Protein AF-A0A7S1BI30-F1 (afdb_monomer)

Structure (mmCIF, N/CA/C/O backbone):
data_AF-A0A7S1BI30-F1
#
_entry.id   AF-A0A7S1BI30-F1
#
loop_
_atom_site.group_PDB
_atom_site.id
_atom_site.type_symbol
_atom_site.label_atom_id
_atom_site.label_alt_id
_atom_site.label_comp_id
_atom_site.label_asym_id
_atom_site.label_entity_id
_atom_site.label_seq_id
_atom_site.pdbx_PDB_ins_code
_atom_site.Cartn_x
_atom_site.Cartn_y
_atom_site.Cartn_z
_atom_site.occupancy
_atom_site.B_iso_or_equiv
_atom_site.auth_seq_id
_atom_site.auth_comp_id
_atom_site.auth_asym_id
_atom_site.auth_atom_id
_atom_site.pdbx_PDB_model_num
ATOM 1 N N . GLY A 1 1 ? -2.878 17.590 3.237 1.00 53.00 1 GLY A N 1
ATOM 2 C CA . GLY A 1 1 ? -2.751 16.689 4.403 1.00 53.00 1 GLY A CA 1
ATOM 3 C C . GLY A 1 1 ? -1.917 17.223 5.565 1.00 53.00 1 GLY A C 1
ATOM 4 O O . GLY A 1 1 ? -2.429 17.296 6.677 1.00 53.00 1 GLY A O 1
ATOM 5 N N . ARG A 1 2 ? -0.636 17.582 5.340 1.00 56.81 2 ARG A N 1
ATOM 6 C CA . ARG A 1 2 ? 0.401 17.749 6.394 1.00 56.81 2 ARG A CA 1
ATOM 7 C C . ARG A 1 2 ? 0.077 18.639 7.603 1.00 56.81 2 ARG A C 1
ATOM 9 O O . ARG A 1 2 ? 0.675 18.422 8.642 1.00 56.81 2 ARG A O 1
ATOM 16 N N . LYS A 1 3 ? -0.803 19.638 7.487 1.00 61.56 3 LYS A N 1
ATOM 17 C CA . LYS A 1 3 ? -1.195 20.503 8.622 1.00 61.56 3 LYS A CA 1
ATOM 18 C C . LYS A 1 3 ? -2.465 20.037 9.328 1.00 61.56 3 LYS A C 1
ATOM 20 O O . LYS A 1 3 ? -2.592 20.213 10.531 1.00 61.56 3 LYS A O 1
ATOM 25 N N . VAL A 1 4 ? -3.386 19.439 8.578 1.00 62.56 4 VAL A N 1
ATOM 26 C CA . VAL A 1 4 ? -4.699 19.033 9.091 1.00 62.56 4 VAL A CA 1
ATOM 27 C C . VAL A 1 4 ? -4.591 17.755 9.910 1.00 62.56 4 VAL A C 1
ATOM 29 O O . VAL A 1 4 ? -5.232 17.654 10.946 1.00 62.56 4 VAL A O 1
ATOM 32 N N . LEU A 1 5 ? -3.760 16.800 9.475 1.00 64.69 5 LEU A N 1
ATOM 33 C CA . LEU A 1 5 ? -3.579 15.554 10.215 1.00 64.69 5 LEU A CA 1
ATOM 34 C C . LEU A 1 5 ? -2.980 15.822 11.611 1.00 64.69 5 LEU A C 1
ATOM 36 O O . LEU A 1 5 ? -3.623 15.428 12.568 1.00 64.69 5 LEU A O 1
ATOM 40 N N . PRO A 1 6 ? -1.875 16.577 11.784 1.00 64.00 6 PRO A N 1
ATOM 41 C CA . PRO A 1 6 ? -1.406 16.959 13.118 1.00 64.00 6 PRO A CA 1
ATOM 42 C C . PRO A 1 6 ? -2.433 17.747 13.933 1.00 64.00 6 PRO A C 1
ATOM 44 O O . PRO A 1 6 ? -2.617 17.437 15.096 1.00 64.00 6 PRO A O 1
ATOM 47 N N . ALA A 1 7 ? -3.167 18.695 13.337 1.00 64.00 7 ALA A N 1
ATOM 48 C CA . ALA A 1 7 ? -4.223 19.420 14.053 1.00 64.00 7 ALA A CA 1
ATOM 49 C C . ALA A 1 7 ? -5.324 18.483 14.582 1.00 64.00 7 ALA A C 1
ATOM 51 O O . ALA A 1 7 ? -5.761 18.617 15.722 1.00 64.00 7 ALA A O 1
ATOM 52 N N . LEU A 1 8 ? -5.727 17.486 13.785 1.00 63.09 8 LEU A N 1
ATOM 53 C CA . LEU A 1 8 ? -6.675 16.455 14.206 1.00 63.09 8 LEU A CA 1
ATOM 54 C C . LEU A 1 8 ? -6.135 15.580 15.342 1.00 63.09 8 LEU A C 1
ATOM 56 O O . LEU A 1 8 ? -6.929 14.975 16.048 1.00 63.09 8 LEU A O 1
ATOM 60 N N . LEU A 1 9 ? -4.817 15.491 15.499 1.00 62.09 9 LEU A N 1
ATOM 61 C CA . LEU A 1 9 ? -4.158 14.644 16.490 1.00 62.09 9 LEU A CA 1
ATOM 62 C C . LEU A 1 9 ? -3.760 15.410 17.762 1.00 62.09 9 LEU A C 1
ATOM 64 O O . LEU A 1 9 ? -3.760 14.823 18.840 1.00 62.09 9 LEU A O 1
ATOM 68 N N . ASP A 1 10 ? -3.449 16.703 17.637 1.00 61.75 10 ASP A N 1
ATOM 69 C CA . ASP A 1 10 ? -2.955 17.573 18.711 1.00 61.75 10 ASP A CA 1
ATOM 70 C C . ASP A 1 10 ? -4.106 18.236 19.500 1.00 61.75 10 ASP A C 1
ATOM 72 O O . ASP A 1 10 ? -3.939 18.586 20.666 1.00 61.75 10 ASP A O 1
ATOM 76 N N . GLU A 1 11 ? -5.286 18.431 18.894 1.00 56.75 11 GLU A N 1
ATOM 77 C CA . GLU A 1 11 ? -6.403 19.140 19.546 1.00 56.75 11 GLU A CA 1
ATOM 78 C C . GLU A 1 11 ? -7.461 18.218 20.172 1.00 56.75 11 GLU A C 1
ATOM 80 O O . GLU A 1 11 ? -8.336 18.688 20.914 1.00 56.75 11 GLU A O 1
ATOM 85 N N . THR A 1 12 ? -7.415 16.918 19.875 1.00 57.06 12 THR A N 1
ATOM 86 C CA . THR A 1 12 ? -8.465 15.957 20.242 1.00 57.06 12 THR A CA 1
ATOM 87 C C . THR A 1 12 ? -8.429 15.521 21.699 1.00 57.06 12 THR A C 1
ATOM 89 O O . THR A 1 12 ? -9.494 15.437 22.302 1.00 57.06 12 THR A O 1
ATOM 92 N N . VAL A 1 13 ? -7.252 15.303 22.287 1.00 57.47 13 VAL A N 1
ATOM 93 C CA . VAL A 1 13 ? -7.101 14.933 23.704 1.00 57.47 13 VAL A CA 1
ATOM 94 C C . VAL A 1 13 ? -6.220 15.984 24.377 1.00 57.47 13 VAL A C 1
ATOM 96 O O . VAL A 1 13 ? -5.195 16.385 23.837 1.00 57.47 13 VAL A O 1
ATOM 99 N N . GLU A 1 14 ? -6.648 16.519 25.522 1.00 56.78 14 GLU A N 1
ATOM 100 C CA . GLU A 1 14 ? -5.912 17.597 26.188 1.00 56.78 14 GLU A CA 1
ATOM 101 C C . GLU A 1 14 ? -4.604 17.062 26.785 1.00 56.78 14 GLU A C 1
ATOM 103 O O . GLU A 1 14 ? -4.624 16.282 27.730 1.00 56.78 14 GLU A O 1
ATOM 108 N N . GLY A 1 15 ? -3.467 17.501 26.238 1.00 55.84 15 GLY A N 1
ATOM 109 C CA . GLY A 1 15 ? -2.137 17.134 26.733 1.00 55.84 15 GLY A CA 1
ATOM 110 C C . GLY A 1 15 ? -1.543 15.857 26.134 1.00 55.84 15 GLY A C 1
ATOM 111 O O . GLY A 1 15 ? -0.389 15.561 26.434 1.00 55.84 15 GLY A O 1
ATOM 112 N N . GLU A 1 16 ? -2.270 15.157 25.259 1.00 60.88 16 GLU A N 1
ATOM 113 C CA . GLU A 1 16 ? -1.793 13.933 24.610 1.00 60.88 16 GLU A CA 1
ATOM 114 C C . GLU A 1 16 ? -1.933 14.002 23.092 1.00 60.88 16 GLU A C 1
ATOM 116 O O . GLU A 1 16 ? -2.962 14.412 22.553 1.00 60.88 16 GLU A O 1
ATOM 121 N N . ARG A 1 17 ? -0.869 13.587 22.402 1.00 61.25 17 ARG A N 1
ATOM 122 C CA . ARG A 1 17 ? -0.814 13.549 20.945 1.00 61.25 17 ARG A CA 1
ATOM 123 C C . ARG A 1 17 ? -1.323 12.203 20.457 1.00 61.25 17 ARG A C 1
ATOM 125 O O . ARG A 1 17 ? -0.816 11.162 20.864 1.00 61.25 17 ARG A O 1
ATOM 132 N N . LEU A 1 18 ? -2.309 12.214 19.564 1.00 65.94 18 LEU A N 1
ATOM 133 C CA . LEU A 1 18 ? -2.721 10.979 18.909 1.00 65.94 18 LEU A CA 1
ATOM 134 C C . LEU A 1 18 ? -1.672 10.537 17.874 1.00 65.94 18 LEU A C 1
ATOM 136 O O . LEU A 1 18 ? -1.116 11.378 17.164 1.00 65.94 18 LEU A O 1
ATOM 140 N N . PRO A 1 19 ? -1.429 9.226 17.726 1.00 64.81 19 PRO A N 1
ATOM 141 C CA . PRO A 1 19 ? -0.465 8.714 16.767 1.00 64.81 19 PRO A CA 1
ATOM 142 C C . PRO A 1 19 ? -0.883 9.040 15.317 1.00 64.81 19 PRO A C 1
ATOM 144 O O . PRO A 1 19 ? -2.076 9.203 15.026 1.00 64.81 19 PRO A O 1
ATOM 147 N N . PRO A 1 20 ? 0.068 9.071 14.365 1.00 59.00 20 PRO A N 1
ATOM 148 C CA . PRO A 1 20 ? 1.457 8.658 14.524 1.00 59.00 20 PRO A CA 1
ATOM 149 C C . PRO A 1 20 ? 2.294 9.770 15.142 1.00 59.00 20 PRO A C 1
ATOM 151 O O . PRO A 1 20 ? 2.261 10.919 14.688 1.00 59.00 20 PRO A O 1
ATOM 154 N N . ASP A 1 21 ? 3.107 9.399 16.123 1.00 58.66 21 ASP A N 1
ATOM 155 C CA . ASP A 1 21 ? 4.162 10.280 16.586 1.00 58.66 21 ASP A CA 1
ATOM 156 C C . ASP A 1 21 ? 5.164 10.519 15.455 1.00 58.66 21 ASP A C 1
ATOM 158 O O . ASP A 1 21 ? 5.362 9.691 14.556 1.00 58.66 21 ASP A O 1
ATOM 162 N N . ALA A 1 22 ? 5.777 11.701 15.479 1.00 62.34 22 ALA A N 1
ATOM 163 C CA . ALA A 1 22 ? 6.879 12.025 14.585 1.00 62.34 22 ALA A CA 1
ATOM 164 C C . ALA A 1 22 ? 6.508 11.907 13.083 1.00 62.34 22 ALA A C 1
ATOM 166 O O . ALA A 1 22 ? 7.235 11.337 12.275 1.00 62.34 22 ALA A O 1
ATOM 167 N N . ALA A 1 23 ? 5.350 12.463 12.690 1.00 59.03 23 ALA A N 1
ATOM 168 C CA . ALA A 1 23 ? 4.819 12.404 11.319 1.00 59.03 23 ALA A CA 1
ATOM 169 C C . ALA A 1 23 ? 5.830 12.771 10.205 1.00 59.03 23 ALA A C 1
ATOM 171 O O . ALA A 1 23 ? 5.690 12.308 9.074 1.00 59.03 23 ALA A O 1
ATOM 172 N N . PHE A 1 24 ? 6.837 13.595 10.521 1.00 63.00 24 PHE A N 1
ATOM 173 C CA . PHE A 1 24 ? 7.858 14.074 9.584 1.00 63.00 24 PHE A CA 1
ATOM 174 C C . PHE A 1 24 ? 9.301 13.938 10.096 1.00 63.00 24 PHE A C 1
ATOM 176 O O . PHE A 1 24 ? 10.206 14.444 9.428 1.00 63.00 24 PHE A O 1
ATOM 183 N N . SER A 1 25 ? 9.542 13.253 11.224 1.00 68.06 25 SER A N 1
ATOM 184 C CA . SER A 1 25 ? 10.897 13.155 11.799 1.00 68.06 25 SER A CA 1
ATOM 185 C C . SER A 1 25 ? 11.882 12.485 10.852 1.00 68.06 25 SER A C 1
ATOM 187 O O . SER A 1 25 ? 13.018 12.922 10.769 1.00 68.06 25 SER A O 1
ATOM 189 N N . TRP A 1 26 ? 11.435 11.525 10.038 1.00 73.06 26 TRP A N 1
ATOM 190 C CA . TRP A 1 26 ? 12.300 10.870 9.055 1.00 73.06 26 TRP A CA 1
ATOM 191 C C . TRP A 1 26 ? 13.001 11.838 8.104 1.00 73.06 26 TRP A C 1
ATOM 193 O O . TRP A 1 26 ? 14.124 11.599 7.674 1.00 73.06 26 TRP A O 1
ATOM 203 N N . ILE A 1 27 ? 12.328 12.930 7.736 1.00 76.81 27 ILE A N 1
ATOM 204 C CA . ILE A 1 27 ? 12.929 13.940 6.870 1.00 76.81 27 ILE A CA 1
ATOM 205 C C . ILE A 1 27 ? 13.641 14.994 7.705 1.00 76.81 27 ILE A C 1
ATOM 207 O O . ILE A 1 27 ? 14.781 15.332 7.410 1.00 76.81 27 ILE A O 1
ATOM 211 N N . GLU A 1 28 ? 12.971 15.538 8.716 1.00 77.50 28 GLU A N 1
ATOM 212 C CA . GLU A 1 28 ? 13.465 16.705 9.451 1.00 77.50 28 GLU A CA 1
ATOM 213 C C . GLU A 1 28 ? 14.615 16.362 10.406 1.00 77.50 28 GLU A C 1
ATOM 215 O O . GLU A 1 28 ? 15.586 17.113 10.477 1.00 77.50 28 GLU A O 1
ATOM 220 N N . GLU A 1 29 ? 14.525 15.223 11.088 1.00 76.69 29 GLU A N 1
ATOM 221 C CA . GLU A 1 29 ? 15.486 14.752 12.087 1.00 76.69 29 GLU A CA 1
ATOM 222 C C . GLU A 1 29 ? 16.434 13.713 11.470 1.00 76.69 29 GLU A C 1
ATOM 224 O O . GLU A 1 29 ? 17.641 13.934 11.431 1.00 76.69 29 GLU A O 1
ATOM 229 N N . ASP A 1 30 ? 15.921 12.632 10.879 1.00 78.94 30 ASP A N 1
ATOM 230 C CA . ASP A 1 30 ? 16.795 11.534 10.450 1.00 78.94 30 ASP A CA 1
ATOM 231 C C . ASP A 1 30 ? 17.573 11.880 9.170 1.00 78.94 30 ASP A C 1
ATOM 233 O O . ASP A 1 30 ? 18.801 11.798 9.132 1.00 78.94 30 ASP A O 1
ATOM 237 N N . TRP A 1 31 ? 16.886 12.294 8.100 1.00 83.50 31 TRP A N 1
ATOM 238 C CA . TRP A 1 31 ? 17.538 12.605 6.825 1.00 83.50 31 TRP A CA 1
ATOM 239 C C . TRP A 1 31 ? 18.350 13.897 6.902 1.00 83.50 31 TRP A C 1
ATOM 241 O O . TRP A 1 31 ? 19.543 13.887 6.617 1.00 83.50 31 TRP A O 1
ATOM 251 N N . LEU A 1 32 ? 17.719 15.018 7.256 1.00 80.44 32 LEU A N 1
ATOM 252 C CA . LEU A 1 32 ? 18.361 16.330 7.168 1.00 80.44 32 LEU A CA 1
ATOM 253 C C . LEU A 1 32 ? 19.363 16.591 8.293 1.00 80.44 32 LEU A C 1
ATOM 255 O O . LEU A 1 32 ? 20.379 17.242 8.043 1.00 80.44 32 LEU A O 1
ATOM 259 N N . GLN A 1 33 ? 19.087 16.123 9.512 1.00 79.19 33 GLN A N 1
ATOM 260 C CA . GLN A 1 33 ? 19.937 16.397 10.667 1.00 79.19 33 GLN A CA 1
ATOM 261 C C . GLN A 1 33 ? 20.926 15.254 10.932 1.00 79.19 33 GLN A C 1
ATOM 263 O O . GLN A 1 33 ? 22.127 15.517 10.958 1.00 79.19 33 GLN A O 1
ATOM 268 N N . ASP A 1 34 ? 20.468 14.014 11.092 1.00 81.38 34 ASP A N 1
ATOM 269 C CA . ASP A 1 34 ? 21.339 12.909 11.513 1.00 81.38 34 ASP A CA 1
ATOM 270 C C . ASP A 1 34 ? 22.179 12.342 10.359 1.00 81.38 34 ASP A C 1
ATOM 272 O O . ASP A 1 34 ? 23.360 12.035 10.536 1.00 81.38 34 ASP A O 1
ATOM 276 N N . CYS A 1 35 ? 21.601 12.240 9.159 1.00 80.94 35 CYS A N 1
ATOM 277 C CA . CYS A 1 35 ? 22.297 11.759 7.962 1.00 80.94 35 CYS A CA 1
ATOM 278 C C . CYS A 1 35 ? 23.003 12.873 7.171 1.00 80.94 35 CYS A C 1
ATOM 280 O O . CYS A 1 35 ? 23.657 12.569 6.171 1.00 80.94 35 CYS A O 1
ATOM 282 N N . GLU A 1 36 ? 22.856 14.142 7.576 1.00 85.69 36 GLU A N 1
ATOM 283 C CA . GLU A 1 36 ? 23.318 15.324 6.824 1.00 85.69 36 GLU A CA 1
ATOM 284 C C . 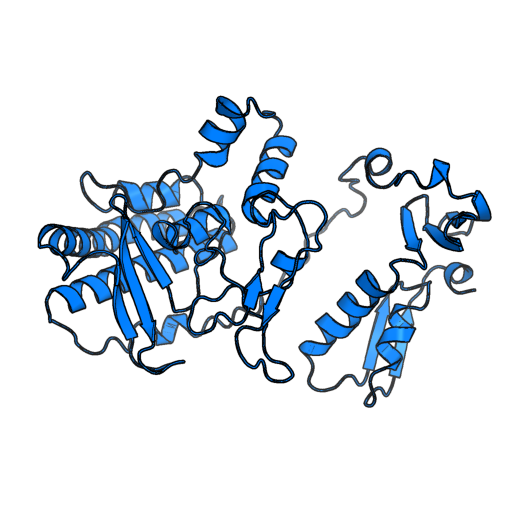GLU A 1 36 ? 22.889 15.288 5.339 1.00 85.69 36 GLU A C 1
ATOM 286 O O . GLU A 1 36 ? 23.641 15.631 4.420 1.00 85.69 36 GLU A O 1
ATOM 291 N N . GLY A 1 37 ? 21.666 14.815 5.101 1.00 84.31 37 GLY A N 1
ATOM 292 C CA . GLY A 1 37 ? 21.095 14.565 3.790 1.00 84.31 37 GLY A CA 1
ATOM 293 C C . GLY A 1 37 ? 20.863 15.827 2.960 1.00 84.31 37 GLY A C 1
ATOM 294 O O . GLY A 1 37 ? 20.773 16.953 3.456 1.00 84.31 37 GLY A O 1
ATOM 295 N N . GLY A 1 38 ? 20.746 15.636 1.646 1.00 82.81 38 GLY A N 1
ATOM 296 C CA . GLY A 1 38 ? 20.506 16.725 0.705 1.00 82.81 38 GLY A CA 1
ATOM 297 C C . GLY A 1 38 ? 19.180 17.448 0.962 1.00 82.81 38 GLY A C 1
ATOM 298 O O . GLY A 1 38 ? 18.140 16.823 1.179 1.00 82.81 38 GLY A O 1
ATOM 299 N N . THR A 1 39 ? 19.217 18.782 0.906 1.00 86.56 39 THR A N 1
ATOM 300 C CA . THR A 1 39 ? 18.039 19.658 1.062 1.00 86.56 39 THR A CA 1
ATOM 301 C C . THR A 1 39 ? 17.299 19.908 -0.253 1.00 86.56 39 THR A C 1
ATOM 303 O O . THR A 1 39 ? 16.277 20.599 -0.261 1.00 86.56 39 THR A O 1
ATOM 306 N N . ASP A 1 40 ? 17.799 19.372 -1.373 1.00 89.69 40 ASP A N 1
ATOM 307 C CA . ASP A 1 40 ? 17.106 19.478 -2.652 1.00 89.69 40 ASP A CA 1
ATOM 308 C C . ASP A 1 40 ? 15.768 18.715 -2.583 1.00 89.69 40 ASP A C 1
ATOM 310 O O . ASP A 1 40 ? 15.708 17.616 -2.014 1.00 89.69 40 ASP A O 1
ATOM 314 N N . PRO A 1 41 ? 14.672 19.254 -3.150 1.00 83.69 41 PRO A N 1
ATOM 315 C CA . PRO A 1 41 ? 13.393 18.553 -3.176 1.00 83.69 41 PRO A CA 1
ATOM 316 C C . PRO A 1 41 ? 13.473 17.149 -3.788 1.00 83.69 41 PRO A C 1
ATOM 318 O O . PRO A 1 41 ? 12.734 16.264 -3.359 1.00 83.69 41 PRO A O 1
ATOM 321 N N . LEU A 1 42 ? 14.362 16.928 -4.763 1.00 84.62 42 LEU A N 1
ATOM 322 C CA . LEU A 1 42 ? 14.591 15.613 -5.355 1.00 84.62 42 LEU A CA 1
ATOM 323 C C . LEU A 1 42 ? 15.249 14.651 -4.363 1.00 84.62 42 LEU A C 1
ATOM 325 O O . LEU A 1 42 ? 14.833 13.498 -4.291 1.00 84.62 42 LEU A O 1
ATOM 329 N N . ASP A 1 43 ? 16.222 15.120 -3.583 1.00 81.25 43 ASP A N 1
ATOM 330 C CA . ASP A 1 43 ? 16.915 14.315 -2.570 1.00 81.25 43 ASP A CA 1
ATOM 331 C C . ASP A 1 43 ? 15.950 13.906 -1.453 1.00 81.25 43 ASP A C 1
ATOM 333 O O . ASP A 1 43 ? 15.882 12.742 -1.065 1.00 81.25 43 ASP A O 1
ATOM 337 N N . THR A 1 44 ? 15.121 14.851 -1.003 1.00 81.94 44 THR A N 1
ATOM 338 C CA . THR A 1 44 ? 14.083 14.598 0.007 1.00 81.94 44 THR A CA 1
ATOM 339 C C . THR A 1 44 ? 13.030 13.617 -0.518 1.00 81.94 44 THR A C 1
ATOM 341 O O . THR A 1 44 ? 12.588 12.717 0.200 1.00 81.94 44 THR A O 1
ATOM 344 N N . PHE A 1 45 ? 12.630 13.758 -1.785 1.00 83.56 45 PHE A N 1
ATOM 345 C CA . PHE A 1 45 ? 11.706 12.832 -2.437 1.00 83.56 45 PHE A CA 1
ATOM 346 C C . PHE A 1 45 ? 12.310 11.430 -2.581 1.00 83.56 45 PHE A C 1
ATOM 348 O O . PHE A 1 45 ? 11.640 10.448 -2.272 1.00 83.56 45 PHE A O 1
ATOM 355 N N . ALA A 1 46 ? 13.576 11.323 -2.988 1.00 83.31 46 ALA A N 1
ATOM 356 C CA . ALA A 1 46 ? 14.283 10.051 -3.088 1.00 83.31 46 ALA A CA 1
ATOM 357 C C . ALA A 1 46 ? 14.418 9.363 -1.720 1.00 83.31 46 ALA A C 1
ATOM 359 O O . ALA A 1 46 ? 14.113 8.177 -1.614 1.00 83.31 46 ALA A O 1
ATOM 360 N N . ALA A 1 47 ? 14.786 10.101 -0.668 1.00 83.44 47 ALA A N 1
ATOM 361 C CA . ALA A 1 47 ? 14.826 9.581 0.700 1.00 83.44 47 ALA A CA 1
ATOM 362 C C . ALA A 1 47 ? 13.446 9.074 1.152 1.00 83.44 47 ALA A C 1
ATOM 364 O O . ALA A 1 47 ? 13.327 7.972 1.687 1.00 83.44 47 ALA A O 1
ATOM 365 N N . THR A 1 48 ? 12.384 9.827 0.842 1.00 80.62 48 THR A N 1
ATOM 366 C CA . THR A 1 48 ? 11.004 9.405 1.125 1.00 80.62 48 THR A CA 1
ATOM 367 C C . THR A 1 48 ? 10.658 8.114 0.379 1.00 80.62 48 THR A C 1
ATOM 369 O O . THR A 1 48 ? 10.108 7.199 0.978 1.00 80.62 48 THR A O 1
ATOM 372 N N . LEU A 1 49 ? 11.023 7.981 -0.900 1.00 81.12 49 LEU A N 1
ATOM 373 C CA . LEU A 1 49 ? 10.784 6.747 -1.657 1.00 81.12 49 LEU A CA 1
ATOM 374 C C . LEU A 1 49 ? 11.488 5.537 -1.041 1.00 81.12 49 LEU A C 1
ATOM 376 O O . LEU A 1 49 ? 10.903 4.458 -1.022 1.00 81.12 49 LEU A O 1
ATOM 380 N N . VAL A 1 50 ? 12.706 5.703 -0.519 1.00 79.88 50 VAL A N 1
ATOM 381 C CA . VAL A 1 50 ? 13.412 4.625 0.186 1.00 79.88 50 VAL A CA 1
ATOM 382 C C . VAL A 1 50 ? 12.626 4.208 1.427 1.00 79.88 50 VAL A C 1
ATOM 384 O O . VAL A 1 50 ? 12.287 3.039 1.542 1.00 79.88 50 VAL A O 1
ATOM 387 N N . ILE A 1 51 ? 12.217 5.146 2.283 1.00 77.44 51 ILE A N 1
ATOM 388 C CA . ILE A 1 51 ? 11.413 4.841 3.484 1.00 77.44 51 ILE A CA 1
ATOM 389 C C . ILE A 1 51 ? 10.109 4.104 3.127 1.00 77.44 51 ILE A C 1
ATOM 391 O O . ILE A 1 51 ? 9.676 3.195 3.834 1.00 77.44 51 ILE A O 1
ATOM 395 N N . GLN A 1 52 ? 9.483 4.490 2.014 1.00 78.81 52 GLN A N 1
ATOM 396 C CA . GLN A 1 52 ? 8.183 3.973 1.587 1.00 78.81 52 GLN A CA 1
ATOM 397 C C . GLN A 1 52 ? 8.236 2.642 0.842 1.00 78.81 52 GLN A C 1
ATOM 399 O O . GLN A 1 52 ? 7.244 1.916 0.827 1.00 78.81 52 GLN A O 1
ATOM 404 N N . ARG A 1 53 ? 9.328 2.361 0.130 1.00 79.50 53 ARG A N 1
ATOM 405 C CA . ARG A 1 53 ? 9.382 1.271 -0.859 1.00 79.50 53 ARG A CA 1
ATOM 406 C C . ARG A 1 53 ? 10.539 0.315 -0.652 1.00 79.50 53 ARG A C 1
ATOM 408 O O . ARG A 1 53 ? 10.501 -0.786 -1.196 1.00 79.50 53 ARG A O 1
ATOM 415 N N . ALA A 1 54 ? 11.553 0.696 0.117 1.00 76.62 54 ALA A N 1
ATOM 416 C CA . ALA A 1 54 ? 12.596 -0.241 0.475 1.00 76.62 54 ALA A CA 1
ATOM 417 C C . ALA A 1 54 ? 12.044 -1.303 1.429 1.00 76.62 54 ALA A C 1
ATOM 419 O O . ALA A 1 54 ? 11.229 -1.040 2.319 1.00 76.62 54 ALA A O 1
ATOM 420 N N . TRP A 1 55 ? 12.510 -2.526 1.218 1.00 74.00 55 TRP A N 1
ATOM 421 C CA . TRP A 1 55 ? 12.406 -3.577 2.204 1.00 74.00 55 TRP A CA 1
ATOM 422 C C . TRP A 1 55 ? 13.542 -3.368 3.202 1.00 74.00 55 TRP A C 1
ATOM 424 O O . TRP A 1 55 ? 14.667 -3.808 2.972 1.00 74.00 55 TRP A O 1
ATOM 434 N N . ASP A 1 56 ? 13.227 -2.628 4.262 1.00 69.44 56 ASP A N 1
ATOM 435 C CA . ASP A 1 56 ? 14.186 -2.061 5.211 1.00 69.44 56 ASP A CA 1
ATOM 436 C C . ASP A 1 56 ? 15.221 -1.151 4.516 1.00 69.44 56 ASP A C 1
ATOM 438 O O . ASP A 1 56 ? 14.895 -0.009 4.196 1.00 69.44 56 ASP A O 1
ATOM 442 N N . ASP A 1 57 ? 16.417 -1.644 4.186 1.00 68.06 57 ASP A N 1
ATOM 443 C CA . ASP A 1 57 ? 17.478 -0.891 3.497 1.00 68.06 57 ASP A CA 1
ATOM 444 C C . ASP A 1 57 ? 17.643 -1.252 2.005 1.00 68.06 57 ASP A C 1
ATOM 446 O O . ASP A 1 57 ? 18.439 -0.631 1.292 1.00 68.06 57 ASP A O 1
ATOM 450 N N . LEU A 1 58 ? 16.875 -2.224 1.492 1.00 73.06 58 LEU A N 1
ATOM 451 C CA . LEU A 1 58 ? 16.981 -2.707 0.112 1.00 73.06 58 LEU A CA 1
ATOM 452 C C . LEU A 1 58 ? 15.777 -2.314 -0.746 1.00 73.06 58 LEU A C 1
ATOM 454 O O . LEU A 1 58 ? 14.664 -2.809 -0.572 1.00 73.06 58 LEU A O 1
ATOM 458 N N . LEU A 1 59 ? 16.011 -1.496 -1.775 1.00 75.19 59 LEU A N 1
ATOM 459 C CA . LEU A 1 59 ? 14.992 -1.178 -2.776 1.00 75.19 59 LEU A CA 1
ATOM 460 C C . LEU A 1 59 ? 14.882 -2.304 -3.813 1.00 75.19 59 LEU A C 1
ATOM 462 O O . LEU A 1 59 ? 15.569 -2.302 -4.837 1.00 75.19 59 LEU A O 1
ATOM 466 N N . ILE A 1 60 ? 14.015 -3.279 -3.540 1.00 75.44 60 ILE A N 1
ATOM 467 C CA . ILE A 1 60 ? 13.751 -4.415 -4.427 1.00 75.44 60 ILE A CA 1
ATOM 468 C C . ILE A 1 60 ? 12.258 -4.523 -4.765 1.00 75.44 60 ILE A C 1
ATOM 470 O O . ILE A 1 60 ? 11.412 -4.360 -3.888 1.00 75.44 60 ILE A O 1
ATOM 474 N N . PRO A 1 61 ? 11.902 -4.886 -6.011 1.00 70.56 61 PRO A N 1
ATOM 475 C CA . PRO A 1 61 ? 10.506 -4.906 -6.446 1.00 70.56 61 PRO A CA 1
ATOM 476 C C . PRO A 1 61 ? 9.688 -6.022 -5.790 1.00 70.56 61 PRO A C 1
ATOM 478 O O . PRO A 1 61 ? 8.467 -5.990 -5.851 1.00 70.56 61 PRO A O 1
ATOM 481 N N . VAL A 1 62 ? 10.332 -7.012 -5.157 1.00 73.75 62 VAL A N 1
ATOM 482 C CA . VAL A 1 62 ? 9.645 -8.155 -4.531 1.00 73.75 62 VAL A CA 1
ATOM 483 C C . VAL A 1 62 ? 8.650 -7.688 -3.470 1.00 73.75 62 VAL A C 1
ATOM 485 O O . VAL A 1 62 ? 7.561 -8.249 -3.382 1.00 73.75 62 VAL A O 1
ATOM 488 N N . TYR A 1 63 ? 8.990 -6.648 -2.704 1.00 74.69 63 TYR A N 1
ATOM 489 C CA . TYR A 1 63 ? 8.100 -6.107 -1.678 1.00 74.69 63 TYR A CA 1
ATOM 490 C C . TYR A 1 63 ? 6.845 -5.471 -2.280 1.00 74.69 63 TYR A C 1
ATOM 492 O O . TYR A 1 63 ? 5.738 -5.699 -1.801 1.00 74.69 63 TYR A O 1
ATOM 500 N N . ASP A 1 64 ? 7.015 -4.757 -3.394 1.00 77.00 64 ASP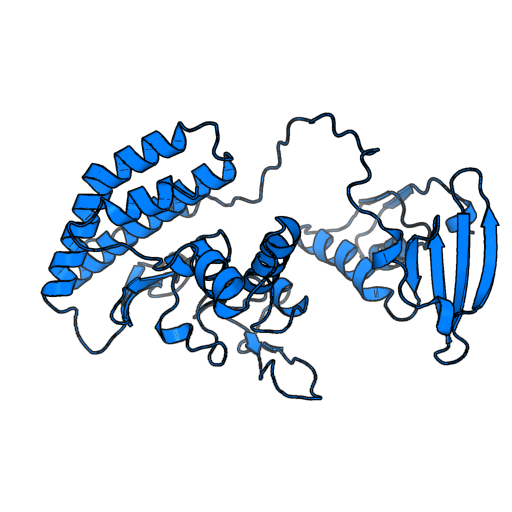 A N 1
ATOM 501 C CA . ASP A 1 64 ? 5.934 -4.105 -4.136 1.00 77.00 64 ASP A CA 1
ATOM 502 C C . ASP A 1 64 ? 5.065 -5.087 -4.945 1.00 77.00 64 ASP A C 1
ATOM 504 O O . ASP A 1 64 ? 3.997 -4.718 -5.432 1.00 77.00 64 ASP A O 1
ATOM 508 N N . MET A 1 65 ? 5.494 -6.343 -5.109 1.00 84.06 65 MET A N 1
ATOM 509 C CA . MET A 1 65 ? 4.726 -7.380 -5.814 1.00 84.06 65 MET A CA 1
ATOM 510 C C . MET A 1 65 ? 3.628 -8.020 -4.952 1.00 84.06 65 MET A C 1
ATOM 512 O O . MET A 1 65 ? 2.850 -8.825 -5.469 1.00 84.06 65 MET A O 1
ATOM 516 N N . MET A 1 66 ? 3.570 -7.704 -3.657 1.00 87.88 66 MET A N 1
ATOM 517 C CA . MET A 1 66 ? 2.644 -8.301 -2.698 1.00 87.88 66 MET A CA 1
ATOM 518 C C . MET A 1 66 ? 1.760 -7.226 -2.074 1.00 87.88 66 MET A C 1
ATOM 520 O O . MET A 1 66 ? 2.211 -6.126 -1.768 1.00 87.88 66 MET A O 1
ATOM 524 N N . SER A 1 67 ? 0.494 -7.558 -1.850 1.00 89.56 67 SER A N 1
ATOM 525 C CA . SER A 1 67 ? -0.443 -6.652 -1.192 1.00 89.56 67 SER A CA 1
ATOM 526 C C . SER A 1 67 ? -0.234 -6.668 0.322 1.00 89.56 67 SER A C 1
ATOM 528 O O . SER A 1 67 ? 0.110 -7.695 0.901 1.00 89.56 67 SER A O 1
ATOM 530 N N . HIS A 1 68 ? -0.488 -5.552 0.998 1.00 89.75 68 HIS A N 1
ATOM 531 C CA . HIS A 1 68 ? -0.453 -5.517 2.457 1.00 89.75 68 HIS A CA 1
ATOM 532 C C . HIS A 1 68 ? -1.700 -6.168 3.067 1.00 89.75 68 HIS A C 1
ATOM 534 O O . HIS A 1 68 ? -2.824 -5.770 2.745 1.00 89.75 68 HIS A O 1
ATOM 540 N N . ARG A 1 69 ? -1.515 -7.116 3.993 1.00 91.19 69 ARG A N 1
ATOM 541 C CA . ARG A 1 69 ? -2.567 -7.587 4.899 1.00 91.19 69 ARG A CA 1
ATOM 542 C C . ARG A 1 69 ? -2.003 -8.287 6.135 1.00 91.19 69 ARG A C 1
ATOM 544 O O . ARG A 1 69 ? -1.194 -9.206 6.027 1.00 91.19 69 ARG A O 1
ATOM 551 N N . ASN A 1 70 ? -2.496 -7.895 7.305 1.00 90.44 70 ASN A N 1
ATOM 552 C CA . ASN A 1 70 ? -2.078 -8.469 8.582 1.00 90.44 70 ASN A CA 1
ATOM 553 C C . ASN A 1 70 ? -2.593 -9.899 8.808 1.00 90.44 70 ASN A C 1
ATOM 555 O O . ASN A 1 70 ? -3.544 -10.335 8.142 1.00 90.44 70 ASN A O 1
ATOM 559 N N . PRO A 1 71 ? -1.972 -10.657 9.737 1.00 88.31 71 PRO A N 1
ATOM 560 C CA . PRO A 1 71 ? -2.521 -11.917 10.224 1.00 88.31 71 PRO A CA 1
ATOM 561 C C . PRO A 1 71 ? -4.005 -11.774 10.596 1.00 88.31 71 PRO A C 1
ATOM 563 O O . PRO A 1 71 ? -4.393 -10.719 11.081 1.00 88.31 71 PRO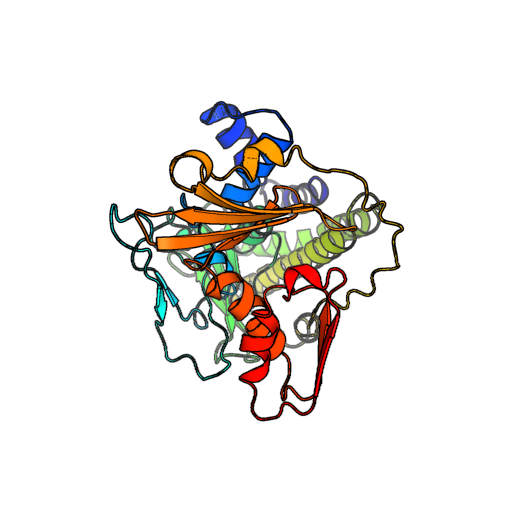 A O 1
ATOM 566 N N . PRO A 1 72 ? -4.846 -12.797 10.358 1.00 88.94 72 PRO A N 1
ATOM 567 C CA . PRO A 1 72 ? -4.494 -14.136 9.873 1.00 88.94 72 PRO A CA 1
ATOM 568 C C . PRO A 1 72 ? -4.340 -14.243 8.342 1.00 88.94 72 PRO A C 1
ATOM 570 O O . PRO A 1 72 ? -4.089 -15.330 7.822 1.00 88.94 72 PRO A O 1
ATOM 573 N N . TYR A 1 73 ? -4.499 -13.147 7.595 1.00 90.19 73 TYR A N 1
ATOM 574 C CA . TYR A 1 73 ? -4.452 -13.174 6.128 1.00 90.19 73 TYR A CA 1
ATOM 575 C C . TYR A 1 73 ? -3.032 -13.187 5.558 1.00 90.19 73 TYR A C 1
ATOM 577 O O . TYR A 1 73 ? -2.840 -13.690 4.447 1.00 90.19 73 TYR A O 1
ATOM 585 N N . LEU A 1 74 ? -2.059 -12.665 6.315 1.00 90.81 74 LEU A N 1
ATOM 586 C CA . LEU A 1 74 ? -0.634 -12.710 5.989 1.00 90.81 74 LEU A CA 1
ATOM 587 C C . LEU A 1 74 ? -0.239 -14.126 5.551 1.00 90.81 74 LEU A C 1
ATOM 589 O O . LEU A 1 74 ? -0.364 -15.081 6.318 1.00 90.81 74 LEU A O 1
ATOM 593 N N . ASN A 1 75 ? 0.207 -14.267 4.302 1.00 93.50 75 ASN A N 1
ATOM 594 C CA . ASN A 1 75 ? 0.471 -15.575 3.701 1.00 93.50 75 ASN A CA 1
ATOM 595 C C . ASN A 1 75 ? 1.899 -15.741 3.181 1.00 93.50 75 ASN A C 1
ATOM 597 O O . ASN A 1 75 ? 2.215 -16.791 2.618 1.00 93.50 75 ASN A O 1
ATOM 601 N N . THR A 1 76 ? 2.763 -14.759 3.434 1.00 91.44 76 THR A N 1
ATOM 602 C CA . THR A 1 76 ? 4.195 -14.828 3.161 1.00 91.44 76 THR A CA 1
ATOM 603 C C . THR A 1 76 ? 5.030 -14.591 4.409 1.00 91.44 76 THR A C 1
ATOM 605 O O . THR A 1 76 ? 4.608 -13.906 5.337 1.00 91.44 76 THR A O 1
ATOM 608 N N . LYS A 1 77 ? 6.244 -15.138 4.404 1.00 87.94 77 LYS A N 1
ATOM 609 C CA . LYS A 1 77 ? 7.321 -14.815 5.339 1.00 87.94 77 LYS A CA 1
ATOM 610 C C . LYS A 1 77 ? 8.605 -14.677 4.537 1.00 87.94 77 LYS A C 1
ATOM 612 O O . LYS A 1 77 ? 8.920 -15.551 3.726 1.00 87.94 77 LYS A O 1
ATOM 617 N N . ASP A 1 78 ? 9.324 -13.586 4.730 1.00 82.88 78 ASP A N 1
ATOM 618 C CA . ASP A 1 78 ? 10.690 -13.475 4.245 1.00 82.88 78 ASP A CA 1
ATOM 619 C C . ASP A 1 78 ? 11.647 -14.235 5.177 1.00 82.88 78 ASP A C 1
ATOM 621 O O . ASP A 1 78 ? 11.350 -14.512 6.341 1.00 82.88 78 ASP A O 1
ATOM 625 N N . LEU A 1 79 ? 12.774 -14.675 4.623 1.00 80.75 79 LEU A N 1
ATOM 626 C CA . LEU A 1 79 ? 13.788 -15.442 5.348 1.00 80.75 79 LEU A CA 1
ATOM 627 C C . LEU A 1 79 ? 15.050 -14.609 5.616 1.00 80.75 79 LEU A C 1
ATOM 629 O O . LEU A 1 79 ? 16.144 -15.175 5.702 1.00 80.75 79 LEU A O 1
ATOM 633 N N . GLY A 1 80 ? 14.887 -13.290 5.743 1.00 70.69 80 GLY A N 1
ATOM 634 C CA . GLY A 1 80 ? 15.957 -12.327 5.967 1.00 70.69 80 GLY A CA 1
ATOM 635 C C . GLY A 1 80 ? 16.388 -11.624 4.684 1.00 70.69 80 GLY A C 1
ATOM 636 O O . GLY A 1 80 ? 16.909 -12.245 3.751 1.00 70.69 80 GLY A O 1
ATOM 637 N N . VAL A 1 81 ? 16.213 -10.305 4.673 1.00 72.94 81 VAL A N 1
ATOM 638 C CA . VAL A 1 81 ? 16.639 -9.426 3.574 1.00 72.94 81 VAL A CA 1
ATOM 639 C C . VAL A 1 81 ? 18.097 -8.970 3.704 1.00 72.94 81 VAL A C 1
ATOM 641 O O . VAL A 1 81 ? 18.739 -8.685 2.698 1.00 72.94 81 VAL A O 1
ATOM 644 N N . HIS A 1 82 ? 18.678 -9.046 4.906 1.00 74.19 82 HIS A N 1
ATOM 645 C CA . HIS A 1 82 ? 20.051 -8.596 5.196 1.00 74.19 82 HIS A CA 1
ATOM 646 C C . HIS A 1 82 ? 21.114 -9.701 5.150 1.00 74.19 82 HIS A C 1
ATOM 648 O O . HIS A 1 82 ? 22.231 -9.525 5.645 1.00 74.19 82 HIS A O 1
ATOM 654 N N . ILE A 1 83 ? 20.796 -10.883 4.610 1.00 75.19 83 ILE A N 1
ATOM 655 C CA . ILE A 1 83 ? 21.781 -11.966 4.564 1.00 75.19 83 ILE A CA 1
ATOM 656 C C . ILE A 1 83 ? 22.726 -11.747 3.383 1.00 75.19 83 ILE A C 1
ATOM 658 O O . ILE A 1 83 ? 22.403 -12.050 2.234 1.00 75.19 83 ILE A O 1
ATOM 662 N N . GLU A 1 84 ? 23.927 -11.266 3.696 1.00 76.69 84 GLU A N 1
ATOM 663 C CA . GLU A 1 84 ? 24.971 -10.986 2.715 1.00 76.69 84 GLU A CA 1
ATOM 664 C C . GLU A 1 84 ? 25.225 -12.188 1.784 1.00 76.69 84 GLU A C 1
ATOM 666 O O . GLU A 1 84 ? 25.342 -13.339 2.221 1.00 76.69 84 GLU A O 1
ATOM 671 N N . ASN A 1 85 ? 25.332 -11.915 0.480 1.00 77.81 85 ASN A N 1
ATOM 672 C CA . ASN A 1 85 ? 25.573 -12.907 -0.575 1.00 77.81 85 ASN A CA 1
ATOM 673 C C . ASN A 1 85 ? 24.514 -14.022 -0.684 1.00 77.81 85 ASN A C 1
ATOM 675 O O . ASN A 1 85 ? 24.795 -15.084 -1.251 1.00 77.81 85 ASN A O 1
ATOM 679 N N . LYS A 1 86 ? 23.293 -13.807 -0.178 1.00 80.38 86 LYS A N 1
ATOM 680 C CA . LYS A 1 86 ? 22.154 -14.703 -0.409 1.00 80.38 86 LYS A CA 1
ATOM 681 C C . LYS A 1 86 ? 21.028 -13.994 -1.160 1.00 80.38 86 LYS A C 1
ATOM 683 O O . LYS A 1 86 ? 20.859 -12.789 -1.015 1.00 80.38 86 LYS A O 1
ATOM 688 N N . PRO A 1 87 ? 20.254 -14.730 -1.977 1.00 81.38 87 PRO A N 1
ATOM 689 C CA . PRO A 1 87 ? 19.064 -14.167 -2.591 1.00 81.38 87 PRO A CA 1
ATOM 690 C C . PRO A 1 87 ? 18.020 -13.849 -1.518 1.00 81.38 87 PRO A C 1
ATOM 692 O O . PRO A 1 87 ? 17.783 -14.664 -0.619 1.00 81.38 87 PRO A O 1
ATOM 695 N N . VAL A 1 88 ? 17.343 -12.711 -1.670 1.00 80.31 88 VAL A N 1
ATOM 696 C CA . VAL A 1 88 ? 16.130 -12.427 -0.900 1.00 80.31 88 VAL A CA 1
ATOM 697 C C . VAL A 1 88 ? 15.101 -13.501 -1.224 1.00 80.31 88 VAL A C 1
ATOM 699 O O . VAL A 1 88 ? 14.761 -13.733 -2.385 1.00 80.31 88 VAL A O 1
ATOM 702 N N . THR A 1 89 ? 14.656 -14.202 -0.187 1.00 85.12 89 THR A N 1
ATOM 703 C CA . THR A 1 89 ? 13.766 -15.353 -0.317 1.00 85.12 89 THR A CA 1
ATOM 704 C C . THR A 1 89 ? 12.490 -15.083 0.456 1.00 85.12 89 THR A C 1
ATOM 706 O O . THR A 1 89 ? 12.529 -14.884 1.668 1.00 85.12 89 THR A O 1
ATOM 709 N N . VAL A 1 90 ? 11.362 -15.134 -0.249 1.00 86.62 90 VAL A N 1
ATOM 710 C CA . VAL A 1 90 ? 10.021 -15.046 0.329 1.00 86.62 90 VAL A CA 1
ATOM 711 C C . VAL A 1 90 ? 9.336 -16.388 0.131 1.00 86.62 90 VAL A C 1
ATOM 713 O O . VAL A 1 90 ? 9.321 -16.932 -0.976 1.00 86.62 90 VAL A O 1
ATOM 716 N N . VAL A 1 91 ? 8.792 -16.946 1.208 1.00 90.81 91 VAL A N 1
ATOM 717 C CA . VAL A 1 91 ? 8.093 -18.232 1.193 1.00 90.81 91 VAL A CA 1
ATOM 718 C C . VAL A 1 91 ? 6.639 -18.057 1.594 1.00 90.81 91 VAL A C 1
ATOM 720 O O . VAL A 1 91 ? 6.312 -17.234 2.447 1.00 90.81 91 VAL A O 1
ATOM 723 N N . ALA A 1 92 ? 5.757 -18.861 1.004 1.00 93.25 92 ALA A N 1
ATOM 724 C CA . ALA A 1 92 ? 4.372 -18.925 1.446 1.00 93.25 92 ALA A CA 1
ATOM 725 C C . ALA A 1 92 ? 4.290 -19.615 2.820 1.00 93.25 92 ALA A C 1
ATOM 727 O O . ALA A 1 92 ? 4.820 -20.714 2.997 1.00 93.25 92 ALA A O 1
ATOM 728 N N . THR A 1 93 ? 3.614 -18.992 3.784 1.00 92.19 93 THR A N 1
ATOM 729 C CA . THR A 1 93 ? 3.389 -19.542 5.137 1.00 92.19 93 THR A CA 1
ATOM 730 C C . THR A 1 93 ? 2.145 -20.418 5.211 1.00 92.19 93 THR A C 1
ATOM 732 O O . THR A 1 93 ? 2.016 -21.255 6.103 1.00 92.19 93 THR A O 1
ATOM 735 N N . GLN A 1 94 ? 1.241 -20.260 4.247 1.00 91.81 94 GLN A N 1
ATOM 736 C CA . GLN A 1 94 ? 0.013 -21.029 4.123 1.00 91.81 94 GLN A CA 1
ATOM 737 C C . GLN A 1 94 ? -0.306 -21.331 2.659 1.00 91.81 94 GLN A C 1
ATOM 739 O O . GLN A 1 94 ? 0.307 -20.797 1.736 1.00 91.81 94 GLN A O 1
ATOM 744 N N . ARG A 1 95 ? -1.263 -22.235 2.426 1.00 92.88 95 ARG A N 1
ATOM 745 C CA . ARG A 1 95 ? -1.709 -22.570 1.070 1.00 92.88 95 ARG A CA 1
ATOM 746 C C . ARG A 1 95 ? -2.402 -21.356 0.444 1.00 92.88 95 ARG A C 1
ATOM 748 O O . ARG A 1 95 ? -3.447 -20.940 0.930 1.00 92.88 95 ARG A O 1
ATOM 755 N N . ILE A 1 96 ? -1.874 -20.882 -0.682 1.00 90.88 96 ILE A N 1
ATOM 756 C CA . ILE A 1 96 ? -2.503 -19.851 -1.515 1.00 90.88 96 ILE A CA 1
ATOM 757 C C . ILE A 1 96 ? -3.215 -20.565 -2.678 1.00 90.88 96 ILE A C 1
ATOM 759 O O . ILE A 1 96 ? -2.563 -21.320 -3.408 1.00 90.88 96 ILE A O 1
ATOM 763 N N . PRO A 1 97 ? -4.547 -20.440 -2.823 1.00 85.06 97 PRO A N 1
ATOM 764 C CA . PRO A 1 97 ? -5.265 -21.037 -3.945 1.00 85.06 97 PRO A CA 1
ATOM 765 C C . PRO A 1 97 ? -4.872 -20.368 -5.268 1.00 85.06 97 PRO A C 1
ATOM 767 O O . PRO A 1 97 ? -4.369 -19.248 -5.289 1.00 85.06 97 PRO A O 1
ATOM 770 N N . GLU A 1 98 ? -5.123 -21.046 -6.387 1.00 84.44 98 GLU A N 1
ATOM 771 C CA . GLU A 1 98 ? -4.960 -20.446 -7.714 1.00 84.44 98 GLU A CA 1
ATOM 772 C C . GLU A 1 98 ? -5.814 -19.172 -7.834 1.00 84.44 98 GLU A C 1
ATOM 774 O O . GLU A 1 98 ? -6.980 -19.164 -7.439 1.00 84.44 98 GLU A O 1
ATOM 779 N N . GLY A 1 99 ? -5.213 -18.086 -8.330 1.00 85.94 99 GLY A N 1
ATOM 780 C CA . GLY A 1 99 ? -5.841 -16.760 -8.375 1.00 85.94 99 GLY A CA 1
ATOM 781 C C . GLY A 1 99 ? -5.923 -16.038 -7.023 1.00 85.94 99 GLY A C 1
ATOM 782 O O . GLY A 1 99 ? -6.451 -14.932 -6.968 1.00 85.94 99 GLY A O 1
ATOM 783 N N . GLY A 1 100 ? -5.414 -16.637 -5.942 1.00 82.50 100 GLY A N 1
ATOM 784 C CA . GLY A 1 100 ? -5.334 -16.005 -4.629 1.00 82.50 100 GLY A CA 1
ATOM 785 C C . GLY A 1 100 ? -4.300 -14.879 -4.580 1.00 82.50 100 GLY A C 1
ATOM 786 O O . GLY A 1 100 ? -3.251 -14.951 -5.219 1.00 82.50 100 GLY A O 1
ATOM 787 N N . GLU A 1 101 ? -4.600 -13.848 -3.795 1.00 88.88 101 GLU A N 1
ATOM 788 C CA . GLU A 1 101 ? -3.705 -12.712 -3.573 1.00 88.88 101 GLU A CA 1
ATOM 789 C C . GLU A 1 101 ? -2.537 -13.113 -2.654 1.00 88.88 101 GLU A C 1
ATOM 791 O O . GLU A 1 101 ? -2.706 -13.873 -1.692 1.00 88.88 101 GLU A O 1
ATOM 796 N N . ILE A 1 102 ? -1.345 -12.596 -2.948 1.00 91.44 102 ILE A N 1
ATOM 797 C CA . ILE A 1 102 ? -0.156 -12.766 -2.111 1.00 91.44 102 ILE A CA 1
ATOM 798 C C . ILE A 1 102 ? -0.098 -11.581 -1.151 1.00 91.44 102 ILE A C 1
ATOM 800 O O . ILE A 1 102 ? -0.102 -10.429 -1.589 1.00 91.44 102 ILE A O 1
ATOM 804 N N . TYR A 1 103 ? -0.063 -11.875 0.145 1.00 91.31 103 TYR A N 1
ATOM 805 C CA . TYR A 1 103 ? -0.103 -10.887 1.209 1.00 91.31 103 TYR A CA 1
ATOM 806 C C . TYR A 1 103 ? 1.191 -10.878 2.010 1.00 91.31 103 TYR A C 1
ATOM 808 O O . TYR A 1 103 ? 1.548 -11.903 2.591 1.00 91.31 103 TYR A O 1
ATOM 816 N N . THR A 1 104 ? 1.799 -9.696 2.099 1.00 89.56 104 THR A N 1
ATOM 817 C CA . THR A 1 104 ? 2.855 -9.330 3.052 1.00 89.56 104 THR A CA 1
ATOM 818 C C . THR A 1 104 ? 2.296 -8.364 4.105 1.00 89.56 104 THR A C 1
ATOM 820 O O . THR A 1 104 ? 1.148 -7.937 4.004 1.00 89.56 104 THR A O 1
ATOM 823 N N . SER A 1 105 ? 3.070 -7.993 5.122 1.00 88.81 105 SER A N 1
ATOM 824 C CA . SER A 1 105 ? 2.677 -6.970 6.096 1.00 88.81 105 SER A CA 1
ATOM 825 C C . SER A 1 105 ? 3.824 -5.991 6.346 1.00 88.81 105 SER A C 1
ATOM 827 O O . SER A 1 105 ? 4.969 -6.395 6.518 1.00 88.81 105 SER A O 1
ATOM 829 N N . TYR A 1 106 ? 3.490 -4.697 6.385 1.00 86.56 106 TYR A N 1
ATOM 830 C CA . TYR A 1 106 ? 4.446 -3.600 6.586 1.00 86.56 106 TYR A CA 1
ATOM 831 C C . TYR A 1 106 ? 4.782 -3.382 8.070 1.00 86.56 106 TYR A C 1
ATOM 833 O O . TYR A 1 106 ? 5.771 -2.722 8.390 1.00 86.56 106 TYR A O 1
ATOM 841 N N . ASN A 1 107 ? 3.952 -3.910 8.973 1.00 85.94 107 ASN A N 1
ATOM 842 C CA . ASN A 1 107 ? 4.029 -3.700 10.418 1.00 85.94 107 ASN A CA 1
ATOM 843 C C . ASN A 1 107 ? 4.118 -4.995 11.231 1.00 85.94 107 ASN A C 1
ATOM 845 O O . ASN A 1 107 ? 4.180 -4.920 12.447 1.00 85.94 107 ASN A O 1
ATOM 849 N N . MET A 1 108 ? 4.157 -6.170 10.597 1.00 84.75 108 MET A N 1
ATOM 850 C CA . MET A 1 108 ? 4.334 -7.464 11.280 1.00 84.75 108 MET A CA 1
ATOM 851 C C . MET A 1 108 ? 5.679 -8.125 10.961 1.00 84.75 108 MET A C 1
ATOM 853 O O . MET A 1 108 ? 5.826 -9.339 11.091 1.00 84.75 108 MET A O 1
ATOM 857 N N . CYS A 1 109 ? 6.653 -7.344 10.503 1.00 75.69 109 CYS A N 1
ATOM 858 C CA . CYS A 1 109 ? 7.963 -7.858 10.136 1.00 75.69 109 CYS A CA 1
ATOM 859 C C . CYS A 1 109 ? 8.879 -7.938 11.371 1.00 75.69 109 CYS A C 1
ATOM 861 O O . CYS A 1 109 ? 8.988 -6.979 12.129 1.00 75.69 109 CYS A O 1
ATOM 863 N N . GLU A 1 110 ? 9.490 -9.110 11.581 1.00 70.44 110 GLU A N 1
ATOM 864 C CA . GLU A 1 110 ? 10.235 -9.473 12.798 1.00 70.44 110 GLU A CA 1
ATOM 865 C C . GLU A 1 110 ? 11.647 -8.854 12.849 1.00 70.44 110 GLU A C 1
ATOM 867 O O . GLU A 1 110 ? 12.193 -8.662 13.936 1.00 70.44 110 GLU A O 1
ATOM 872 N N . ASP A 1 111 ? 12.247 -8.555 11.694 1.00 68.88 111 ASP A N 1
ATOM 873 C CA . ASP A 1 111 ? 13.644 -8.127 11.550 1.00 68.88 111 ASP A CA 1
ATOM 874 C C . ASP A 1 111 ? 13.830 -6.651 11.148 1.00 68.88 111 ASP A C 1
ATOM 876 O O . ASP A 1 111 ? 14.954 -6.165 11.167 1.00 68.88 111 ASP A O 1
ATOM 880 N N . CYS A 1 112 ? 12.753 -5.897 10.917 1.00 69.38 112 CYS A N 1
ATOM 881 C CA . CYS A 1 112 ? 12.788 -4.480 10.520 1.00 69.38 112 CYS A CA 1
ATOM 882 C C . CYS A 1 112 ? 12.554 -3.515 11.695 1.00 69.38 112 CYS A C 1
ATOM 884 O O . CYS A 1 112 ? 11.632 -2.697 11.687 1.00 69.38 112 CYS A O 1
ATOM 886 N N . GLY A 1 113 ? 13.368 -3.612 12.748 1.00 66.38 113 GLY A N 1
ATOM 887 C CA . GLY A 1 113 ? 13.342 -2.619 13.833 1.00 66.38 113 GLY A CA 1
ATOM 888 C C . GLY A 1 113 ? 12.120 -2.704 14.756 1.00 66.38 113 GLY A C 1
ATOM 889 O O . GLY A 1 113 ? 11.661 -1.684 15.261 1.00 66.38 113 GLY A O 1
ATOM 890 N N . LYS A 1 114 ? 11.615 -3.920 15.002 1.00 67.62 114 LYS A N 1
ATOM 891 C CA . LYS A 1 114 ? 10.516 -4.213 15.942 1.00 67.62 114 LYS A CA 1
ATOM 892 C C . LYS A 1 114 ? 9.160 -3.594 15.585 1.00 67.62 114 LYS A C 1
ATOM 894 O O . LYS A 1 114 ? 8.342 -3.347 16.470 1.00 67.62 114 LYS A O 1
ATOM 899 N N . ARG A 1 115 ? 8.873 -3.398 14.296 1.00 78.44 115 ARG A N 1
ATOM 900 C CA . ARG A 1 115 ? 7.581 -2.843 13.853 1.00 78.44 115 ARG A CA 1
ATOM 901 C C . ARG A 1 115 ? 6.376 -3.649 14.349 1.00 78.44 115 ARG A C 1
ATOM 903 O O . ARG A 1 115 ? 5.338 -3.069 14.646 1.00 78.44 115 ARG A O 1
ATOM 910 N N . GLN A 1 116 ? 6.535 -4.955 14.556 1.00 76.50 116 GLN A N 1
ATOM 911 C CA . GLN A 1 116 ? 5.522 -5.810 15.179 1.00 76.50 116 GLN A CA 1
ATOM 912 C C . GLN A 1 116 ? 5.172 -5.442 16.632 1.00 76.50 116 GLN A C 1
ATOM 914 O O . GLN A 1 116 ? 4.231 -6.009 17.185 1.00 76.50 116 GLN A O 1
ATOM 919 N N . GLU A 1 117 ? 5.914 -4.548 17.282 1.00 74.88 117 GLU A N 1
ATOM 920 C CA . GLU A 1 117 ? 5.667 -4.094 18.656 1.00 74.88 117 GLU A CA 1
ATOM 921 C C . GLU A 1 117 ? 5.105 -2.668 18.685 1.00 74.88 117 GLU A C 1
ATOM 923 O O . GLU A 1 117 ? 4.132 -2.439 19.395 1.00 74.88 117 GLU A O 1
ATOM 928 N N . ASN A 1 118 ? 5.648 -1.752 17.876 1.00 76.19 118 ASN A N 1
ATOM 929 C CA . ASN A 1 118 ? 5.391 -0.309 17.985 1.00 76.19 118 ASN A CA 1
ATOM 930 C C . ASN A 1 118 ? 4.788 0.347 16.725 1.00 76.19 118 ASN A C 1
ATOM 932 O O . ASN A 1 118 ? 4.539 1.551 16.703 1.00 76.19 118 ASN A O 1
ATOM 936 N N . TYR A 1 119 ? 4.511 -0.425 15.669 1.00 83.19 119 TYR A N 1
ATOM 937 C CA . TYR A 1 119 ? 4.024 0.093 14.394 1.00 83.19 119 TYR A CA 1
ATOM 938 C C . TYR A 1 119 ? 2.568 -0.318 14.119 1.00 83.19 119 TYR A C 1
ATOM 940 O O . TYR A 1 119 ? 2.186 -1.486 14.181 1.00 83.19 119 TYR A O 1
ATOM 948 N N . GLY A 1 120 ? 1.729 0.654 13.762 1.00 87.88 120 GLY A N 1
ATOM 949 C CA . GLY A 1 120 ? 0.283 0.464 13.588 1.00 87.88 120 GLY A CA 1
ATOM 950 C C . GLY A 1 120 ? -0.297 1.293 12.447 1.00 87.88 120 GLY A C 1
ATOM 951 O O . GLY A 1 120 ? 0.432 1.994 11.750 1.00 87.88 120 GLY A O 1
ATOM 952 N N . THR A 1 121 ? -1.619 1.271 12.296 1.00 89.81 121 THR A N 1
ATOM 953 C CA . THR A 1 121 ? -2.382 2.015 11.284 1.00 89.81 121 THR A CA 1
ATOM 954 C C . THR A 1 121 ? -1.979 3.490 11.160 1.00 89.81 121 THR A C 1
ATOM 956 O O . THR A 1 121 ? -1.844 3.958 10.029 1.00 89.81 121 THR A O 1
ATOM 959 N N . PRO A 1 122 ? -1.726 4.235 12.254 1.00 84.62 122 PRO A N 1
ATOM 960 C CA . PRO A 1 122 ? -1.242 5.608 12.146 1.00 84.62 122 PRO A CA 1
ATOM 961 C C . PRO A 1 122 ? 0.094 5.724 11.399 1.00 84.62 122 PRO A C 1
ATOM 963 O O . PRO A 1 122 ? 0.260 6.568 10.520 1.00 84.62 122 PRO A O 1
ATOM 966 N N . HIS A 1 123 ? 1.035 4.833 11.709 1.00 83.12 123 HIS A N 1
ATOM 967 C CA . HIS A 1 123 ? 2.347 4.773 11.073 1.00 83.12 123 HIS A CA 1
ATOM 968 C C . HIS A 1 123 ? 2.236 4.317 9.612 1.00 83.12 123 HIS A C 1
ATOM 970 O O . HIS A 1 123 ? 2.894 4.879 8.740 1.00 83.12 123 HIS A O 1
ATOM 976 N N . ILE A 1 124 ? 1.328 3.374 9.325 1.00 87.19 124 ILE A N 1
ATOM 977 C CA . ILE A 1 124 ? 1.035 2.933 7.956 1.00 87.19 124 ILE A CA 1
ATOM 978 C C . ILE A 1 124 ? 0.513 4.092 7.104 1.00 87.19 124 ILE A C 1
ATOM 980 O O . ILE A 1 124 ? 0.954 4.267 5.970 1.00 87.19 124 ILE A O 1
ATOM 984 N N . LEU A 1 125 ? -0.376 4.924 7.654 1.00 85.62 125 LEU A N 1
ATOM 985 C CA . LEU A 1 125 ? -0.850 6.114 6.956 1.00 85.62 125 LEU A CA 1
ATOM 986 C C . LEU A 1 125 ? 0.277 7.122 6.720 1.00 85.62 125 LEU A C 1
ATOM 988 O O . LEU A 1 125 ? 0.378 7.653 5.616 1.00 85.62 125 LEU A O 1
ATOM 992 N N . ARG A 1 126 ? 1.103 7.391 7.740 1.00 81.31 126 ARG A N 1
ATOM 993 C CA . ARG A 1 126 ? 2.232 8.330 7.650 1.00 81.31 126 ARG A CA 1
ATOM 994 C C . ARG A 1 126 ? 3.196 7.939 6.541 1.00 81.31 126 ARG A C 1
ATOM 996 O O . ARG A 1 126 ? 3.520 8.773 5.699 1.00 81.31 126 ARG A O 1
ATOM 1003 N N . ASP A 1 127 ? 3.633 6.685 6.560 1.00 79.94 127 ASP A N 1
ATOM 1004 C CA . ASP A 1 127 ? 4.722 6.241 5.703 1.00 79.94 127 ASP A CA 1
ATOM 1005 C C . ASP A 1 127 ? 4.167 5.797 4.348 1.00 79.94 127 ASP A C 1
ATOM 1007 O O . ASP A 1 127 ? 4.615 6.288 3.322 1.00 79.94 127 ASP A O 1
ATOM 1011 N N . TYR A 1 128 ? 3.114 4.980 4.297 1.00 82.81 128 TYR A N 1
ATOM 1012 C CA . TYR A 1 128 ? 2.634 4.373 3.048 1.00 82.81 128 TYR A CA 1
ATOM 1013 C C . TYR A 1 128 ? 1.401 5.050 2.433 1.00 82.81 128 TYR A C 1
ATOM 1015 O O . TYR A 1 128 ? 1.019 4.721 1.308 1.00 82.81 128 TYR A O 1
ATOM 1023 N N . GLY A 1 129 ? 0.769 5.998 3.130 1.00 83.44 129 GLY A N 1
ATOM 1024 C CA . GLY A 1 129 ? -0.331 6.798 2.582 1.00 83.44 129 GLY A CA 1
ATOM 1025 C C . GLY A 1 129 ? -1.673 6.071 2.473 1.00 83.44 129 GLY A C 1
ATOM 1026 O O . GLY A 1 129 ? -2.559 6.544 1.761 1.00 83.44 129 GLY A O 1
ATOM 1027 N N . PHE A 1 130 ? -1.851 4.942 3.165 1.00 87.25 130 PHE A N 1
ATOM 1028 C CA . PHE A 1 130 ? -3.117 4.209 3.196 1.00 87.25 130 PHE A CA 1
ATOM 1029 C C . PHE A 1 130 ? -3.508 3.797 4.620 1.00 87.25 130 PHE A C 1
ATOM 1031 O O . PHE A 1 130 ? -2.726 3.901 5.557 1.00 87.25 130 PHE A O 1
ATOM 1038 N N . VAL A 1 131 ? -4.742 3.331 4.790 1.00 88.69 131 VAL A N 1
ATOM 1039 C CA . VAL A 1 131 ? -5.243 2.786 6.057 1.00 88.69 131 VAL A CA 1
ATOM 1040 C C . VAL A 1 131 ? -5.561 1.319 5.831 1.00 88.69 131 VAL A C 1
ATOM 1042 O O . VAL A 1 131 ? -6.227 0.964 4.859 1.00 88.69 131 VAL A O 1
ATOM 1045 N N . GLU A 1 132 ? -5.065 0.466 6.719 1.00 90.12 132 GLU A N 1
ATOM 1046 C CA . GLU A 1 132 ? -5.097 -0.987 6.556 1.00 90.12 132 GLU A CA 1
ATOM 1047 C C . GLU A 1 132 ? -6.532 -1.528 6.435 1.00 90.12 132 GLU A C 1
ATOM 1049 O O . GLU A 1 132 ? -7.496 -0.921 6.901 1.00 90.12 132 GLU A O 1
ATOM 1054 N N . GLN A 1 133 ? -6.706 -2.702 5.833 1.00 88.94 133 GLN A N 1
ATOM 1055 C CA . GLN A 1 133 ? -7.943 -3.471 6.014 1.00 88.94 133 GLN A CA 1
ATOM 1056 C C . GLN A 1 133 ? -7.960 -4.083 7.423 1.00 88.94 133 GLN A C 1
ATOM 1058 O O . GLN A 1 133 ? -6.933 -4.119 8.089 1.00 88.94 133 GLN A O 1
ATOM 1063 N N . ILE A 1 134 ? -9.108 -4.577 7.892 1.00 88.69 134 ILE A N 1
ATOM 1064 C CA . ILE A 1 134 ? -9.138 -5.375 9.127 1.00 88.69 134 ILE A CA 1
ATOM 1065 C C . ILE A 1 134 ? -8.348 -6.683 8.878 1.00 88.69 134 ILE A C 1
ATOM 1067 O O . ILE A 1 134 ? -8.601 -7.338 7.857 1.00 88.69 134 ILE A O 1
ATOM 1071 N N . PRO A 1 135 ? -7.409 -7.079 9.765 1.00 91.44 135 PRO A N 1
ATOM 1072 C CA . PRO A 1 135 ? -7.136 -6.496 11.088 1.00 91.44 135 PRO A CA 1
ATOM 1073 C C . PRO A 1 135 ? -6.268 -5.232 11.110 1.00 91.44 135 PRO A C 1
ATOM 1075 O O . PRO A 1 135 ? -5.268 -5.130 10.398 1.00 91.44 135 PRO A O 1
ATOM 1078 N N . ARG A 1 136 ? -6.658 -4.285 11.974 1.00 90.94 136 ARG A N 1
ATOM 1079 C CA . ARG A 1 136 ? -6.014 -2.972 12.162 1.00 90.94 136 ARG A CA 1
ATOM 1080 C C . ARG A 1 136 ? -5.458 -2.833 13.554 1.00 90.94 136 ARG A C 1
ATOM 1082 O O . ARG A 1 136 ? -6.147 -3.182 14.508 1.00 90.94 136 ARG A O 1
ATOM 1089 N N . ARG A 1 137 ? -4.295 -2.204 13.671 1.00 88.94 137 ARG A N 1
ATOM 1090 C CA . ARG A 1 137 ? -3.614 -2.025 14.947 1.00 88.94 137 ARG A CA 1
ATOM 1091 C C . ARG A 1 137 ? -3.432 -0.557 15.290 1.00 88.94 137 ARG A C 1
ATOM 1093 O O . ARG A 1 137 ? -2.883 0.200 14.496 1.00 88.94 137 ARG A O 1
ATOM 1100 N N . PHE A 1 138 ? -3.829 -0.171 16.490 1.00 88.94 138 PHE A N 1
ATOM 1101 C CA . PHE A 1 138 ? -3.621 1.164 17.036 1.00 88.94 138 PHE A CA 1
ATOM 1102 C C . PHE A 1 138 ? -2.649 1.040 18.203 1.00 88.94 138 PHE A C 1
ATOM 1104 O O . PHE A 1 138 ? -2.931 0.317 19.155 1.00 88.94 138 PHE A O 1
ATOM 1111 N N . ILE A 1 139 ? -1.489 1.684 18.083 1.00 82.31 139 ILE A N 1
ATOM 1112 C CA . ILE A 1 139 ? -0.415 1.655 19.082 1.00 82.31 139 ILE A CA 1
ATOM 1113 C C . ILE A 1 139 ? -0.104 3.091 19.475 1.00 82.31 139 ILE A C 1
ATOM 1115 O O . ILE A 1 139 ? -0.051 3.964 18.603 1.00 82.31 139 ILE A O 1
ATOM 1119 N N . PHE A 1 140 ? 0.069 3.306 20.773 1.00 77.38 140 PHE A N 1
ATOM 1120 C CA . PHE A 1 140 ? 0.314 4.597 21.404 1.00 77.38 140 PHE A CA 1
ATOM 1121 C C . PHE A 1 140 ? 1.715 4.624 22.041 1.00 77.38 140 PHE A C 1
ATOM 1123 O O . PHE A 1 140 ? 2.398 3.601 22.074 1.00 77.38 140 PHE A O 1
ATOM 1130 N N . ALA A 1 141 ? 2.148 5.792 22.523 1.00 64.75 141 ALA A N 1
ATOM 1131 C CA . ALA A 1 141 ? 3.539 6.080 22.897 1.00 64.75 141 ALA A CA 1
ATOM 1132 C C . ALA A 1 141 ? 4.182 5.117 23.925 1.00 64.75 141 ALA A C 1
ATOM 1134 O O . ALA A 1 141 ? 5.401 4.969 23.920 1.00 64.75 141 ALA A O 1
ATOM 1135 N N . ASP A 1 142 ? 3.388 4.431 24.756 1.00 66.94 142 ASP A N 1
ATOM 1136 C CA . ASP A 1 142 ? 3.870 3.492 25.785 1.00 66.94 142 ASP A CA 1
ATOM 1137 C C . ASP A 1 142 ? 3.865 2.014 25.334 1.00 66.94 142 ASP A C 1
ATOM 1139 O O . ASP A 1 142 ? 3.748 1.110 26.162 1.00 66.94 142 ASP A O 1
ATOM 1143 N N . ASP A 1 143 ? 3.905 1.748 24.022 1.00 66.12 143 ASP A N 1
ATOM 1144 C CA . ASP A 1 143 ? 3.760 0.407 23.415 1.00 66.12 143 ASP A CA 1
ATOM 1145 C C . ASP A 1 143 ? 2.456 -0.322 23.814 1.00 66.12 143 ASP A C 1
ATOM 1147 O O . ASP A 1 143 ? 2.276 -1.524 23.592 1.00 66.12 143 ASP A O 1
ATOM 1151 N N . THR A 1 144 ? 1.505 0.422 24.381 1.00 75.94 144 THR A N 1
ATOM 1152 C CA . THR A 1 144 ? 0.150 -0.032 24.670 1.00 75.94 144 THR A CA 1
ATOM 1153 C C . THR A 1 144 ? -0.747 0.248 23.475 1.00 75.94 144 THR A C 1
ATOM 1155 O O . THR A 1 144 ? -0.541 1.184 22.696 1.00 75.94 144 THR A O 1
ATOM 1158 N N . GLY A 1 145 ? -1.763 -0.585 23.295 1.00 86.31 145 GLY A N 1
ATOM 1159 C CA . GLY A 1 145 ? -2.653 -0.420 22.163 1.00 86.31 145 GLY A CA 1
ATOM 1160 C C . GLY A 1 145 ? -3.712 -1.492 22.069 1.00 86.31 145 GLY A C 1
ATOM 1161 O O . GLY A 1 145 ? -3.921 -2.293 22.980 1.00 86.31 145 GLY A O 1
ATOM 1162 N N . PHE A 1 146 ? -4.372 -1.520 20.924 1.00 89.19 146 PHE A N 1
ATOM 1163 C CA . PHE A 1 146 ? -5.351 -2.543 20.612 1.00 89.19 146 PHE A CA 1
ATOM 1164 C C . PHE A 1 146 ? -5.378 -2.840 19.114 1.00 89.19 146 PHE A C 1
ATOM 1166 O O . PHE A 1 146 ? -5.103 -1.988 18.266 1.00 89.19 146 PHE A O 1
ATOM 1173 N N . GLU A 1 147 ? -5.712 -4.077 18.783 1.00 90.62 147 GLU A N 1
ATOM 1174 C CA . GLU A 1 147 ? -6.012 -4.513 17.432 1.00 90.62 147 GLU A CA 1
ATOM 1175 C C . GLU A 1 147 ? -7.510 -4.772 17.308 1.00 90.62 147 GLU A C 1
ATOM 1177 O O . GLU A 1 1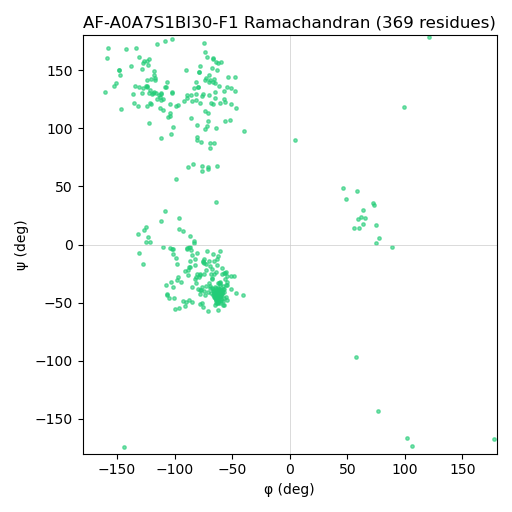47 ? -8.130 -5.395 18.167 1.00 90.62 147 GLU A O 1
ATOM 1182 N N . ILE A 1 148 ? -8.091 -4.300 16.213 1.00 92.06 148 ILE A N 1
ATOM 1183 C CA . ILE A 1 148 ? -9.442 -4.657 15.808 1.00 92.06 148 ILE A CA 1
ATOM 1184 C C . ILE A 1 148 ? -9.325 -5.776 14.790 1.00 92.06 148 ILE A C 1
ATOM 1186 O O . ILE A 1 148 ? -8.750 -5.577 13.715 1.00 92.06 148 ILE A O 1
ATOM 1190 N N . ALA A 1 149 ? -9.915 -6.920 15.106 1.00 90.12 149 ALA A N 1
ATOM 1191 C CA . ALA A 1 149 ? -9.889 -8.104 14.264 1.00 90.12 149 ALA A CA 1
ATOM 1192 C C . ALA A 1 149 ? -11.289 -8.690 14.085 1.00 90.12 149 ALA A C 1
ATOM 1194 O O . ALA A 1 149 ? -12.209 -8.429 14.857 1.00 90.12 149 ALA A O 1
ATOM 1195 N N . GLU A 1 150 ? -11.446 -9.507 13.053 1.00 88.25 150 GLU A N 1
ATOM 1196 C CA . GLU A 1 150 ? -12.634 -10.329 12.849 1.00 88.25 150 GLU A CA 1
ATOM 1197 C C . GLU A 1 150 ? -12.542 -11.595 13.705 1.00 88.25 150 GLU A C 1
ATOM 1199 O O . GLU A 1 150 ? -11.538 -12.304 13.642 1.00 88.25 150 GLU A O 1
ATOM 1204 N N . ARG A 1 151 ? -13.589 -11.906 14.477 1.00 84.12 151 ARG A N 1
ATOM 1205 C CA . ARG A 1 151 ? -13.610 -13.060 15.391 1.00 84.12 151 ARG A CA 1
ATOM 1206 C C . ARG A 1 151 ? -13.416 -14.394 14.676 1.00 84.12 151 ARG A C 1
ATOM 1208 O O . ARG A 1 151 ? -12.614 -15.213 15.109 1.00 84.12 151 ARG A O 1
ATOM 1215 N N . ASP A 1 152 ? -14.170 -14.598 13.600 1.00 82.56 152 ASP A N 1
ATOM 1216 C CA . ASP A 1 152 ? -14.290 -15.875 12.886 1.00 82.56 152 ASP A CA 1
ATOM 1217 C C . ASP A 1 152 ? -13.947 -15.738 11.385 1.00 82.56 152 ASP A C 1
ATOM 1219 O O . ASP A 1 152 ? -14.261 -16.619 10.582 1.00 82.56 152 ASP A O 1
ATOM 1223 N N . GLY A 1 153 ? -13.306 -14.632 10.989 1.00 76.75 153 GLY A N 1
ATOM 1224 C CA . GLY A 1 153 ? -12.918 -14.334 9.604 1.00 76.75 153 GLY A CA 1
ATOM 1225 C C . GLY A 1 153 ? -13.826 -13.326 8.878 1.00 76.75 153 GLY A C 1
ATOM 1226 O O . GLY A 1 153 ? -14.630 -12.649 9.525 1.00 76.75 153 GLY A O 1
ATOM 1227 N N . PRO A 1 154 ? -13.707 -13.212 7.539 1.00 75.38 154 PRO A N 1
ATOM 1228 C CA . PRO A 1 154 ? -14.302 -12.125 6.763 1.00 75.38 154 PRO A CA 1
ATOM 1229 C C . PRO A 1 154 ? -15.795 -11.895 7.043 1.00 75.38 154 PRO A C 1
ATOM 1231 O O . PRO A 1 154 ? -16.616 -12.788 6.831 1.00 75.38 154 PRO A O 1
ATOM 1234 N N . GLY A 1 155 ? -16.160 -10.689 7.480 1.00 75.31 155 GLY A N 1
ATOM 1235 C CA . GLY A 1 155 ? -17.543 -10.279 7.751 1.00 75.31 155 GLY A CA 1
ATOM 1236 C C . GLY A 1 155 ? -18.139 -10.796 9.066 1.00 75.31 155 GLY A C 1
ATOM 1237 O O . GLY A 1 155 ? -19.331 -10.585 9.309 1.00 75.31 155 GLY A O 1
ATOM 1238 N N . SER A 1 156 ? -17.347 -11.470 9.905 1.00 81.50 156 SER A N 1
ATOM 1239 C CA . SER A 1 156 ? -17.751 -11.851 11.264 1.00 81.50 156 SER A CA 1
ATOM 1240 C C . SER A 1 156 ? -17.751 -10.654 12.222 1.00 81.50 156 SER A C 1
ATOM 1242 O O . SER A 1 156 ? -17.363 -9.539 11.867 1.00 81.50 156 SER A O 1
ATOM 1244 N N . ASP A 1 157 ? -18.230 -10.875 13.447 1.00 82.38 157 ASP A N 1
ATOM 1245 C CA . ASP A 1 157 ? -18.253 -9.825 14.460 1.00 82.38 157 ASP A CA 1
ATOM 1246 C C . ASP A 1 157 ? -16.825 -9.419 14.845 1.00 82.38 157 ASP A C 1
ATOM 1248 O O . ASP A 1 157 ? -15.923 -10.257 14.931 1.00 82.38 157 ASP A O 1
ATOM 1252 N N . LEU A 1 158 ? -16.623 -8.125 15.084 1.00 88.00 158 LEU A N 1
ATOM 1253 C CA . LEU A 1 158 ? -15.315 -7.612 15.464 1.00 88.00 158 LEU A CA 1
ATOM 1254 C C . LEU A 1 158 ? -15.014 -7.875 16.938 1.00 88.00 158 LEU A C 1
ATOM 1256 O O . LEU A 1 158 ? -15.907 -7.886 17.790 1.00 88.00 158 LEU A O 1
ATOM 1260 N N . ILE A 1 159 ? -13.734 -8.063 17.221 1.00 87.00 159 ILE A N 1
ATOM 1261 C CA . ILE A 1 159 ? -13.172 -8.183 18.561 1.00 87.00 159 ILE A CA 1
ATOM 1262 C C . ILE A 1 159 ? -12.024 -7.197 18.729 1.00 87.00 159 ILE A C 1
ATOM 1264 O O . ILE A 1 159 ? -11.402 -6.776 17.751 1.00 87.00 159 ILE A O 1
ATOM 1268 N N . VAL A 1 160 ? -11.767 -6.846 19.984 1.00 90.06 160 VAL A N 1
ATOM 1269 C CA . VAL A 1 160 ? -10.629 -6.032 20.391 1.00 90.06 160 VAL A CA 1
ATOM 1270 C C . VAL A 1 160 ? -9.607 -6.967 21.028 1.00 90.06 160 VAL A C 1
ATOM 1272 O O . VAL A 1 160 ? -9.911 -7.663 21.994 1.00 90.06 160 VAL A O 1
ATOM 1275 N N . ASN A 1 161 ? -8.404 -6.998 20.468 1.00 88.12 161 ASN A N 1
ATOM 1276 C CA . ASN A 1 161 ? -7.257 -7.696 21.032 1.00 88.12 161 ASN A CA 1
ATOM 1277 C C . ASN A 1 161 ? -6.332 -6.648 21.654 1.00 88.12 161 ASN A C 1
ATOM 1279 O O . ASN A 1 161 ? -5.728 -5.853 20.936 1.00 88.12 161 ASN A O 1
ATOM 1283 N N . TRP A 1 162 ? -6.226 -6.622 22.980 1.00 86.75 162 TRP A N 1
ATOM 1284 C CA . TRP A 1 162 ? -5.349 -5.683 23.680 1.00 86.75 162 TRP A CA 1
ATOM 1285 C C . TRP A 1 162 ? -3.873 -6.028 23.465 1.00 86.75 162 TRP A C 1
ATOM 1287 O O . TRP A 1 162 ? -3.486 -7.198 23.450 1.00 86.75 162 TRP A O 1
ATOM 1297 N N . ILE A 1 163 ? -3.057 -4.993 23.282 1.00 82.88 163 ILE A N 1
ATOM 1298 C CA . ILE A 1 163 ? -1.607 -5.077 23.101 1.00 82.88 163 ILE A CA 1
ATOM 1299 C C . ILE A 1 163 ? -0.944 -4.499 24.346 1.00 82.88 163 ILE A C 1
ATOM 1301 O O . ILE A 1 163 ? -1.226 -3.364 24.730 1.00 82.88 163 ILE A O 1
ATOM 1305 N N . GLY A 1 164 ? -0.067 -5.297 24.953 1.00 75.00 164 GLY A N 1
ATOM 1306 C CA . GLY A 1 164 ? 0.541 -5.028 26.255 1.00 75.00 164 GLY A CA 1
ATOM 1307 C C . GLY A 1 164 ? 0.236 -6.145 27.259 1.00 75.00 164 GLY A C 1
ATOM 1308 O O . GLY A 1 164 ? -0.436 -7.127 26.935 1.00 75.00 164 GLY A O 1
ATOM 1309 N N . GLU A 1 165 ? 0.757 -6.028 28.481 1.00 60.00 165 GLU A N 1
ATOM 1310 C CA . GLU A 1 165 ? 0.485 -6.995 29.549 1.00 60.00 165 GLU A CA 1
ATOM 1311 C C . GLU A 1 165 ? -0.812 -6.644 30.303 1.00 60.00 165 GLU A C 1
ATOM 1313 O O . GLU A 1 165 ? -0.831 -5.713 31.101 1.00 60.00 165 GLU A O 1
ATOM 1318 N N . GLY A 1 166 ? -1.874 -7.439 30.120 1.00 59.94 166 GLY A N 1
ATOM 1319 C CA . GLY A 1 166 ? -3.074 -7.416 30.975 1.00 59.94 166 GLY A CA 1
ATOM 1320 C C . GLY A 1 166 ? -4.332 -6.783 30.364 1.00 59.94 166 GLY A C 1
ATOM 1321 O O . GLY A 1 166 ? -4.389 -6.486 29.175 1.00 59.94 166 GLY A O 1
ATOM 1322 N N . GLU A 1 167 ? -5.374 -6.651 31.193 1.00 61.69 167 GLU A N 1
ATOM 1323 C CA . GLU A 1 167 ? -6.575 -5.856 30.882 1.00 61.69 167 GLU A CA 1
ATOM 1324 C C . GLU A 1 167 ? -6.213 -4.360 30.825 1.00 61.69 167 GLU A C 1
ATOM 1326 O O . GLU A 1 167 ? -5.269 -3.949 31.508 1.00 61.69 167 GLU A O 1
ATOM 1331 N N . PRO A 1 168 ? -6.935 -3.532 30.043 1.00 73.88 168 PRO A N 1
ATOM 1332 C CA . PRO A 1 168 ? -6.649 -2.103 29.966 1.00 73.88 168 PRO A CA 1
ATOM 1333 C C . PRO A 1 168 ? -6.728 -1.463 31.358 1.00 73.88 168 PRO A C 1
ATOM 1335 O O . PRO A 1 168 ? -7.735 -1.585 32.054 1.00 73.88 168 PRO A O 1
ATOM 1338 N N . HIS A 1 169 ? -5.656 -0.779 31.762 1.00 79.81 169 HIS A N 1
ATOM 1339 C CA . HIS A 1 169 ? -5.635 0.022 32.986 1.00 79.81 169 HIS A CA 1
ATOM 1340 C C . HIS A 1 169 ? -6.655 1.170 32.912 1.00 79.81 169 HIS A C 1
ATOM 1342 O O . HIS A 1 169 ? -6.985 1.628 31.818 1.00 79.81 169 HIS A O 1
ATOM 1348 N N . ASP A 1 170 ? -7.112 1.670 34.067 1.00 81.44 170 ASP A N 1
ATOM 1349 C CA . ASP A 1 170 ? -8.082 2.777 34.152 1.00 81.44 170 ASP A CA 1
ATOM 1350 C C . ASP A 1 170 ? -7.648 3.996 33.310 1.00 81.44 170 ASP A C 1
ATOM 1352 O O . ASP A 1 170 ? -8.464 4.569 32.592 1.00 81.44 170 ASP A O 1
ATOM 1356 N N . ASP A 1 171 ? -6.347 4.307 33.292 1.00 81.12 171 ASP A N 1
ATOM 1357 C CA . ASP A 1 171 ? -5.772 5.399 32.492 1.00 81.12 171 ASP A CA 1
ATOM 1358 C C . ASP A 1 171 ? -6.017 5.217 30.979 1.00 81.12 171 ASP A C 1
ATOM 1360 O O . ASP A 1 171 ? -6.349 6.171 30.279 1.00 81.12 171 ASP A O 1
ATOM 1364 N N . MET A 1 172 ? -5.930 3.983 30.465 1.00 81.88 172 MET A N 1
ATOM 1365 C CA . MET A 1 172 ? -6.231 3.673 29.059 1.00 81.88 172 MET A CA 1
ATOM 1366 C C . MET A 1 172 ? -7.730 3.824 28.770 1.00 81.88 172 MET A C 1
ATOM 1368 O O . MET A 1 172 ? -8.118 4.265 27.689 1.00 81.88 172 MET A O 1
ATOM 1372 N N . VAL A 1 173 ? -8.596 3.477 29.724 1.00 84.44 173 VAL A N 1
ATOM 1373 C CA . VAL A 1 173 ? -10.049 3.649 29.572 1.00 84.44 173 VAL A CA 1
ATOM 1374 C C . VAL A 1 173 ? -10.415 5.130 29.496 1.00 84.44 173 VAL A C 1
ATOM 1376 O O . VAL A 1 173 ? -11.188 5.521 28.616 1.00 84.44 173 VAL A O 1
ATOM 1379 N N . ASP A 1 174 ? -9.833 5.948 30.372 1.00 83.88 174 ASP A N 1
ATOM 1380 C CA . ASP A 1 174 ? -10.017 7.400 30.383 1.00 83.88 174 ASP A CA 1
ATOM 1381 C C . ASP A 1 174 ? -9.451 8.046 29.111 1.00 83.88 174 ASP A C 1
ATOM 1383 O O . ASP A 1 174 ? -10.120 8.882 28.493 1.00 83.88 174 ASP A O 1
ATOM 1387 N N . PHE A 1 175 ? -8.278 7.597 28.656 1.00 84.38 175 PHE A N 1
ATOM 1388 C CA . PHE A 1 175 ? -7.694 8.016 27.385 1.00 84.38 175 PHE A CA 1
ATOM 1389 C C . PHE A 1 175 ? -8.630 7.724 26.208 1.00 84.38 175 PHE A C 1
ATOM 1391 O O . PHE A 1 175 ? -8.979 8.630 25.450 1.00 84.38 175 PHE A O 1
ATOM 1398 N N . LEU A 1 176 ? -9.116 6.485 26.076 1.00 85.31 176 LEU A N 1
ATOM 1399 C CA . LEU A 1 176 ? -10.025 6.092 24.995 1.00 85.31 176 LEU A CA 1
ATOM 1400 C C . LEU A 1 176 ? -11.350 6.858 25.041 1.00 85.31 176 LEU A C 1
ATOM 1402 O O . LEU A 1 176 ? -11.887 7.225 23.993 1.00 85.31 176 LEU A O 1
ATOM 1406 N N . HIS A 1 177 ? -11.872 7.134 26.236 1.00 84.75 177 HIS A N 1
ATOM 1407 C CA . HIS A 1 177 ? -13.040 7.992 26.399 1.00 84.75 177 HIS A CA 1
ATOM 1408 C C . HIS A 1 177 ? -12.769 9.403 25.859 1.00 84.75 177 HIS A C 1
ATOM 1410 O O . HIS A 1 177 ? -13.525 9.898 25.017 1.00 84.75 177 HIS A O 1
ATOM 1416 N N . GLY A 1 178 ? -11.653 10.011 26.272 1.00 83.38 178 GLY A N 1
ATOM 1417 C CA . GLY A 1 178 ? -11.204 11.315 25.790 1.00 83.38 178 GLY A CA 1
ATOM 1418 C C . GLY A 1 178 ? -10.992 11.344 24.275 1.00 83.38 178 GLY A C 1
ATOM 1419 O O . GLY A 1 178 ? -11.430 12.284 23.613 1.00 83.38 178 GLY A O 1
ATOM 1420 N N . MET A 1 179 ? -10.413 10.287 23.695 1.00 84.62 179 MET A N 1
ATOM 1421 C CA . MET A 1 179 ? -10.275 10.133 22.244 1.00 84.62 179 MET A CA 1
ATOM 1422 C C . MET A 1 179 ? -11.628 10.164 21.538 1.00 84.62 179 MET A C 1
ATOM 1424 O O . MET A 1 179 ? -11.795 10.878 20.548 1.00 84.62 179 MET A O 1
ATOM 1428 N N . VAL A 1 180 ? -12.603 9.390 22.025 1.00 84.94 180 VAL A N 1
ATOM 1429 C CA . VAL A 1 180 ? -13.939 9.318 21.423 1.00 84.94 180 VAL A CA 1
ATOM 1430 C C . VAL A 1 180 ? -14.628 10.680 21.490 1.00 84.94 180 VAL A C 1
ATOM 1432 O O . VAL A 1 180 ? -15.116 11.160 20.463 1.00 84.94 180 VAL A O 1
ATOM 1435 N N . GLU A 1 181 ? -14.636 11.330 22.656 1.00 82.69 181 GLU A N 1
ATOM 1436 C CA . GLU A 1 181 ? -15.236 12.659 22.825 1.00 82.69 181 GLU A CA 1
ATOM 1437 C C . GLU A 1 181 ? -14.529 13.721 21.970 1.00 82.69 181 GLU A C 1
ATOM 1439 O O . GLU A 1 181 ? -15.179 14.527 21.294 1.00 82.69 181 GLU A O 1
ATOM 1444 N N . GLY A 1 182 ? -13.197 13.699 21.946 1.00 80.62 182 GLY A N 1
ATOM 1445 C CA . GLY A 1 182 ? -12.352 14.606 21.178 1.00 80.62 182 GLY A CA 1
ATOM 1446 C C . GLY A 1 182 ? -12.573 14.497 19.675 1.00 80.62 182 GLY A C 1
ATOM 1447 O O . GLY A 1 182 ? -12.821 15.499 18.997 1.00 80.62 182 GLY A O 1
ATOM 1448 N N . LEU A 1 183 ? -12.554 13.274 19.143 1.00 82.44 183 LEU A N 1
ATOM 1449 C CA . LEU A 1 183 ? -12.801 13.009 17.726 1.00 82.44 183 LEU A CA 1
ATOM 1450 C C . LEU A 1 183 ? -14.229 13.398 17.322 1.00 82.44 183 LEU A C 1
ATOM 1452 O O . LEU A 1 183 ? -14.429 13.933 16.229 1.00 82.44 183 LEU A O 1
ATOM 1456 N N . GLN A 1 184 ? -15.224 13.178 18.187 1.00 82.94 184 GLN A N 1
ATOM 1457 C CA . GLN A 1 184 ? -16.618 13.543 17.911 1.00 82.94 184 GLN A CA 1
ATOM 1458 C C . GLN A 1 184 ? -16.877 15.051 17.964 1.00 82.94 184 GLN A C 1
ATOM 1460 O O . GLN A 1 184 ? -17.700 15.549 17.192 1.00 82.94 184 GLN A O 1
ATOM 1465 N N . SER A 1 185 ? -16.209 15.768 18.868 1.00 79.12 185 SER A N 1
ATOM 1466 C CA . SER A 1 185 ? -16.445 17.195 19.102 1.00 79.12 185 SER A CA 1
ATOM 1467 C C . SER A 1 185 ? -15.556 18.100 18.247 1.00 79.12 185 SER A C 1
ATOM 1469 O O . SER A 1 185 ? -16.071 18.970 17.546 1.00 79.12 185 SER A O 1
ATOM 1471 N N . LYS A 1 186 ? -14.235 17.894 18.282 1.00 73.25 186 LYS A N 1
ATOM 1472 C CA . LYS A 1 186 ? -13.231 18.743 17.621 1.00 73.25 186 LYS A CA 1
ATOM 1473 C C . LYS A 1 186 ? -12.738 18.139 16.314 1.00 73.25 186 LYS A C 1
ATOM 1475 O O . LYS A 1 186 ? -12.724 18.825 15.294 1.00 73.25 186 LYS A O 1
ATOM 1480 N N . GLY A 1 187 ? -12.415 16.842 16.319 1.00 72.88 187 GLY A N 1
ATOM 1481 C CA . GLY A 1 187 ? -11.881 16.146 15.142 1.00 72.88 187 GLY A CA 1
ATOM 1482 C C . GLY A 1 187 ? -12.816 16.228 13.934 1.00 72.88 187 GLY A C 1
ATOM 1483 O O . GLY A 1 187 ? -12.362 16.414 12.810 1.00 72.88 187 GLY A O 1
ATOM 1484 N N . LYS A 1 188 ? -14.133 16.193 14.167 1.00 75.56 188 LYS A N 1
ATOM 1485 C CA . LYS A 1 188 ? -15.137 16.377 13.114 1.00 75.56 188 LYS A CA 1
ATOM 1486 C C . LYS A 1 188 ? -15.016 17.736 12.413 1.00 75.56 188 LYS A C 1
ATOM 1488 O O . LYS A 1 188 ? -15.030 17.781 11.188 1.00 75.56 188 LYS A O 1
ATOM 1493 N N . THR A 1 189 ? -14.886 18.820 13.172 1.00 77.44 189 THR A N 1
ATOM 1494 C CA . THR A 1 189 ? -14.751 20.177 12.621 1.00 77.44 189 THR A CA 1
ATOM 1495 C C . THR A 1 189 ? -13.455 20.309 11.828 1.00 77.44 189 THR A C 1
ATOM 1497 O O . THR A 1 189 ? -13.479 20.771 10.693 1.00 77.44 189 THR A O 1
ATOM 1500 N N . ILE A 1 190 ? -12.342 19.810 12.374 1.00 73.75 190 ILE A N 1
ATOM 1501 C CA . ILE A 1 190 ? -11.034 19.812 11.700 1.00 73.75 190 ILE A CA 1
ATOM 1502 C C . ILE A 1 190 ? -11.099 19.026 10.382 1.00 73.75 190 ILE A C 1
ATOM 1504 O O . ILE A 1 190 ? -10.562 19.464 9.363 1.00 73.75 190 ILE A O 1
ATOM 1508 N N . MET A 1 191 ? -11.803 17.889 10.370 1.00 77.81 191 MET A N 1
ATOM 1509 C CA . MET A 1 191 ? -12.050 17.131 9.144 1.00 77.81 191 MET A CA 1
ATOM 1510 C C . MET A 1 191 ? -12.898 17.902 8.139 1.00 77.81 191 MET A C 1
ATOM 1512 O O . MET A 1 191 ? -12.577 17.890 6.955 1.00 77.81 191 MET A O 1
ATOM 1516 N N . GLU A 1 192 ? -13.973 18.559 8.577 1.00 79.88 192 GLU A N 1
ATOM 1517 C CA . GLU A 1 192 ? -14.829 19.367 7.703 1.00 79.88 192 GLU A CA 1
ATOM 1518 C C . GLU A 1 192 ? -14.052 20.536 7.078 1.00 79.88 192 GLU A C 1
ATOM 1520 O O . GLU A 1 192 ? -14.159 20.761 5.872 1.00 79.88 192 GLU A O 1
ATOM 1525 N N . GLU A 1 193 ? -13.219 21.225 7.859 1.00 79.44 193 GLU A N 1
ATOM 1526 C CA . GLU A 1 193 ? -12.338 22.296 7.382 1.00 79.44 193 GLU A CA 1
ATOM 1527 C C . GLU A 1 193 ? -11.297 21.771 6.386 1.00 79.44 193 GLU A C 1
ATOM 1529 O O . GLU A 1 193 ? -11.157 22.308 5.286 1.00 79.44 193 GLU A O 1
ATOM 1534 N N . GLY A 1 194 ? -10.620 20.665 6.711 1.00 77.50 194 GLY A N 1
ATOM 1535 C CA . GLY A 1 194 ? -9.672 20.018 5.804 1.00 77.50 194 GLY A CA 1
ATOM 1536 C C . GLY A 1 194 ? -10.318 19.501 4.517 1.00 77.50 194 GLY A C 1
ATOM 1537 O O . GLY A 1 194 ? -9.701 19.541 3.453 1.00 77.50 194 GLY A O 1
ATOM 1538 N N . HIS A 1 195 ? -11.574 19.051 4.580 1.00 77.56 195 HIS A N 1
ATOM 1539 C CA . HIS A 1 195 ? -12.332 18.635 3.402 1.00 77.56 195 HIS A CA 1
ATOM 1540 C C . HIS A 1 195 ? -12.667 19.804 2.464 1.00 77.56 195 HIS A C 1
ATOM 1542 O O . HIS A 1 195 ? -12.803 19.595 1.258 1.00 77.56 195 HIS A O 1
ATOM 1548 N N . GLN A 1 196 ? -12.801 21.016 3.004 1.00 81.25 196 GLN A N 1
ATOM 1549 C CA . GLN A 1 196 ? -13.086 22.233 2.241 1.00 81.25 196 GLN A CA 1
ATOM 1550 C C . GLN A 1 196 ? -11.822 22.913 1.699 1.00 81.25 196 GLN A C 1
ATOM 1552 O O . GLN A 1 196 ? -11.923 23.764 0.816 1.00 81.25 196 GLN A O 1
ATOM 1557 N N . ASP A 1 197 ? -10.637 22.542 2.188 1.00 80.69 197 ASP A N 1
ATOM 1558 C CA . ASP A 1 197 ? -9.374 23.092 1.707 1.00 80.69 197 ASP A CA 1
ATOM 1559 C C . ASP A 1 197 ? -9.042 22.561 0.302 1.00 80.69 197 ASP A C 1
ATOM 1561 O O . ASP A 1 197 ? -8.567 21.434 0.116 1.00 80.69 197 ASP A O 1
ATOM 1565 N N . GLU A 1 198 ? -9.285 23.397 -0.710 1.00 83.88 198 GLU A N 1
ATOM 1566 C CA . GLU A 1 198 ? -9.010 23.103 -2.119 1.00 83.88 198 GLU A CA 1
ATOM 1567 C C . GLU A 1 198 ? -7.520 22.888 -2.425 1.00 83.88 198 GLU A C 1
ATOM 1569 O O . GLU A 1 198 ? -7.199 22.272 -3.443 1.00 83.88 198 GLU A O 1
ATOM 1574 N N . SER A 1 199 ? -6.608 23.327 -1.547 1.00 83.75 199 SER A N 1
ATOM 1575 C CA . SER A 1 199 ? -5.167 23.094 -1.707 1.00 83.75 199 SER A CA 1
ATOM 1576 C C . SER A 1 199 ? -4.756 21.643 -1.441 1.00 83.75 199 SER A C 1
ATOM 1578 O O . SER A 1 199 ? -3.675 21.223 -1.859 1.00 83.75 199 SER A O 1
ATOM 1580 N N . ILE A 1 200 ? -5.615 20.860 -0.781 1.00 78.75 200 ILE A N 1
ATOM 1581 C CA . ILE A 1 200 ? -5.393 19.439 -0.523 1.00 78.75 200 ILE A CA 1
ATOM 1582 C C . ILE A 1 200 ? -5.966 18.623 -1.695 1.00 78.75 200 ILE A C 1
ATOM 1584 O O . ILE A 1 200 ? -7.133 18.801 -2.044 1.00 78.75 200 ILE A O 1
ATOM 1588 N N . PRO A 1 201 ? -5.203 17.703 -2.313 1.00 83.50 201 PRO A N 1
ATOM 1589 C CA . PRO A 1 201 ? -5.735 16.803 -3.336 1.00 83.50 201 PRO A CA 1
ATOM 1590 C C . PRO A 1 201 ? -6.978 16.041 -2.852 1.00 83.50 201 PRO A C 1
ATOM 1592 O O . PRO A 1 201 ? -7.057 15.643 -1.691 1.00 83.50 201 PRO A O 1
ATOM 1595 N N . SER A 1 202 ? -7.948 15.794 -3.739 1.00 80.88 202 SER A N 1
ATOM 1596 C CA . SER A 1 202 ? -9.195 15.100 -3.373 1.00 80.88 202 SER A CA 1
ATOM 1597 C C . SER A 1 202 ? -8.945 13.724 -2.757 1.00 80.88 202 SER A C 1
ATOM 1599 O O . SER A 1 202 ? -9.553 13.397 -1.743 1.00 80.88 202 SER A O 1
ATOM 1601 N N . THR A 1 203 ? -7.994 12.973 -3.310 1.00 81.56 203 THR A N 1
ATOM 1602 C CA . THR A 1 203 ? -7.579 11.659 -2.805 1.00 81.56 203 THR A CA 1
ATOM 1603 C C . THR A 1 203 ? -7.005 11.734 -1.389 1.00 81.56 203 THR A C 1
ATOM 1605 O O . THR A 1 203 ? -7.328 10.897 -0.552 1.00 81.56 203 THR A O 1
ATOM 1608 N N . GLU A 1 204 ? -6.209 12.761 -1.074 1.00 80.88 204 GLU A N 1
ATOM 1609 C CA . GLU A 1 204 ? -5.716 12.985 0.290 1.00 80.88 204 GLU A CA 1
ATOM 1610 C C . GLU A 1 204 ? -6.858 13.319 1.252 1.00 80.88 204 GLU A C 1
ATOM 1612 O O . GLU A 1 204 ? -6.882 12.806 2.369 1.00 80.88 204 GLU A O 1
ATOM 1617 N N . ARG A 1 205 ? -7.819 14.151 0.829 1.00 81.38 205 ARG A N 1
ATOM 1618 C CA . ARG A 1 205 ? -8.984 14.490 1.661 1.00 81.38 205 ARG A CA 1
ATOM 1619 C C . ARG A 1 205 ? -9.821 13.251 1.977 1.00 81.38 205 ARG A C 1
ATOM 1621 O O . ARG A 1 205 ? -10.232 13.068 3.118 1.00 81.38 205 ARG A O 1
ATOM 1628 N N . GLU A 1 206 ? -10.048 12.387 0.991 1.00 83.75 206 GLU A N 1
ATOM 1629 C CA . GLU A 1 206 ? -10.744 11.110 1.187 1.00 83.75 206 GLU A CA 1
ATOM 1630 C C . GLU A 1 206 ? -9.994 10.191 2.155 1.00 83.75 206 GLU A C 1
ATOM 1632 O O . GLU A 1 206 ? -10.594 9.686 3.105 1.00 83.75 206 GLU A O 1
ATOM 1637 N N . MET A 1 207 ? -8.678 10.036 1.977 1.00 84.81 207 MET A N 1
ATOM 1638 C CA . MET A 1 207 ? -7.847 9.224 2.869 1.00 84.81 207 MET A CA 1
ATOM 1639 C C . MET A 1 207 ? -7.844 9.741 4.309 1.00 84.81 207 MET A C 1
ATOM 1641 O O . MET A 1 207 ? -7.930 8.947 5.246 1.00 84.81 207 MET A O 1
ATOM 1645 N N . MET A 1 208 ? -7.808 11.061 4.501 1.00 81.81 208 MET A N 1
ATOM 1646 C CA . MET A 1 208 ? -7.942 11.673 5.824 1.00 81.81 208 MET A CA 1
ATOM 1647 C C . MET A 1 208 ? -9.295 11.336 6.463 1.00 81.81 208 MET A C 1
ATOM 1649 O O . MET A 1 208 ? -9.342 10.954 7.631 1.00 81.81 208 MET A O 1
ATOM 1653 N N . GLY A 1 209 ? -10.391 11.416 5.700 1.00 82.69 209 GLY A N 1
ATOM 1654 C CA . GLY A 1 209 ? -11.720 11.032 6.179 1.00 82.69 209 GLY A CA 1
ATOM 1655 C C . GLY A 1 209 ? -11.807 9.550 6.539 1.00 82.69 209 GLY A C 1
ATOM 1656 O O . GLY A 1 209 ? -12.400 9.184 7.556 1.00 82.69 209 GLY A O 1
ATOM 1657 N N . TYR A 1 210 ? -11.172 8.688 5.747 1.00 85.44 210 TYR A N 1
ATOM 1658 C CA . TYR A 1 210 ? -11.106 7.260 6.030 1.00 85.44 210 TYR A CA 1
ATOM 1659 C C . TYR A 1 210 ? -10.336 6.966 7.322 1.00 85.44 210 TYR A C 1
ATOM 1661 O O . TYR A 1 210 ? -10.813 6.203 8.163 1.00 85.44 210 TYR A O 1
ATOM 1669 N N . TYR A 1 211 ? -9.186 7.615 7.515 1.00 86.69 211 TYR A N 1
ATOM 1670 C CA . TYR A 1 211 ? -8.399 7.489 8.737 1.00 86.69 211 TYR A CA 1
ATOM 1671 C C . TYR A 1 211 ? -9.143 7.998 9.970 1.00 86.69 211 TYR A C 1
ATOM 1673 O O . TYR A 1 211 ? -9.192 7.299 10.979 1.00 86.69 211 TYR A O 1
ATOM 1681 N N . TYR A 1 212 ? -9.782 9.166 9.878 1.00 86.00 212 TYR A N 1
ATOM 1682 C CA . TYR A 1 212 ? -10.603 9.712 10.958 1.00 86.00 212 TYR A CA 1
ATOM 1683 C C . TYR A 1 212 ? -11.681 8.719 11.408 1.00 86.00 212 TYR A C 1
ATOM 1685 O O . TYR A 1 212 ? -11.820 8.446 12.601 1.00 86.00 212 TYR A O 1
ATOM 1693 N N . ASN A 1 213 ? -12.410 8.129 10.455 1.00 86.88 213 ASN A N 1
ATOM 1694 C CA . ASN A 1 213 ? -13.430 7.131 10.766 1.00 86.88 213 ASN A CA 1
ATOM 1695 C C . ASN A 1 213 ? -12.816 5.866 11.381 1.00 86.88 213 ASN A C 1
ATOM 1697 O O . ASN A 1 213 ? -13.351 5.350 12.358 1.00 86.88 213 ASN A O 1
ATOM 1701 N N . ALA A 1 214 ? -11.680 5.394 10.857 1.00 89.75 214 ALA A N 1
ATOM 1702 C CA . ALA A 1 214 ? -10.973 4.239 11.404 1.00 89.75 214 ALA A CA 1
ATOM 1703 C C . ALA A 1 214 ? -10.529 4.461 12.861 1.00 89.75 214 ALA A C 1
ATOM 1705 O O . ALA A 1 214 ? -10.734 3.578 13.691 1.00 89.75 214 ALA A O 1
ATOM 1706 N N . MET A 1 215 ? -9.981 5.640 13.174 1.00 86.81 215 MET A N 1
ATOM 1707 C CA . MET A 1 215 ? -9.587 6.034 14.530 1.00 86.81 215 MET A CA 1
ATOM 1708 C C . MET A 1 215 ? -10.793 6.118 15.468 1.00 86.81 215 MET A C 1
ATOM 1710 O O . MET A 1 215 ? -10.760 5.562 16.563 1.00 86.81 215 MET A O 1
ATOM 1714 N N . LEU A 1 216 ? -11.875 6.776 15.040 1.00 87.00 216 LEU A N 1
ATOM 1715 C CA . LEU A 1 216 ? -13.077 6.940 15.858 1.00 87.00 216 LEU A CA 1
ATOM 1716 C C . LEU A 1 216 ? -13.762 5.601 16.151 1.00 87.00 216 LEU A C 1
ATOM 1718 O O . LEU A 1 216 ? -14.157 5.344 17.289 1.00 87.00 216 LEU A O 1
ATOM 1722 N N . ASP A 1 217 ? -13.926 4.759 15.133 1.00 88.75 217 ASP A N 1
ATOM 1723 C CA . ASP A 1 217 ? -14.552 3.450 15.303 1.00 88.75 217 ASP A CA 1
ATOM 1724 C C . ASP A 1 217 ? -13.670 2.529 16.148 1.00 88.75 217 ASP A C 1
ATOM 1726 O O . ASP A 1 217 ? -14.191 1.815 17.005 1.00 88.75 217 ASP A O 1
ATOM 1730 N N . GLY A 1 218 ? -12.347 2.600 15.978 1.00 90.94 218 GLY A N 1
ATOM 1731 C CA . GLY A 1 218 ? -11.411 1.845 16.797 1.00 90.94 218 GLY A CA 1
ATOM 1732 C C . GLY A 1 218 ? -11.410 2.241 18.260 1.00 90.94 218 GLY A C 1
ATOM 1733 O O . GLY A 1 218 ? -11.628 1.383 19.112 1.00 90.94 218 GLY A O 1
ATOM 1734 N N . ALA A 1 219 ? -11.266 3.534 18.552 1.00 88.88 219 ALA A N 1
ATOM 1735 C CA . ALA A 1 219 ? -11.322 4.038 19.920 1.00 88.88 219 ALA A CA 1
ATOM 1736 C C . ALA A 1 219 ? -12.664 3.703 20.590 1.00 88.88 219 ALA A C 1
ATOM 1738 O O . ALA A 1 219 ? -12.699 3.287 21.746 1.00 88.88 219 ALA A O 1
ATOM 1739 N N . ARG A 1 220 ? -13.779 3.802 19.850 1.00 89.25 220 ARG A N 1
ATOM 1740 C CA . ARG A 1 220 ? -15.106 3.444 20.366 1.00 89.25 220 ARG A CA 1
ATOM 1741 C C . ARG A 1 220 ? -15.213 1.957 20.702 1.00 89.25 220 ARG A C 1
ATOM 1743 O O . ARG A 1 220 ? -15.750 1.633 21.757 1.00 89.25 220 ARG A O 1
ATOM 1750 N N . LEU A 1 221 ? -14.754 1.071 19.817 1.00 89.50 221 LEU A N 1
ATOM 1751 C CA . LEU A 1 221 ? -14.787 -0.375 20.055 1.00 89.50 221 LEU A CA 1
ATOM 1752 C C . LEU A 1 221 ? -13.912 -0.754 21.253 1.00 89.50 221 LEU A C 1
ATOM 1754 O O . LEU A 1 221 ? -14.383 -1.470 22.132 1.00 89.50 221 LEU A O 1
ATOM 1758 N N . ALA A 1 222 ? -12.692 -0.219 21.326 1.00 89.62 222 ALA A N 1
ATOM 1759 C CA . ALA A 1 222 ? -11.782 -0.448 22.444 1.00 89.62 222 ALA A CA 1
ATOM 1760 C C . ALA A 1 222 ? -12.366 0.050 23.775 1.00 89.62 222 ALA A C 1
ATOM 1762 O O . ALA A 1 222 ? -12.381 -0.686 24.757 1.00 89.62 222 ALA A O 1
ATOM 1763 N N . TYR A 1 223 ? -12.946 1.254 23.803 1.00 88.25 223 TYR A N 1
ATOM 1764 C CA . TYR A 1 223 ? -13.609 1.786 24.996 1.00 88.25 223 TYR A CA 1
ATOM 1765 C C . TYR A 1 223 ? -14.802 0.924 25.445 1.00 88.25 223 TYR A C 1
ATOM 1767 O O . TYR A 1 223 ? -14.999 0.669 26.636 1.00 88.25 223 TYR A O 1
ATOM 1775 N N . GLN A 1 224 ? -15.618 0.452 24.498 1.00 86.19 224 GLN A N 1
ATOM 1776 C CA . GLN A 1 224 ? -16.767 -0.407 24.799 1.00 86.19 224 GLN A CA 1
ATOM 1777 C C . GLN A 1 224 ? -16.354 -1.778 25.333 1.00 86.19 224 GLN A C 1
ATOM 1779 O O . GLN A 1 224 ? -17.017 -2.305 26.229 1.00 86.19 224 GLN A O 1
ATOM 1784 N N . ASP A 1 225 ? -15.280 -2.342 24.781 1.00 87.06 225 ASP A N 1
ATOM 1785 C CA . ASP A 1 225 ? -14.693 -3.592 25.247 1.00 87.06 225 ASP A CA 1
ATOM 1786 C C . ASP A 1 225 ? -14.151 -3.435 26.676 1.00 87.06 225 ASP A C 1
ATOM 1788 O O . ASP A 1 225 ? -14.579 -4.166 27.569 1.00 87.06 225 ASP A O 1
ATOM 1792 N N . ALA A 1 226 ? -13.354 -2.390 26.928 1.00 85.81 226 ALA A N 1
ATOM 1793 C CA . ALA A 1 226 ? -12.772 -2.105 28.242 1.00 85.81 226 ALA A CA 1
ATOM 1794 C C . ALA A 1 226 ? -13.820 -1.860 29.343 1.00 85.81 226 ALA A C 1
ATOM 1796 O O . ALA A 1 226 ? -13.637 -2.246 30.493 1.00 85.81 226 ALA A O 1
ATOM 1797 N N . THR A 1 227 ? -14.947 -1.234 28.998 1.00 84.38 227 THR A N 1
ATOM 1798 C CA . THR A 1 227 ? -16.034 -0.932 29.950 1.00 84.38 227 THR A CA 1
ATOM 1799 C C . THR A 1 227 ? -17.079 -2.046 30.067 1.00 84.38 227 THR A C 1
ATOM 1801 O O . THR A 1 227 ? -18.029 -1.923 30.845 1.00 84.38 227 THR A O 1
ATOM 1804 N N . GLY A 1 228 ? -16.961 -3.123 29.281 1.00 74.00 228 GLY A N 1
ATOM 1805 C CA . GLY A 1 228 ? -17.938 -4.214 29.249 1.00 74.00 228 GLY A CA 1
ATOM 1806 C C . GLY A 1 228 ? -19.318 -3.807 28.710 1.00 74.00 228 GLY A C 1
ATOM 1807 O O . GLY A 1 228 ? -20.318 -4.464 29.002 1.00 74.00 228 GLY A O 1
ATOM 1808 N N . THR A 1 229 ? -19.405 -2.726 27.925 1.00 62.56 229 THR A N 1
ATOM 1809 C CA . THR A 1 229 ? -20.668 -2.182 27.380 1.00 62.56 229 THR A CA 1
ATOM 1810 C C . THR A 1 229 ? -21.028 -2.724 25.989 1.00 62.56 229 THR A C 1
ATOM 1812 O O . THR A 1 229 ? -21.959 -2.230 25.346 1.00 62.56 229 THR A O 1
ATOM 1815 N N . ASN A 1 230 ? -20.324 -3.767 25.540 1.00 53.56 230 ASN A N 1
ATOM 1816 C CA . ASN A 1 230 ? -20.355 -4.316 24.186 1.00 53.56 230 ASN A CA 1
ATOM 1817 C C . ASN A 1 230 ? -21.788 -4.632 23.686 1.00 53.56 230 ASN A C 1
ATOM 1819 O O . ASN A 1 230 ? -22.442 -5.583 24.124 1.00 53.56 230 ASN A O 1
ATOM 1823 N N . ARG A 1 231 ? -22.292 -3.807 22.756 1.00 47.44 231 ARG A N 1
ATOM 1824 C CA . ARG A 1 231 ? -23.485 -4.070 21.935 1.00 47.44 231 ARG A CA 1
ATOM 1825 C C . ARG A 1 231 ? -23.075 -3.998 20.468 1.00 47.44 231 ARG A C 1
ATOM 1827 O O . ARG A 1 231 ? -22.910 -2.901 19.945 1.00 47.44 231 ARG A O 1
ATOM 1834 N N . ASP A 1 232 ? -22.958 -5.169 19.844 1.00 49.75 232 ASP A N 1
ATOM 1835 C CA . ASP A 1 232 ? -22.911 -5.460 18.403 1.00 49.75 232 ASP A CA 1
ATOM 1836 C C . ASP A 1 232 ? -22.899 -4.228 17.473 1.00 49.75 232 ASP A C 1
ATOM 1838 O O . ASP A 1 232 ? -23.940 -3.748 17.005 1.00 49.75 232 ASP A O 1
ATOM 1842 N N . VAL A 1 233 ? -21.707 -3.721 17.147 1.00 47.56 233 VAL A N 1
ATOM 1843 C CA . VAL A 1 233 ? -21.537 -2.581 16.230 1.00 47.56 233 VAL A CA 1
ATOM 1844 C C . VAL A 1 233 ? -21.539 -3.070 14.775 1.00 47.56 233 VAL A C 1
ATOM 1846 O O . VAL A 1 233 ? -20.542 -3.018 14.065 1.00 47.56 233 VAL A O 1
ATOM 1849 N N . ARG A 1 234 ? -22.697 -3.537 14.291 1.00 42.41 234 ARG A N 1
ATOM 1850 C CA . ARG A 1 234 ? -22.892 -3.934 12.876 1.00 42.41 234 ARG A CA 1
ATOM 1851 C C . ARG A 1 234 ? -23.187 -2.768 11.922 1.00 42.41 234 ARG A C 1
ATOM 1853 O O . ARG A 1 234 ? -23.158 -2.941 10.708 1.00 42.41 234 ARG A O 1
ATOM 1860 N N . ASN A 1 235 ? -23.485 -1.574 12.440 1.00 40.66 235 ASN A N 1
ATOM 1861 C CA . ASN A 1 235 ? -24.068 -0.496 11.626 1.00 40.66 235 ASN A CA 1
ATOM 1862 C C . ASN A 1 235 ? -23.075 0.553 11.092 1.00 40.66 235 ASN A C 1
ATOM 1864 O O . ASN A 1 235 ? -23.429 1.260 10.151 1.00 40.66 235 ASN A O 1
ATOM 1868 N N . ALA A 1 236 ? -21.853 0.652 11.628 1.00 40.19 236 ALA A N 1
ATOM 1869 C CA . ALA A 1 236 ? -20.850 1.607 11.130 1.00 40.19 236 ALA A CA 1
ATOM 1870 C C . ALA A 1 236 ? -20.051 1.054 9.928 1.00 40.19 236 ALA A C 1
ATOM 1872 O O . ALA A 1 236 ? -19.812 1.769 8.956 1.00 40.19 236 ALA A O 1
ATOM 1873 N N . LEU A 1 237 ? -19.741 -0.249 9.928 1.00 39.81 237 LEU A N 1
ATOM 1874 C CA . LEU A 1 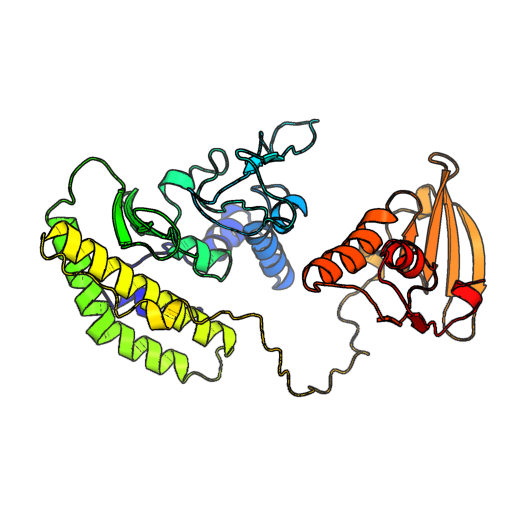237 ? -18.880 -0.886 8.919 1.00 39.81 237 LEU A CA 1
ATOM 1875 C C . LEU A 1 237 ? -19.544 -1.173 7.573 1.00 39.81 237 LEU A C 1
ATOM 1877 O O . LEU A 1 237 ? -18.857 -1.154 6.554 1.00 39.81 237 LEU A O 1
ATOM 1881 N N . ASN A 1 238 ? -20.869 -1.343 7.520 1.00 41.12 238 ASN A N 1
ATOM 1882 C CA . ASN A 1 238 ? -21.581 -1.516 6.244 1.00 41.12 238 ASN A CA 1
ATOM 1883 C C . ASN A 1 238 ? -21.483 -0.278 5.326 1.00 41.12 238 ASN A C 1
ATOM 1885 O O . ASN A 1 238 ? -21.809 -0.364 4.144 1.00 41.12 238 ASN A O 1
ATOM 1889 N N . LYS A 1 239 ? -21.013 0.870 5.837 1.00 39.28 239 LYS A N 1
ATOM 1890 C CA . LYS A 1 239 ? -20.624 2.025 5.012 1.00 39.28 239 LYS A CA 1
ATOM 1891 C C . LYS A 1 239 ? -19.159 2.002 4.553 1.00 39.28 239 LYS A C 1
ATOM 1893 O O . LYS A 1 239 ? -18.858 2.657 3.565 1.00 39.28 239 LYS A O 1
ATOM 1898 N N . LEU A 1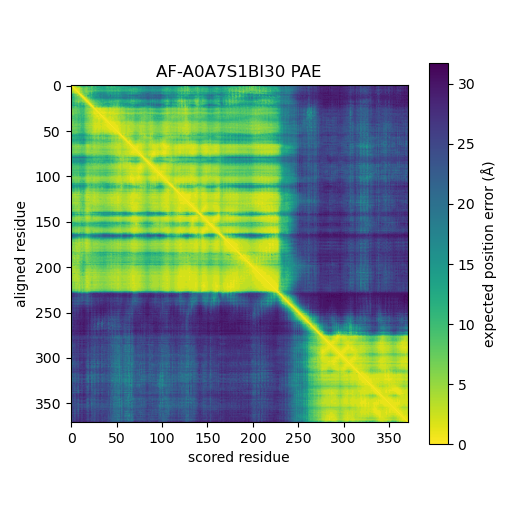 240 ? -18.279 1.266 5.236 1.00 36.94 240 LEU A N 1
ATOM 1899 C CA . LEU A 1 240 ? -16.827 1.228 5.003 1.00 36.94 240 LEU A CA 1
ATOM 1900 C C . LEU A 1 240 ? -16.376 0.046 4.131 1.00 36.94 240 LEU A C 1
ATOM 1902 O O . LEU A 1 240 ? -15.374 0.163 3.438 1.00 36.94 240 LEU A O 1
ATOM 1906 N N . GLN A 1 241 ? -17.102 -1.079 4.127 1.00 37.91 241 GLN A N 1
ATOM 1907 C CA . GLN A 1 241 ? -16.811 -2.207 3.224 1.00 37.91 241 GLN A CA 1
ATOM 1908 C C . GLN A 1 241 ? -17.242 -1.953 1.770 1.00 37.91 241 GLN A C 1
ATOM 1910 O O . GLN A 1 241 ? -16.801 -2.664 0.879 1.00 37.91 241 GLN A O 1
ATOM 1915 N N . ASN A 1 242 ? -18.068 -0.931 1.519 1.00 31.36 242 ASN A N 1
ATOM 1916 C CA . ASN A 1 242 ? -18.538 -0.581 0.174 1.00 31.36 242 ASN A CA 1
ATOM 1917 C C . ASN A 1 242 ? -17.593 0.350 -0.599 1.00 31.36 242 ASN A C 1
ATOM 1919 O O . ASN A 1 242 ? -17.939 0.802 -1.687 1.00 31.36 242 ASN A O 1
ATOM 1923 N N . THR A 1 243 ? -16.402 0.636 -0.077 1.00 34.91 243 THR A N 1
ATOM 1924 C CA . THR A 1 243 ? -15.310 1.155 -0.902 1.00 34.91 243 THR A CA 1
ATOM 1925 C C . THR A 1 243 ? -14.533 -0.018 -1.484 1.00 34.91 243 THR A C 1
ATOM 1927 O O . THR A 1 243 ? -13.355 -0.201 -1.191 1.00 34.91 243 THR A O 1
ATOM 1930 N N . ASP A 1 244 ? -15.188 -0.773 -2.369 1.00 33.28 244 ASP A N 1
ATOM 1931 C CA . ASP A 1 244 ? -14.514 -1.346 -3.534 1.00 33.28 244 ASP A CA 1
ATOM 1932 C C . ASP A 1 244 ? -14.037 -0.159 -4.392 1.00 33.28 244 ASP A C 1
ATOM 1934 O O . ASP A 1 244 ? -14.552 0.110 -5.473 1.00 33.28 244 ASP A O 1
ATOM 1938 N N . GLN A 1 245 ? -13.067 0.615 -3.893 1.00 35.28 245 GLN A N 1
ATOM 1939 C CA . GLN A 1 245 ? -12.322 1.572 -4.702 1.00 35.28 245 GLN A C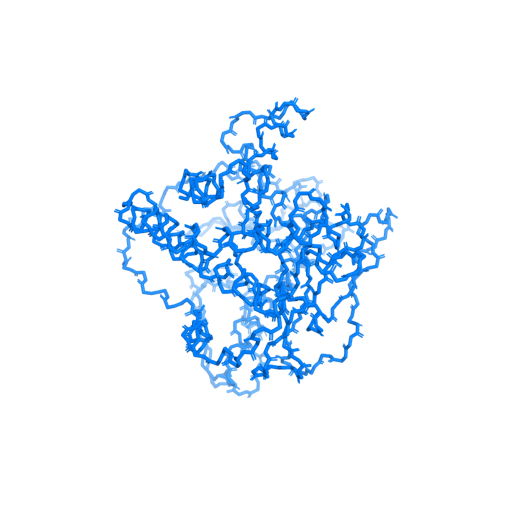A 1
ATOM 1940 C C . GLN A 1 245 ? -11.318 0.773 -5.543 1.00 35.28 245 GLN A C 1
ATOM 1942 O O . GLN A 1 245 ? -10.103 0.933 -5.457 1.00 35.28 245 GLN A O 1
ATOM 1947 N N . LEU A 1 246 ? -11.843 -0.085 -6.421 1.00 31.52 246 LEU A N 1
ATOM 1948 C CA . LEU A 1 246 ? -11.291 -0.114 -7.763 1.00 31.52 246 LEU A CA 1
ATOM 1949 C C . LEU A 1 246 ? -11.434 1.323 -8.251 1.00 31.52 246 LEU A C 1
ATOM 1951 O O . LEU A 1 246 ? -12.546 1.794 -8.455 1.00 31.52 246 LEU A O 1
ATOM 1955 N N . LEU A 1 247 ? -10.307 2.029 -8.300 1.00 33.34 247 LEU A N 1
ATOM 1956 C CA . LEU A 1 247 ? -10.167 3.363 -8.862 1.00 33.34 247 LEU A CA 1
ATOM 1957 C C . LEU A 1 247 ? -11.001 3.473 -10.150 1.00 33.34 247 LEU A C 1
ATOM 1959 O O . LEU A 1 247 ? -10.547 3.070 -11.222 1.00 33.34 247 LEU A O 1
ATOM 1963 N N . GLU A 1 248 ? -12.211 4.027 -10.060 1.00 32.22 248 GLU A N 1
ATOM 1964 C CA . GLU A 1 248 ? -12.889 4.602 -11.214 1.00 32.22 248 GLU A CA 1
ATOM 1965 C C . GLU A 1 248 ? -12.088 5.856 -11.567 1.00 32.22 248 GLU A C 1
ATOM 1967 O O . GLU A 1 248 ? -12.309 6.951 -11.054 1.00 32.22 248 GLU A O 1
ATOM 1972 N N . LEU A 1 249 ? -11.053 5.662 -12.387 1.00 33.75 249 LEU A N 1
ATOM 1973 C CA . LEU A 1 249 ? -10.288 6.733 -13.013 1.00 33.75 249 LEU A CA 1
ATOM 1974 C C . LEU A 1 249 ? -11.153 7.397 -14.090 1.00 33.75 249 LEU A C 1
ATOM 1976 O O . LEU A 1 249 ? -10.823 7.354 -15.272 1.00 33.75 249 LEU A O 1
ATOM 1980 N N . ASP A 1 250 ? -12.222 8.072 -13.680 1.00 37.12 250 ASP A N 1
ATOM 1981 C CA . ASP A 1 250 ? -12.828 9.129 -14.485 1.00 37.12 250 ASP A CA 1
ATOM 1982 C C . ASP A 1 250 ? -11.941 10.375 -14.356 1.00 37.12 250 ASP A C 1
ATOM 1984 O O . ASP A 1 250 ? -12.273 11.381 -13.729 1.00 37.12 250 ASP A O 1
ATOM 1988 N N . GLN A 1 251 ? -10.731 10.283 -14.914 1.00 39.97 251 GLN A N 1
ATOM 1989 C CA . GLN A 1 251 ? -9.900 11.459 -15.114 1.00 39.97 251 GLN A CA 1
ATOM 1990 C C . GLN A 1 251 ? -10.488 12.253 -16.275 1.00 39.97 251 GLN A C 1
ATOM 1992 O O . GLN A 1 251 ? -10.467 11.805 -17.423 1.00 39.97 251 GLN A O 1
ATOM 1997 N N . GLU A 1 252 ? -10.981 13.459 -15.990 1.00 40.81 252 GLU A N 1
ATOM 1998 C CA . GLU A 1 252 ? -11.206 14.433 -17.052 1.00 40.81 252 GLU A CA 1
ATOM 1999 C C . GLU A 1 252 ? -9.896 14.632 -17.834 1.00 40.81 252 GLU A C 1
ATOM 2001 O O . GLU A 1 252 ? -8.828 14.744 -17.216 1.00 40.81 252 GLU A O 1
ATOM 2006 N N . PRO A 1 253 ? -9.940 14.660 -19.178 1.00 38.31 253 PRO A N 1
ATOM 2007 C CA . PRO A 1 253 ? -8.745 14.772 -19.995 1.00 38.31 253 PRO A CA 1
ATOM 2008 C C . PRO A 1 253 ? -8.067 16.116 -19.722 1.00 38.31 253 PRO A C 1
ATOM 2010 O O . PRO A 1 253 ? -8.468 17.160 -20.232 1.00 38.31 253 PRO A O 1
ATOM 2013 N N . LYS A 1 254 ? -7.021 16.094 -18.895 1.00 42.09 254 LYS A N 1
ATOM 2014 C CA . LYS A 1 254 ? -6.092 17.211 -18.764 1.00 42.09 254 LYS A CA 1
ATOM 2015 C C . LYS A 1 254 ? -5.197 17.221 -19.997 1.00 42.09 254 LYS A C 1
ATOM 2017 O O . LYS A 1 254 ? -4.609 16.199 -20.344 1.00 42.09 254 LYS A O 1
ATOM 2022 N N . ASP A 1 255 ? -5.079 18.382 -20.634 1.00 40.19 255 ASP A N 1
ATOM 2023 C CA . ASP A 1 255 ? -4.131 18.618 -21.724 1.00 40.19 255 ASP A CA 1
ATOM 2024 C C . ASP A 1 255 ? -2.699 18.525 -21.173 1.00 40.19 255 ASP A C 1
ATOM 2026 O O . ASP A 1 255 ? -2.095 19.502 -20.722 1.00 40.19 255 ASP A O 1
ATOM 2030 N N . PHE A 1 256 ? -2.152 17.313 -21.151 1.00 44.00 256 PHE A N 1
ATOM 2031 C CA . PHE A 1 256 ? -0.754 17.091 -20.825 1.00 44.00 256 PHE A CA 1
ATOM 2032 C C . PHE A 1 256 ? 0.097 17.434 -22.044 1.00 44.00 256 PHE A C 1
ATOM 2034 O O . PHE A 1 256 ? -0.024 16.843 -23.117 1.00 44.00 256 PHE A O 1
ATOM 2041 N N . ASN A 1 257 ? 1.020 18.378 -21.877 1.00 43.09 257 ASN A N 1
ATOM 2042 C CA . ASN A 1 257 ? 2.064 18.603 -22.864 1.00 43.09 257 ASN A CA 1
ATOM 2043 C C . ASN A 1 257 ? 3.132 17.506 -22.723 1.00 43.09 257 ASN A C 1
ATOM 2045 O O . ASN A 1 257 ? 4.125 17.676 -22.016 1.00 43.09 257 ASN A O 1
ATOM 2049 N N . TYR A 1 258 ? 2.933 16.386 -23.421 1.00 43.66 258 TYR A N 1
ATOM 2050 C CA . TYR A 1 258 ? 3.848 15.235 -23.445 1.00 43.66 258 TYR A CA 1
ATOM 2051 C C . TYR A 1 258 ? 5.260 15.553 -23.975 1.00 43.66 258 TYR A C 1
ATOM 2053 O O . TYR A 1 258 ? 6.148 14.706 -23.915 1.00 43.66 258 TYR A O 1
ATOM 2061 N N . ASN A 1 259 ? 5.504 16.774 -24.468 1.00 48.03 259 ASN A N 1
ATOM 2062 C CA . ASN A 1 259 ? 6.834 17.221 -24.885 1.00 48.03 259 ASN A CA 1
ATOM 2063 C C . ASN A 1 259 ? 7.681 17.788 -23.735 1.00 48.03 259 ASN A C 1
ATOM 2065 O O . ASN A 1 259 ? 8.851 18.117 -23.952 1.00 48.03 259 ASN A O 1
ATOM 2069 N N . ILE A 1 260 ? 7.132 17.921 -22.522 1.00 45.03 260 ILE A N 1
ATOM 2070 C CA . ILE A 1 260 ? 7.909 18.345 -21.354 1.00 45.03 260 ILE A CA 1
ATOM 2071 C C . ILE A 1 260 ? 8.846 17.198 -20.958 1.00 45.03 260 ILE A C 1
ATOM 2073 O O . ILE A 1 260 ? 8.434 16.173 -20.420 1.00 45.03 260 ILE A O 1
ATOM 2077 N N . ARG A 1 261 ? 10.140 17.365 -21.248 1.00 42.00 261 ARG A N 1
ATOM 2078 C CA . ARG A 1 261 ? 11.194 16.438 -20.823 1.00 42.00 261 ARG A CA 1
ATOM 2079 C C . ARG A 1 261 ? 11.435 16.621 -19.323 1.00 42.00 261 ARG A C 1
ATOM 2081 O O . ARG A 1 261 ? 12.120 17.555 -18.929 1.00 42.00 261 ARG A O 1
ATOM 2088 N N . LEU A 1 262 ? 10.864 15.735 -18.508 1.00 38.97 262 LEU A N 1
ATOM 2089 C CA . LEU A 1 262 ? 10.899 15.834 -17.042 1.00 38.97 262 LEU A CA 1
ATOM 2090 C C . LEU A 1 262 ? 12.258 15.457 -16.408 1.00 38.97 262 LEU A C 1
ATOM 2092 O O . LEU A 1 262 ? 12.487 15.810 -15.257 1.00 38.97 262 LEU A O 1
ATOM 2096 N N . CYS A 1 263 ? 13.182 14.802 -17.130 1.00 44.56 263 CYS A N 1
ATOM 2097 C CA . CYS A 1 263 ? 14.512 14.429 -16.612 1.00 44.56 263 CYS A CA 1
ATOM 2098 C C . CYS A 1 263 ? 15.607 14.414 -17.704 1.00 44.56 263 CYS A C 1
ATOM 2100 O O . CYS A 1 263 ? 15.337 14.074 -18.863 1.00 44.56 263 CYS A O 1
ATOM 2102 N N . GLU A 1 264 ? 16.867 14.690 -17.331 1.00 44.72 264 GLU A N 1
ATOM 2103 C CA . GLU A 1 264 ? 18.060 14.418 -18.157 1.00 44.72 264 GLU A CA 1
ATOM 2104 C C . GLU A 1 264 ? 18.305 12.896 -18.270 1.00 44.72 264 GLU A C 1
ATOM 2106 O O . GLU A 1 264 ? 19.109 12.312 -17.545 1.00 44.72 264 GLU A O 1
ATOM 2111 N N . ARG A 1 265 ? 17.606 12.228 -19.199 1.00 44.16 265 ARG A N 1
ATOM 2112 C CA . ARG A 1 265 ? 17.658 10.760 -19.393 1.00 44.16 265 ARG A CA 1
ATOM 2113 C C . ARG A 1 265 ? 19.057 10.188 -19.665 1.00 44.16 265 ARG A C 1
ATOM 2115 O O . ARG A 1 265 ? 19.297 9.022 -19.364 1.00 44.16 265 ARG A O 1
ATOM 2122 N N . HIS A 1 266 ? 19.977 10.995 -20.191 1.00 50.22 266 HIS A N 1
ATOM 2123 C CA . HIS A 1 266 ? 21.291 10.528 -20.640 1.00 50.22 266 HIS A CA 1
ATOM 2124 C C . HIS A 1 266 ? 22.204 10.044 -19.500 1.00 50.22 266 HIS A C 1
ATOM 2126 O O . HIS A 1 266 ? 23.134 9.301 -19.772 1.00 50.22 266 HIS A O 1
ATOM 2132 N N . LYS A 1 267 ? 21.965 10.451 -18.244 1.00 45.75 267 LYS A N 1
ATOM 2133 C CA . LYS A 1 267 ? 22.782 10.020 -17.091 1.00 45.75 267 LYS A CA 1
ATOM 2134 C C . LYS A 1 267 ? 22.263 8.757 -16.397 1.00 45.75 267 LYS A C 1
ATOM 2136 O O . LYS A 1 267 ? 23.037 8.091 -15.725 1.00 45.75 267 LYS A O 1
ATOM 2141 N N . PHE A 1 268 ? 20.971 8.448 -16.537 1.00 41.28 268 PHE A N 1
ATOM 2142 C CA . PHE A 1 268 ? 20.312 7.354 -15.807 1.00 41.28 268 PHE A CA 1
ATOM 2143 C C . PHE A 1 268 ? 20.071 6.108 -16.667 1.00 41.28 268 PHE A C 1
ATOM 2145 O O . PHE A 1 268 ? 20.129 4.997 -16.153 1.00 41.28 268 PHE A O 1
ATOM 2152 N N . TYR A 1 269 ? 19.821 6.284 -17.970 1.00 42.38 269 TYR A N 1
ATOM 2153 C CA . TYR A 1 269 ? 19.561 5.177 -18.902 1.00 42.38 269 TYR A CA 1
ATOM 2154 C C . TYR A 1 269 ? 20.758 4.818 -19.777 1.00 42.38 269 TYR A C 1
ATOM 2156 O O . TYR A 1 269 ? 20.700 3.818 -20.491 1.00 42.38 269 TYR A O 1
ATOM 2164 N N . SER A 1 270 ? 21.866 5.563 -19.674 1.00 47.69 270 SER A N 1
ATOM 2165 C CA . SER A 1 270 ? 23.178 5.042 -20.049 1.00 47.69 270 SER A CA 1
ATOM 2166 C C . SER A 1 270 ? 23.583 3.998 -19.007 1.00 47.69 270 SER A C 1
ATOM 2168 O O . SER A 1 270 ? 24.522 4.177 -18.232 1.00 47.69 270 SER A O 1
ATOM 2170 N N . VAL A 1 271 ? 22.832 2.897 -18.943 1.00 48.16 271 VAL A N 1
ATOM 2171 C CA . VAL A 1 271 ? 23.389 1.645 -18.453 1.00 48.16 271 VAL A CA 1
ATOM 2172 C C . VAL A 1 271 ? 24.714 1.511 -19.193 1.00 48.16 271 VAL A C 1
ATOM 2174 O O . VAL A 1 271 ? 24.760 1.758 -20.397 1.00 48.16 271 VAL A O 1
ATOM 2177 N N . ASP A 1 272 ? 25.781 1.204 -18.461 1.00 51.91 272 ASP A N 1
ATOM 2178 C CA . ASP A 1 272 ? 27.184 1.101 -18.897 1.00 51.91 272 ASP A CA 1
ATOM 2179 C C . ASP A 1 272 ? 27.382 -0.053 -19.926 1.00 51.91 272 ASP A C 1
ATOM 2181 O O . ASP A 1 272 ? 28.375 -0.783 -19.908 1.00 51.91 272 ASP A O 1
ATOM 2185 N N . LEU A 1 273 ? 26.393 -0.272 -20.806 1.00 53.88 273 LEU A N 1
ATOM 2186 C CA . LEU A 1 273 ? 26.394 -1.161 -21.956 1.00 53.88 273 LEU A CA 1
ATOM 2187 C C . LEU A 1 273 ? 27.578 -0.820 -22.862 1.00 53.88 273 LEU A C 1
ATOM 2189 O O . LEU A 1 273 ? 28.223 -1.735 -23.356 1.00 53.88 273 LEU A O 1
ATOM 2193 N N . GLU A 1 274 ? 27.959 0.455 -22.976 1.00 54.75 274 GLU A N 1
ATOM 2194 C CA . GLU A 1 274 ? 29.105 0.897 -23.784 1.00 54.75 274 GLU A CA 1
ATOM 2195 C C . GLU A 1 274 ? 30.428 0.185 -23.439 1.00 54.75 274 GLU A C 1
ATOM 2197 O O . GLU A 1 274 ? 31.295 0.050 -24.300 1.00 54.75 274 GLU A O 1
ATOM 2202 N N . LYS A 1 275 ? 30.614 -0.308 -22.204 1.00 63.59 275 LYS A N 1
ATOM 2203 C CA . LYS A 1 275 ? 31.874 -0.971 -21.819 1.00 63.59 275 LYS A CA 1
ATOM 2204 C C . LYS A 1 275 ? 31.994 -2.410 -22.311 1.00 63.59 275 LYS A C 1
ATOM 2206 O O . LYS A 1 275 ? 33.114 -2.884 -22.486 1.00 63.59 275 LYS A O 1
ATOM 2211 N N . ASN A 1 276 ? 30.876 -3.114 -22.495 1.00 75.50 276 ASN A N 1
ATOM 2212 C CA . ASN A 1 276 ? 30.874 -4.559 -22.767 1.00 75.50 276 ASN A CA 1
ATOM 2213 C C . ASN A 1 276 ? 30.004 -4.978 -23.957 1.00 75.50 276 ASN A C 1
ATOM 2215 O O . ASN A 1 276 ? 30.031 -6.148 -24.339 1.00 75.50 276 ASN A O 1
ATOM 2219 N N . TYR A 1 277 ? 29.229 -4.058 -24.522 1.00 85.94 277 TYR A N 1
ATOM 2220 C CA . TYR A 1 277 ? 28.394 -4.291 -25.686 1.00 85.94 277 TYR A CA 1
ATOM 2221 C C . TYR A 1 277 ? 29.018 -3.618 -26.904 1.00 85.94 277 TYR A C 1
ATOM 2223 O O . TYR A 1 277 ? 29.562 -2.521 -26.827 1.00 85.94 277 TYR A O 1
ATOM 2231 N N . ILE A 1 278 ? 28.952 -4.314 -28.030 1.00 89.44 278 ILE A N 1
ATOM 2232 C CA . ILE A 1 278 ? 29.359 -3.817 -29.336 1.00 89.44 278 ILE A CA 1
ATOM 2233 C C . ILE A 1 278 ? 28.111 -3.557 -30.174 1.00 89.44 278 ILE A C 1
ATOM 2235 O O . ILE A 1 278 ? 27.212 -4.399 -30.213 1.00 89.44 278 ILE A O 1
ATOM 2239 N N . ASP A 1 279 ? 28.067 -2.417 -30.859 1.00 88.06 279 ASP A N 1
ATOM 2240 C CA . ASP A 1 279 ? 27.026 -2.146 -31.847 1.00 88.06 279 ASP A CA 1
ATOM 2241 C C . ASP A 1 279 ? 27.163 -3.142 -33.002 1.00 88.06 279 ASP A C 1
ATOM 2243 O O . ASP A 1 279 ? 28.232 -3.314 -33.595 1.00 88.06 279 ASP A O 1
ATOM 2247 N N . THR A 1 280 ? 26.070 -3.833 -33.296 1.00 89.88 280 THR A N 1
ATOM 2248 C CA . THR A 1 280 ? 25.986 -4.846 -34.354 1.00 89.88 280 THR A CA 1
ATOM 2249 C C . THR A 1 280 ? 25.187 -4.366 -35.549 1.00 89.88 280 THR A C 1
ATOM 2251 O O . THR A 1 280 ? 25.537 -4.708 -36.677 1.00 89.88 280 THR A O 1
ATOM 2254 N N . ASP A 1 281 ? 24.154 -3.560 -35.314 1.00 89.62 281 ASP A N 1
ATOM 2255 C CA . ASP A 1 281 ? 23.355 -2.948 -36.365 1.00 89.62 281 ASP A CA 1
ATOM 2256 C C . ASP A 1 281 ? 22.852 -1.577 -35.915 1.00 89.62 281 ASP A C 1
ATOM 2258 O O . ASP A 1 281 ? 22.569 -1.367 -34.737 1.00 89.62 281 ASP A O 1
ATOM 2262 N N . ASN A 1 282 ? 22.751 -0.644 -36.856 1.00 91.88 282 ASN A N 1
ATOM 2263 C CA . ASN A 1 282 ? 22.333 0.723 -36.596 1.00 91.88 282 ASN A CA 1
ATOM 2264 C C . ASN A 1 282 ? 21.547 1.267 -37.792 1.00 91.88 282 ASN A C 1
ATOM 2266 O O . ASN A 1 282 ? 22.076 1.415 -38.898 1.00 91.88 282 ASN A O 1
ATOM 2270 N N . VAL A 1 283 ? 20.272 1.578 -37.568 1.00 94.38 283 VAL A N 1
ATOM 2271 C CA . VAL A 1 283 ? 19.331 1.955 -38.623 1.00 94.38 283 VAL A CA 1
ATOM 2272 C C . VAL A 1 283 ? 18.584 3.222 -38.222 1.00 94.38 283 VAL A C 1
ATOM 2274 O O . VAL A 1 283 ? 17.837 3.238 -37.248 1.00 94.38 283 VAL A O 1
ATOM 2277 N N . LYS A 1 284 ? 18.722 4.296 -39.010 1.00 94.69 284 LYS A N 1
ATOM 2278 C CA . LYS A 1 284 ? 17.827 5.459 -38.906 1.00 94.69 284 LYS A CA 1
ATOM 2279 C C . LYS A 1 284 ? 16.565 5.219 -39.728 1.00 94.69 284 LYS A C 1
ATOM 2281 O O . LYS A 1 284 ? 16.641 5.033 -40.942 1.00 94.69 284 LYS A O 1
ATOM 2286 N N . THR A 1 285 ? 15.406 5.310 -39.088 1.00 92.44 285 THR A N 1
ATOM 2287 C CA . THR A 1 285 ? 14.093 5.295 -39.743 1.00 92.44 285 THR A CA 1
ATOM 2288 C C . THR A 1 285 ? 13.522 6.712 -39.833 1.00 92.44 285 THR A C 1
ATOM 2290 O O . THR A 1 285 ? 14.105 7.682 -39.338 1.00 92.44 285 THR A O 1
ATOM 2293 N N . SER A 1 286 ? 12.354 6.858 -40.463 1.00 92.50 286 SER A N 1
ATOM 2294 C CA . SER A 1 286 ? 11.616 8.128 -40.451 1.00 92.50 286 SER A CA 1
ATOM 2295 C C . SER A 1 286 ? 11.107 8.521 -39.059 1.00 92.50 286 SER A C 1
ATOM 2297 O O . SER A 1 286 ? 10.724 9.674 -38.878 1.00 92.50 286 SER A O 1
ATOM 2299 N N . TYR A 1 287 ? 11.106 7.591 -38.099 1.00 90.44 287 TYR A N 1
ATOM 2300 C CA . TYR A 1 287 ? 10.579 7.796 -36.753 1.00 90.44 287 TYR A CA 1
ATOM 2301 C C . TYR A 1 287 ? 11.696 7.964 -35.719 1.00 90.44 287 TYR A C 1
ATOM 2303 O O . TYR A 1 287 ? 11.647 8.907 -34.935 1.00 90.44 287 TYR A O 1
ATOM 2311 N N . GLN A 1 288 ? 12.720 7.105 -35.744 1.00 90.56 288 GLN A N 1
ATOM 2312 C CA . GLN A 1 288 ? 13.724 7.007 -34.675 1.00 90.56 288 GLN A CA 1
ATOM 2313 C C . GLN A 1 288 ? 15.040 6.378 -35.163 1.00 90.56 288 GLN A C 1
ATOM 2315 O O . GLN A 1 288 ? 15.156 5.929 -36.303 1.00 90.56 288 GLN A O 1
ATOM 2320 N N . MET A 1 289 ? 16.088 6.443 -34.343 1.00 92.06 289 MET A N 1
ATOM 2321 C CA . MET A 1 289 ? 17.258 5.566 -34.458 1.00 92.06 289 MET A CA 1
ATOM 2322 C C . MET A 1 289 ? 16.922 4.214 -33.838 1.00 92.06 289 MET A C 1
ATOM 2324 O O . MET A 1 289 ? 16.373 4.189 -32.744 1.00 92.06 289 MET A O 1
ATOM 2328 N N . ILE A 1 290 ? 17.292 3.125 -34.501 1.00 93.44 290 ILE A N 1
ATOM 2329 C CA . ILE A 1 290 ? 17.277 1.767 -33.960 1.00 93.44 290 ILE A CA 1
ATOM 2330 C C . ILE A 1 290 ? 18.731 1.321 -33.858 1.00 93.44 290 ILE A C 1
ATOM 2332 O O . ILE A 1 290 ? 19.458 1.397 -34.851 1.00 93.44 290 ILE A O 1
ATOM 2336 N N . ASN A 1 291 ? 19.153 0.858 -32.689 1.00 92.19 291 ASN A N 1
ATOM 2337 C CA . ASN A 1 291 ? 20.501 0.341 -32.483 1.00 92.19 291 ASN A CA 1
ATOM 2338 C C . ASN A 1 291 ? 20.434 -1.037 -31.828 1.00 92.19 291 ASN A C 1
ATOM 2340 O O . ASN A 1 291 ? 19.730 -1.213 -30.837 1.00 92.19 291 ASN A O 1
ATOM 2344 N N . VAL A 1 292 ? 21.153 -2.012 -32.378 1.00 92.38 292 VAL A N 1
ATOM 2345 C CA . VAL A 1 292 ? 21.236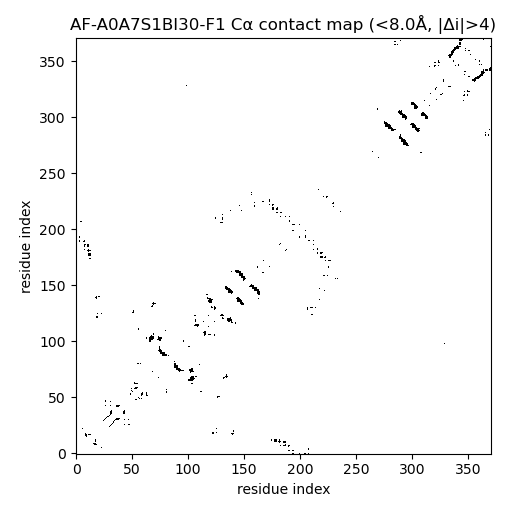 -3.377 -31.850 1.00 92.38 292 VAL A CA 1
ATOM 2346 C C . VAL A 1 292 ? 22.640 -3.609 -31.328 1.00 92.38 292 VAL A C 1
ATOM 2348 O O . VAL A 1 292 ? 23.623 -3.497 -32.058 1.00 92.38 292 VAL A O 1
ATOM 2351 N N . MET A 1 293 ? 22.725 -4.003 -30.069 1.00 92.12 293 MET A N 1
ATOM 2352 C CA . MET A 1 293 ? 23.955 -4.177 -29.316 1.00 92.12 293 MET A CA 1
ATOM 2353 C C . MET A 1 293 ? 24.124 -5.641 -28.910 1.00 92.12 293 MET A C 1
ATOM 2355 O O . MET A 1 293 ? 23.162 -6.310 -28.535 1.00 92.12 293 MET A O 1
ATOM 2359 N N . TYR A 1 294 ? 25.355 -6.142 -28.923 1.00 93.12 294 TYR A N 1
ATOM 2360 C CA . TYR A 1 294 ? 25.675 -7.508 -28.511 1.00 93.12 294 TYR A CA 1
ATOM 2361 C C . TYR A 1 294 ? 26.837 -7.531 -27.528 1.00 93.12 294 TYR A C 1
ATOM 2363 O O . TYR A 1 294 ? 27.858 -6.892 -27.757 1.00 93.12 294 TYR A O 1
ATOM 2371 N N . ASN A 1 295 ? 26.727 -8.316 -26.463 1.00 91.25 295 ASN A N 1
ATOM 2372 C CA . ASN A 1 295 ? 27.819 -8.534 -25.526 1.00 91.25 295 ASN A CA 1
ATOM 2373 C C . ASN A 1 295 ? 28.455 -9.915 -25.759 1.00 91.25 295 ASN A C 1
ATOM 2375 O O . ASN A 1 295 ? 27.831 -10.944 -25.490 1.00 91.25 295 ASN A O 1
ATOM 2379 N N . PRO A 1 296 ? 29.718 -9.987 -26.221 1.00 89.12 296 PRO A N 1
ATOM 2380 C CA . PRO A 1 296 ? 30.369 -11.258 -26.532 1.00 89.12 296 PRO A CA 1
ATOM 2381 C C . PRO A 1 296 ? 30.684 -12.114 -25.297 1.00 89.12 296 PRO A C 1
ATOM 2383 O O . PRO A 1 296 ? 30.901 -13.317 -25.442 1.00 89.12 296 PRO A O 1
ATOM 2386 N N . THR A 1 297 ? 30.708 -11.523 -24.099 1.00 88.62 297 THR A N 1
ATOM 2387 C CA . THR A 1 297 ? 31.045 -12.214 -22.846 1.00 88.62 297 THR A CA 1
ATOM 2388 C C . THR A 1 297 ? 29.875 -13.053 -22.345 1.00 88.62 297 THR A C 1
ATOM 2390 O O . THR A 1 297 ? 30.040 -14.239 -22.063 1.00 88.62 297 THR A O 1
ATOM 2393 N N . ASN A 1 298 ? 28.687 -12.453 -22.243 1.00 88.50 298 ASN A N 1
ATOM 2394 C CA . ASN A 1 298 ? 27.481 -13.123 -21.741 1.00 88.50 298 ASN A CA 1
ATOM 2395 C C . ASN A 1 298 ? 26.517 -13.563 -22.862 1.00 88.50 298 ASN A C 1
ATOM 2397 O O . ASN A 1 298 ? 25.540 -14.249 -22.573 1.00 88.50 298 ASN A O 1
ATOM 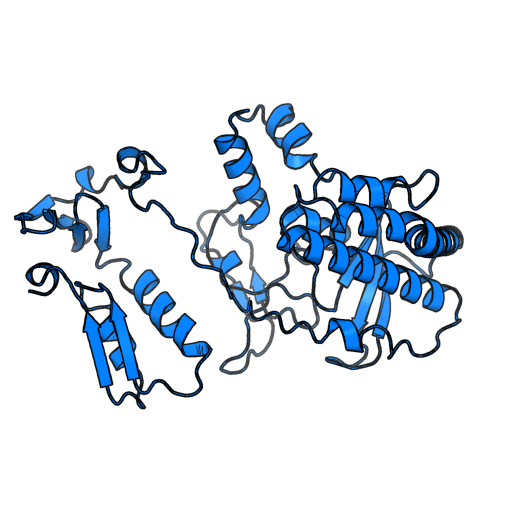2401 N N . LYS A 1 299 ? 26.822 -13.229 -24.125 1.00 91.88 299 LYS A N 1
ATOM 2402 C CA . LYS A 1 299 ? 26.001 -13.493 -25.319 1.00 91.88 299 LYS A CA 1
ATOM 2403 C C . LYS A 1 299 ? 24.629 -12.813 -25.292 1.00 91.88 299 LYS A C 1
ATOM 2405 O O . LYS A 1 299 ? 23.706 -13.295 -25.944 1.00 91.88 299 LYS A O 1
ATOM 2410 N N . ASP A 1 300 ? 24.496 -11.731 -24.533 1.00 91.75 300 ASP A N 1
ATOM 2411 C CA . ASP A 1 300 ? 23.259 -10.963 -24.447 1.00 91.75 300 ASP A CA 1
ATOM 2412 C C . ASP A 1 300 ? 23.131 -10.029 -25.655 1.00 91.75 300 ASP A C 1
ATOM 2414 O O . ASP A 1 300 ? 24.096 -9.367 -26.048 1.00 91.75 300 ASP A O 1
ATOM 2418 N N . THR A 1 301 ? 21.938 -9.977 -26.240 1.00 92.25 301 THR A N 1
ATOM 2419 C CA . THR A 1 301 ? 21.588 -9.031 -27.302 1.00 92.25 301 THR A CA 1
ATOM 2420 C C . THR A 1 301 ? 20.575 -8.039 -26.762 1.00 92.25 301 THR A C 1
ATOM 2422 O O . THR A 1 301 ? 19.551 -8.436 -26.210 1.00 92.25 301 THR A O 1
ATOM 2425 N N . CYS A 1 302 ? 20.844 -6.757 -26.961 1.00 91.00 302 CYS A N 1
ATOM 2426 C CA . CYS A 1 302 ? 19.977 -5.652 -26.585 1.00 91.00 302 CYS A CA 1
ATOM 2427 C C . CYS A 1 302 ? 19.630 -4.817 -27.810 1.00 91.00 302 CYS A C 1
ATOM 2429 O O . CYS A 1 302 ? 20.372 -4.819 -28.790 1.00 91.00 302 CYS A O 1
ATOM 2431 N N . PHE A 1 303 ? 18.550 -4.049 -27.734 1.00 91.06 303 PHE A N 1
ATOM 2432 C CA . PHE A 1 303 ? 18.355 -2.947 -28.666 1.00 91.06 303 PHE A CA 1
ATOM 2433 C C . PHE A 1 303 ? 17.818 -1.705 -27.965 1.00 91.06 303 PHE A C 1
ATOM 2435 O O . PHE A 1 303 ? 17.151 -1.784 -26.927 1.00 91.06 303 PHE A O 1
ATOM 2442 N N . ASP A 1 304 ? 18.119 -0.556 -28.551 1.00 90.00 304 ASP A N 1
ATOM 2443 C CA . ASP A 1 304 ? 17.610 0.737 -28.133 1.00 90.00 304 ASP A CA 1
ATOM 2444 C C . ASP A 1 304 ? 16.897 1.460 -29.280 1.00 90.00 304 ASP A C 1
ATOM 2446 O O . ASP A 1 304 ? 17.101 1.166 -30.463 1.00 90.00 304 ASP A O 1
ATOM 2450 N N . LEU A 1 305 ? 16.024 2.388 -28.887 1.00 90.25 305 LEU A N 1
ATOM 2451 C CA . LEU A 1 305 ? 15.382 3.349 -29.771 1.00 90.25 305 LEU A CA 1
ATOM 2452 C C . LEU A 1 305 ? 15.739 4.757 -29.292 1.00 90.25 305 LEU A C 1
ATOM 2454 O O . LEU A 1 305 ? 15.474 5.100 -28.137 1.00 90.25 305 LEU A O 1
ATOM 2458 N N . ASP A 1 306 ? 16.367 5.560 -30.153 1.00 87.62 306 ASP A N 1
ATOM 2459 C CA . ASP A 1 306 ? 16.913 6.885 -29.815 1.00 87.62 306 ASP A CA 1
ATOM 2460 C C . ASP A 1 306 ? 17.717 6.883 -28.488 1.00 87.62 306 ASP A C 1
ATOM 2462 O O . ASP A 1 306 ? 17.516 7.734 -27.613 1.00 87.62 306 ASP A O 1
ATOM 2466 N N . ASN A 1 307 ? 18.634 5.915 -28.332 1.00 79.00 307 ASN A N 1
ATOM 2467 C CA . ASN A 1 307 ? 19.483 5.712 -27.148 1.00 79.00 307 ASN A CA 1
ATOM 2468 C C . ASN A 1 307 ? 18.711 5.361 -25.861 1.00 79.00 307 ASN A C 1
ATOM 2470 O O . ASN A 1 307 ? 19.229 5.513 -24.754 1.00 79.00 307 ASN A O 1
ATOM 2474 N N . THR A 1 308 ? 17.455 4.924 -25.976 1.00 81.00 308 THR A N 1
ATOM 2475 C CA . THR A 1 308 ? 16.680 4.377 -24.856 1.00 81.00 308 THR A CA 1
ATOM 2476 C C . THR A 1 308 ? 16.583 2.870 -25.020 1.00 81.00 308 THR A C 1
ATOM 2478 O O . THR A 1 308 ? 15.892 2.399 -25.926 1.00 81.00 308 THR A O 1
ATOM 2481 N N . VAL A 1 309 ? 17.272 2.118 -24.159 1.00 86.06 309 VAL A N 1
ATOM 2482 C CA . VAL A 1 309 ? 17.238 0.648 -24.164 1.00 86.06 309 VAL A CA 1
ATOM 2483 C C . VAL A 1 309 ? 15.793 0.184 -24.017 1.00 86.06 309 VAL A C 1
ATOM 2485 O O . VAL A 1 309 ? 15.118 0.562 -23.062 1.00 86.06 309 VAL A O 1
ATOM 2488 N N . GLN A 1 310 ? 15.320 -0.609 -24.974 1.00 88.69 310 GLN A N 1
ATOM 2489 C CA . GLN A 1 310 ? 13.957 -1.139 -24.957 1.00 88.69 310 GLN A CA 1
ATOM 2490 C C . GLN A 1 310 ? 13.920 -2.514 -24.294 1.00 88.69 310 GLN A C 1
ATOM 2492 O O . GLN A 1 310 ? 13.117 -2.753 -23.397 1.00 88.69 310 GLN A O 1
ATOM 2497 N N . GLN A 1 311 ? 14.820 -3.412 -24.701 1.00 88.19 311 GLN A N 1
ATOM 2498 C CA . GLN A 1 311 ? 14.962 -4.735 -24.095 1.00 88.19 311 GLN A CA 1
ATOM 2499 C C . GLN A 1 311 ? 16.343 -5.345 -24.353 1.00 88.19 311 GLN A C 1
ATOM 2501 O O . GLN A 1 311 ? 17.025 -5.000 -25.321 1.00 88.19 311 GLN A O 1
ATOM 2506 N N . CYS A 1 312 ? 16.693 -6.326 -23.519 1.00 88.94 312 CYS A N 1
ATOM 2507 C CA . CYS A 1 312 ? 17.757 -7.294 -23.765 1.00 88.94 312 CYS A CA 1
ATOM 2508 C C . CYS A 1 312 ? 17.237 -8.724 -23.616 1.00 88.94 312 CYS A C 1
ATOM 2510 O O . CYS A 1 312 ? 16.261 -8.980 -22.903 1.00 88.94 312 CYS A O 1
ATOM 2512 N N . THR A 1 313 ? 17.923 -9.681 -24.236 1.00 88.56 313 THR A N 1
ATOM 2513 C CA . THR A 1 313 ? 17.572 -11.102 -24.137 1.00 88.56 313 THR A CA 1
ATOM 2514 C C . THR A 1 313 ? 17.626 -11.633 -22.701 1.00 88.56 313 THR A C 1
ATOM 2516 O O . THR A 1 313 ? 16.809 -12.482 -22.345 1.00 88.56 313 THR A O 1
ATOM 2519 N N . SER A 1 314 ? 18.520 -11.106 -21.858 1.00 85.50 314 SER A N 1
ATOM 2520 C CA . SER A 1 314 ? 18.728 -11.542 -20.470 1.00 85.50 314 SER A CA 1
ATOM 2521 C C . SER A 1 314 ? 17.568 -11.256 -19.512 1.00 85.50 314 SER A C 1
ATOM 2523 O O . SER A 1 314 ? 17.363 -12.020 -18.570 1.00 85.50 314 SER A O 1
ATOM 2525 N N . TYR A 1 315 ? 16.786 -10.197 -19.738 1.00 81.44 315 TYR A N 1
ATOM 2526 C CA . TYR A 1 315 ? 15.690 -9.801 -18.841 1.00 81.44 315 TYR A CA 1
ATOM 2527 C C . TYR A 1 315 ? 14.338 -9.638 -19.541 1.00 81.44 315 TYR A C 1
ATOM 2529 O O . TYR A 1 315 ? 13.383 -9.174 -18.915 1.00 81.44 315 TYR A O 1
ATOM 2537 N N . ARG A 1 316 ? 14.225 -10.104 -20.791 1.00 82.56 316 ARG A N 1
ATOM 2538 C CA . ARG A 1 316 ? 13.003 -10.106 -21.610 1.00 82.56 316 ARG A CA 1
ATOM 2539 C C . ARG A 1 316 ? 11.705 -10.466 -20.853 1.00 82.56 316 ARG A C 1
ATOM 2541 O O . ARG A 1 316 ? 10.717 -9.770 -21.088 1.00 82.56 316 ARG A O 1
ATOM 2548 N N . PRO A 1 317 ? 11.650 -11.491 -19.971 1.00 83.81 317 PRO A N 1
ATOM 2549 C CA . PRO A 1 317 ? 10.396 -11.881 -19.318 1.00 83.81 317 PRO A CA 1
ATOM 2550 C C . PRO A 1 317 ? 9.809 -10.819 -18.382 1.00 83.81 317 PRO A C 1
ATOM 2552 O O . PRO A 1 317 ? 8.597 -10.657 -18.346 1.00 83.81 317 PRO A O 1
ATOM 2555 N N . HIS A 1 318 ? 10.643 -10.063 -17.659 1.00 82.88 318 HIS A N 1
ATOM 2556 C CA . HIS A 1 318 ? 10.191 -9.219 -16.543 1.00 82.88 318 HIS A CA 1
ATOM 2557 C C . HIS A 1 318 ? 9.170 -8.159 -16.965 1.00 82.88 318 HIS A C 1
ATOM 2559 O O . HIS A 1 318 ? 8.172 -7.958 -16.282 1.00 82.88 318 HIS A O 1
ATOM 2565 N N . TYR A 1 319 ? 9.402 -7.505 -18.104 1.00 86.75 319 TYR A N 1
ATOM 2566 C CA . TYR A 1 319 ? 8.483 -6.502 -18.636 1.00 86.75 319 TYR A CA 1
ATOM 2567 C C . TYR A 1 319 ? 7.245 -7.151 -19.274 1.00 86.75 319 TYR A C 1
ATOM 2569 O O . TYR A 1 319 ? 6.116 -6.801 -18.936 1.00 86.75 319 TYR A O 1
ATOM 2577 N N . HIS A 1 320 ? 7.454 -8.127 -20.164 1.00 93.31 320 HIS A N 1
ATOM 2578 C CA . HIS A 1 320 ? 6.401 -8.699 -21.007 1.00 93.31 320 HIS A CA 1
ATOM 2579 C C . HIS A 1 320 ? 5.433 -9.611 -20.250 1.00 93.31 320 HIS A C 1
ATOM 2581 O O . HIS A 1 320 ? 4.222 -9.516 -20.448 1.00 93.31 320 HIS A O 1
ATOM 2587 N N . GLU A 1 321 ? 5.944 -10.483 -19.378 1.00 93.06 321 GLU A N 1
ATOM 2588 C CA . GLU A 1 321 ? 5.098 -11.376 -18.585 1.00 93.06 321 GLU A CA 1
ATOM 2589 C C . GLU A 1 321 ? 4.262 -10.569 -17.598 1.00 93.06 321 GLU A C 1
ATOM 2591 O O . GLU A 1 321 ? 3.058 -10.793 -17.491 1.00 93.06 321 GLU A O 1
ATOM 2596 N N . TYR A 1 322 ? 4.868 -9.583 -16.930 1.00 89.62 322 TYR A N 1
ATOM 2597 C CA . TYR A 1 322 ? 4.146 -8.741 -15.986 1.00 89.62 322 TYR A CA 1
ATOM 2598 C C . TYR A 1 322 ? 3.031 -7.958 -16.682 1.00 89.62 322 TYR A C 1
ATOM 2600 O O . TYR A 1 322 ? 1.869 -8.120 -16.323 1.00 89.62 322 TYR A O 1
ATOM 2608 N N . ILE A 1 323 ? 3.339 -7.171 -17.718 1.00 91.12 323 ILE A N 1
ATOM 2609 C CA . ILE A 1 323 ? 2.330 -6.325 -18.374 1.00 91.12 323 ILE A CA 1
ATOM 2610 C C . ILE A 1 323 ? 1.181 -7.143 -18.988 1.00 91.12 323 ILE A C 1
ATOM 2612 O O . ILE A 1 323 ? 0.037 -6.700 -18.976 1.00 91.12 323 ILE A O 1
ATOM 2616 N N . VAL A 1 324 ? 1.441 -8.357 -19.482 1.00 95.06 324 VAL A N 1
ATOM 2617 C CA . VAL A 1 324 ? 0.408 -9.195 -20.110 1.00 95.06 324 VAL A CA 1
ATOM 2618 C C . VAL A 1 324 ? -0.371 -10.007 -19.076 1.00 95.06 324 VAL A C 1
ATOM 2620 O O . VAL A 1 324 ? -1.604 -10.024 -19.108 1.00 95.06 324 VAL A O 1
ATOM 2623 N N . HIS A 1 325 ? 0.310 -10.700 -18.162 1.00 94.06 325 HIS A N 1
ATOM 2624 C CA . HIS A 1 325 ? -0.336 -11.606 -17.210 1.00 94.06 325 HIS A CA 1
ATOM 2625 C C . HIS A 1 325 ? -0.934 -10.876 -16.011 1.00 94.06 325 HIS A C 1
ATOM 2627 O O . HIS A 1 325 ? -2.009 -11.263 -15.549 1.00 94.06 325 HIS A O 1
ATOM 2633 N N . HIS A 1 326 ? -0.320 -9.780 -15.555 1.00 90.12 326 HIS A N 1
ATOM 2634 C CA . HIS A 1 326 ? -0.904 -8.962 -14.497 1.00 90.12 326 HIS A CA 1
ATOM 2635 C C . HIS A 1 326 ? -2.222 -8.332 -14.958 1.00 90.12 326 HIS A C 1
ATOM 2637 O O . HIS A 1 326 ? -3.216 -8.417 -14.246 1.00 90.12 326 HIS A O 1
ATOM 2643 N N . THR A 1 327 ? -2.282 -7.768 -16.168 1.00 88.19 327 THR A N 1
ATOM 2644 C CA . THR A 1 327 ? -3.533 -7.204 -16.704 1.00 88.19 327 THR A CA 1
ATOM 2645 C C . THR A 1 327 ? -4.589 -8.281 -16.949 1.00 88.19 327 THR A C 1
ATOM 2647 O O . THR A 1 327 ? -5.766 -8.075 -16.651 1.00 88.19 327 THR A O 1
ATOM 2650 N N . ALA A 1 328 ? -4.194 -9.451 -17.451 1.00 89.50 328 ALA A N 1
ATOM 2651 C CA . ALA A 1 328 ? -5.135 -10.533 -17.710 1.00 89.50 328 ALA A CA 1
ATOM 2652 C C . ALA A 1 328 ? -5.776 -11.116 -16.443 1.00 89.50 328 ALA A C 1
ATOM 2654 O O . ALA A 1 328 ? -6.888 -11.632 -16.533 1.00 89.50 328 ALA A O 1
ATOM 2655 N N . ARG A 1 329 ? -5.126 -11.008 -15.272 1.00 91.06 329 ARG A N 1
ATOM 2656 C CA . ARG A 1 329 ? -5.642 -11.552 -14.001 1.00 91.06 329 ARG A CA 1
ATOM 2657 C C . ARG A 1 329 ? -7.011 -10.987 -13.607 1.00 91.06 329 ARG A C 1
ATOM 2659 O O . ARG A 1 329 ? -7.762 -11.642 -12.896 1.00 91.06 329 ARG A O 1
ATOM 2666 N N . TYR A 1 330 ? -7.340 -9.789 -14.088 1.00 87.19 330 TYR A N 1
ATOM 2667 C CA . TYR A 1 330 ? -8.608 -9.110 -13.813 1.00 87.19 330 TYR A CA 1
ATOM 2668 C C . TYR A 1 330 ? -9.733 -9.504 -14.781 1.00 87.19 330 TYR A C 1
ATOM 2670 O O . TYR A 1 330 ? -10.856 -9.015 -14.660 1.00 87.19 330 TYR A O 1
ATOM 2678 N N . LEU A 1 331 ? -9.451 -10.361 -15.766 1.00 89.31 331 LEU A N 1
ATOM 2679 C CA . LEU A 1 331 ? -10.404 -10.762 -16.793 1.00 89.31 331 LEU A CA 1
ATOM 2680 C C . LEU A 1 331 ? -10.672 -12.270 -16.713 1.00 89.31 331 LEU A C 1
ATOM 2682 O O . LEU A 1 331 ? -9.738 -13.066 -16.738 1.00 89.31 331 LEU A O 1
ATOM 2686 N N . PRO A 1 332 ? -11.944 -12.708 -16.720 1.00 86.50 332 PRO A N 1
ATOM 2687 C CA . PRO A 1 332 ? -12.270 -14.131 -16.642 1.00 86.50 332 PRO A CA 1
ATOM 2688 C C . PRO A 1 332 ? -11.856 -14.907 -17.902 1.00 86.50 332 PRO A C 1
ATOM 2690 O O . PRO A 1 332 ? -11.665 -16.119 -17.840 1.00 86.50 332 PRO A O 1
ATOM 2693 N N . LYS A 1 333 ? -11.766 -14.231 -19.058 1.00 93.25 333 LYS A N 1
ATOM 2694 C CA . LYS A 1 333 ? -11.329 -14.796 -20.344 1.00 93.25 333 LYS A CA 1
ATOM 2695 C C . LYS A 1 333 ? -10.669 -13.739 -21.217 1.00 93.25 333 LYS A C 1
ATOM 2697 O O . LYS A 1 333 ? -11.212 -12.646 -21.385 1.00 93.25 333 LYS A O 1
ATOM 2702 N N . ILE A 1 334 ? -9.580 -14.115 -21.880 1.00 96.75 334 ILE A N 1
ATOM 2703 C CA . ILE A 1 334 ? -8.873 -13.267 -22.844 1.00 96.75 334 ILE A CA 1
ATOM 2704 C C . ILE A 1 334 ? -9.249 -13.700 -24.261 1.00 96.75 334 ILE A C 1
ATOM 2706 O O . ILE A 1 334 ? -8.748 -14.702 -24.754 1.00 96.75 334 ILE A O 1
ATOM 2710 N N . ARG A 1 335 ? -10.153 -12.954 -24.911 1.00 96.56 335 ARG A N 1
ATOM 2711 C CA . ARG A 1 335 ? -10.636 -13.264 -26.275 1.00 96.56 335 ARG A CA 1
ATOM 2712 C C . ARG A 1 335 ? -10.098 -12.330 -27.345 1.00 96.56 335 ARG A C 1
ATOM 2714 O O . ARG A 1 335 ? -9.777 -12.760 -28.447 1.00 96.56 335 ARG A O 1
ATOM 2721 N N . ARG A 1 336 ? -10.053 -11.030 -27.059 1.00 97.50 336 ARG A N 1
ATOM 2722 C CA . ARG A 1 336 ? -9.674 -10.006 -28.036 1.00 97.50 336 ARG A CA 1
ATOM 2723 C C . ARG A 1 336 ? -8.722 -9.026 -27.385 1.00 97.50 336 ARG A C 1
ATOM 2725 O O . ARG A 1 336 ? -9.091 -8.420 -26.386 1.00 97.50 336 ARG A O 1
ATOM 2732 N N . VAL A 1 337 ? -7.534 -8.881 -27.957 1.00 96.94 337 VAL A N 1
ATOM 2733 C CA . VAL A 1 337 ? -6.475 -8.030 -27.409 1.00 96.94 337 VAL A CA 1
ATOM 2734 C C . VAL A 1 337 ? -6.035 -7.011 -28.453 1.00 96.94 337 VAL A C 1
ATOM 2736 O O . VAL A 1 337 ? -5.862 -7.344 -29.626 1.00 96.94 337 VAL A O 1
ATOM 2739 N N . LEU A 1 338 ? -5.870 -5.766 -28.018 1.00 96.25 338 LEU A N 1
ATOM 2740 C CA . LEU A 1 338 ? -5.243 -4.686 -28.770 1.00 96.25 338 LEU A CA 1
ATOM 2741 C C . LEU A 1 338 ? -4.020 -4.233 -27.974 1.00 96.25 338 LEU A C 1
ATOM 2743 O O . LEU A 1 338 ? -4.153 -3.958 -26.785 1.00 96.25 338 LEU A O 1
ATOM 2747 N N . PHE A 1 339 ? -2.864 -4.132 -28.621 1.00 93.94 339 PHE A N 1
ATOM 2748 C CA . PHE A 1 339 ? -1.681 -3.512 -28.031 1.00 93.94 339 PHE A CA 1
ATOM 2749 C C . PHE A 1 339 ? -1.109 -2.447 -28.970 1.00 93.94 339 PHE A C 1
ATOM 2751 O O . PHE A 1 339 ? -1.279 -2.522 -30.189 1.00 93.94 339 PHE A O 1
ATOM 2758 N N . VAL A 1 340 ? -0.464 -1.438 -28.387 1.00 93.50 340 VAL A N 1
ATOM 2759 C CA . VAL A 1 340 ? 0.143 -0.303 -29.093 1.00 93.50 340 VAL A CA 1
ATOM 2760 C C . VAL A 1 340 ? 1.631 -0.277 -28.759 1.00 93.50 340 VAL A C 1
ATOM 2762 O O . VAL A 1 340 ? 1.991 -0.411 -27.592 1.00 93.50 340 VAL A O 1
ATOM 2765 N N . GLY A 1 341 ? 2.479 -0.129 -29.775 1.00 91.50 341 GLY A N 1
ATOM 2766 C CA . GLY A 1 341 ? 3.914 -0.394 -29.675 1.00 91.50 341 GLY A CA 1
ATOM 2767 C C . GLY A 1 341 ? 4.206 -1.896 -29.700 1.00 91.50 341 GLY A C 1
ATOM 2768 O O . GLY A 1 341 ? 3.516 -2.659 -30.378 1.00 91.50 341 GLY A O 1
ATOM 2769 N N . GLY A 1 342 ? 5.201 -2.333 -28.923 1.00 88.69 342 GLY A N 1
ATOM 2770 C CA . GLY A 1 342 ? 5.585 -3.746 -28.848 1.00 88.69 342 GLY A CA 1
ATOM 2771 C C . GLY A 1 342 ? 6.298 -4.242 -30.105 1.00 88.69 342 GLY A C 1
ATOM 2772 O O . GLY A 1 342 ? 6.073 -5.378 -30.521 1.00 88.69 342 GLY A O 1
ATOM 2773 N N . GLY A 1 343 ? 7.121 -3.392 -30.730 1.00 89.38 343 GLY A N 1
ATOM 2774 C CA . GLY A 1 343 ? 7.838 -3.709 -31.966 1.00 89.38 343 GLY A CA 1
ATOM 2775 C C . GLY A 1 343 ? 8.731 -4.955 -31.891 1.00 89.38 343 GLY A C 1
ATOM 2776 O O . GLY A 1 343 ? 8.911 -5.634 -32.896 1.00 89.38 343 GLY A O 1
ATOM 2777 N N . ASP A 1 344 ? 9.195 -5.342 -30.701 1.00 89.88 344 ASP A N 1
ATOM 2778 C CA . ASP A 1 344 ? 9.914 -6.606 -30.474 1.00 89.88 344 ASP A CA 1
ATOM 2779 C C . ASP A 1 344 ? 9.040 -7.871 -30.553 1.00 89.88 344 ASP A C 1
ATOM 2781 O O . ASP A 1 344 ? 9.544 -8.994 -30.490 1.00 89.88 344 ASP A O 1
ATOM 2785 N N . SER A 1 345 ? 7.724 -7.702 -30.697 1.00 90.62 345 SER A N 1
ATOM 2786 C CA . SER A 1 345 ? 6.715 -8.761 -30.751 1.00 90.62 345 SER A CA 1
ATOM 2787 C C . SER A 1 345 ? 6.641 -9.652 -29.505 1.00 90.62 345 SER A C 1
ATOM 2789 O O . SER A 1 345 ? 5.992 -10.702 -29.533 1.00 90.62 345 SER A O 1
ATOM 2791 N N . MET A 1 346 ? 7.253 -9.260 -28.388 1.00 92.50 346 MET A N 1
ATOM 2792 C CA . MET A 1 346 ? 7.259 -10.077 -27.176 1.00 92.50 346 MET A CA 1
ATOM 2793 C C . MET A 1 346 ? 5.968 -9.930 -26.372 1.00 92.50 346 MET A C 1
ATOM 2795 O O . MET A 1 346 ? 5.511 -10.913 -25.793 1.00 92.50 346 MET A O 1
ATOM 2799 N N . LEU A 1 347 ? 5.284 -8.783 -26.450 1.00 93.12 347 LEU A N 1
ATOM 2800 C CA . LEU A 1 347 ? 3.891 -8.681 -25.992 1.00 93.12 347 LEU A CA 1
ATOM 2801 C C . LEU A 1 347 ? 2.995 -9.689 -26.719 1.00 93.12 347 LEU A C 1
ATOM 2803 O O . LEU A 1 347 ? 2.221 -10.407 -26.089 1.00 93.12 347 LEU A O 1
ATOM 2807 N N . LEU A 1 348 ? 3.131 -9.788 -28.047 1.00 95.19 348 LEU A N 1
ATOM 2808 C CA . LEU A 1 348 ? 2.376 -10.749 -28.850 1.00 95.19 348 LEU A CA 1
ATOM 2809 C C . LEU A 1 348 ? 2.692 -12.191 -28.432 1.00 95.19 348 LEU A C 1
ATOM 2811 O O . LEU A 1 348 ? 1.768 -12.990 -28.291 1.00 95.19 348 LEU A O 1
ATOM 2815 N N . HIS A 1 349 ? 3.967 -12.516 -28.202 1.00 95.25 349 HIS A N 1
ATOM 2816 C CA . HIS A 1 349 ? 4.380 -13.840 -27.732 1.00 95.25 349 HIS A CA 1
ATOM 2817 C C . HIS A 1 349 ? 3.660 -14.253 -26.438 1.00 95.25 349 HIS A C 1
ATOM 2819 O O . HIS A 1 349 ? 3.154 -15.371 -26.354 1.00 95.25 349 HIS A O 1
ATOM 2825 N N . GLU A 1 350 ? 3.569 -13.351 -25.460 1.00 96.69 350 GLU A N 1
ATOM 2826 C CA . GLU A 1 350 ? 2.885 -13.606 -24.189 1.00 96.69 350 GLU A CA 1
ATOM 2827 C C . GLU A 1 350 ? 1.356 -13.684 -24.351 1.00 96.69 350 GLU A C 1
ATOM 2829 O O . GLU A 1 350 ? 0.713 -14.584 -23.810 1.00 96.69 350 GLU A O 1
ATOM 2834 N N . ILE A 1 351 ? 0.758 -12.803 -25.164 1.00 97.25 351 ILE A N 1
ATOM 2835 C CA . ILE A 1 351 ? -0.690 -12.795 -25.441 1.00 97.25 351 ILE A CA 1
ATOM 2836 C C . ILE A 1 351 ? -1.142 -14.103 -26.105 1.00 97.25 351 ILE A C 1
ATOM 2838 O O . ILE A 1 351 ? -2.216 -14.622 -25.798 1.00 97.25 351 ILE A O 1
ATOM 2842 N N . LEU A 1 352 ? -0.332 -14.669 -27.001 1.00 97.31 352 LEU A N 1
ATOM 2843 C CA . LEU A 1 352 ? -0.662 -15.912 -27.707 1.00 97.31 352 LEU A CA 1
ATOM 2844 C C . LEU A 1 352 ? -0.728 -17.148 -26.790 1.00 97.31 352 LEU A C 1
ATOM 2846 O O . LEU A 1 352 ? -1.175 -18.203 -27.240 1.00 97.31 352 LEU A O 1
ATOM 2850 N N . LYS A 1 353 ? -0.327 -17.040 -25.516 1.00 96.75 353 LYS A N 1
ATOM 2851 C CA . LYS A 1 353 ? -0.429 -18.131 -24.534 1.00 96.75 353 LYS A CA 1
ATOM 2852 C C . LYS A 1 353 ? -1.867 -18.375 -24.047 1.00 96.75 353 LYS A C 1
ATOM 2854 O O . LYS A 1 353 ? -2.129 -19.430 -23.472 1.00 96.75 353 LYS A O 1
ATOM 2859 N N . TYR A 1 354 ? -2.807 -17.447 -24.266 1.00 97.25 354 TYR A N 1
ATOM 2860 C CA . TYR A 1 354 ? -4.189 -17.599 -23.790 1.00 97.25 354 TYR A CA 1
ATOM 2861 C C . TYR A 1 354 ? -5.047 -18.481 -24.717 1.00 97.25 354 TYR A C 1
ATOM 2863 O O . TYR A 1 354 ? -5.215 -18.152 -25.892 1.00 97.25 354 TYR A O 1
ATOM 2871 N N . PRO A 1 355 ? -5.670 -19.560 -24.204 1.00 95.12 355 PRO A N 1
ATOM 2872 C CA . PRO A 1 355 ? -6.377 -20.541 -25.035 1.00 95.12 355 PRO A CA 1
ATOM 2873 C C . PRO A 1 355 ? -7.727 -20.051 -25.579 1.00 95.12 355 PRO A C 1
ATOM 2875 O O . PRO A 1 355 ? -8.182 -20.543 -26.608 1.00 95.12 355 PRO A O 1
ATOM 2878 N N . ASP A 1 356 ? -8.375 -19.094 -24.909 1.00 95.88 356 ASP A N 1
ATOM 2879 C CA . ASP A 1 356 ? -9.632 -18.484 -25.366 1.00 95.88 356 ASP A CA 1
ATOM 2880 C C . ASP A 1 356 ? -9.409 -17.352 -26.396 1.00 95.88 356 ASP A C 1
ATOM 2882 O O . ASP A 1 356 ? -10.375 -16.703 -26.800 1.00 95.88 356 ASP A O 1
ATOM 2886 N N . LEU A 1 357 ? -8.162 -17.078 -26.808 1.00 97.75 357 LEU A N 1
ATOM 2887 C CA . LEU A 1 357 ? -7.841 -15.954 -27.686 1.00 97.75 357 LEU A CA 1
ATOM 2888 C C . LEU A 1 357 ? -8.408 -16.165 -29.099 1.00 97.75 357 LEU A C 1
ATOM 2890 O O . LEU A 1 357 ? -8.055 -17.101 -29.810 1.00 97.75 357 LEU A O 1
ATOM 2894 N N . GLU A 1 358 ? -9.251 -15.235 -29.535 1.00 98.12 358 GLU A N 1
ATOM 2895 C CA . GLU A 1 358 ? -9.892 -15.224 -30.853 1.00 98.12 358 GLU A CA 1
ATOM 2896 C C . GLU A 1 358 ? -9.204 -14.246 -31.815 1.00 98.12 358 GLU A C 1
ATOM 2898 O O . GLU A 1 358 ? -9.132 -14.494 -33.020 1.00 98.12 358 GLU A O 1
ATOM 2903 N N . LYS A 1 359 ? -8.730 -13.098 -31.310 1.00 97.75 359 LYS A N 1
ATOM 2904 C CA . LYS A 1 359 ? -8.109 -12.053 -32.134 1.00 97.75 359 LYS A CA 1
ATOM 2905 C C . LYS A 1 359 ? -7.109 -11.215 -31.347 1.00 97.75 359 LYS A C 1
ATOM 2907 O O . LYS A 1 359 ? -7.418 -10.723 -30.266 1.00 97.75 359 LYS A O 1
ATOM 2912 N N . VAL A 1 360 ? -5.961 -10.945 -31.954 1.00 97.25 360 VAL A N 1
ATOM 2913 C CA . VAL A 1 360 ? -4.985 -9.968 -31.464 1.00 97.25 360 VAL A CA 1
ATOM 2914 C C . VAL A 1 360 ? -4.680 -8.949 -32.560 1.00 97.25 360 VAL A C 1
ATOM 2916 O O . VAL A 1 360 ? -4.558 -9.308 -33.731 1.00 97.25 360 VAL A O 1
ATOM 2919 N N . VAL A 1 361 ? -4.622 -7.670 -32.195 1.00 97.00 361 VAL A N 1
ATOM 2920 C CA . VAL A 1 361 ? -4.237 -6.564 -33.079 1.00 97.00 361 VAL A CA 1
ATOM 2921 C C . VAL A 1 361 ? -3.067 -5.830 -32.432 1.00 97.00 361 VAL A C 1
ATOM 2923 O O . VAL A 1 361 ? -3.208 -5.316 -31.328 1.00 97.00 361 VAL A O 1
ATOM 2926 N N . GLY A 1 362 ? -1.926 -5.792 -33.117 1.00 93.94 362 GLY A N 1
ATOM 2927 C CA . GLY A 1 362 ? -0.774 -4.977 -32.732 1.00 93.94 362 GLY A CA 1
ATOM 2928 C C . GLY A 1 362 ? -0.698 -3.720 -33.589 1.00 93.94 362 GLY A C 1
ATOM 2929 O O . GLY A 1 362 ? -0.818 -3.810 -34.812 1.00 93.94 362 GLY A O 1
ATOM 2930 N N . LEU A 1 363 ? -0.525 -2.562 -32.956 1.00 94.00 363 LEU A N 1
ATOM 2931 C CA . LEU A 1 363 ? -0.338 -1.274 -33.620 1.00 94.00 363 LEU A CA 1
ATOM 2932 C C . LEU A 1 363 ? 1.089 -0.777 -33.377 1.00 94.00 363 LEU A C 1
ATOM 2934 O O . LEU A 1 363 ? 1.344 -0.084 -32.396 1.00 94.00 363 LEU A O 1
ATOM 2938 N N . GLU A 1 364 ? 1.999 -1.123 -34.284 1.00 92.12 364 GLU A N 1
ATOM 2939 C CA . GLU A 1 364 ? 3.372 -0.608 -34.304 1.00 92.12 364 GLU A CA 1
ATOM 2940 C C . GLU A 1 364 ? 3.502 0.475 -35.383 1.00 92.12 364 GLU A C 1
ATOM 2942 O O . GLU A 1 364 ? 3.066 0.290 -36.525 1.00 92.12 364 GLU A O 1
ATOM 2947 N N . LEU A 1 365 ? 4.074 1.617 -35.003 1.00 92.81 365 LEU A N 1
ATOM 2948 C CA . LEU A 1 365 ? 4.260 2.770 -35.877 1.00 92.81 365 LEU A CA 1
ATOM 2949 C C . LEU A 1 365 ? 5.448 2.560 -36.820 1.00 92.81 365 LEU A C 1
ATOM 2951 O O . LEU A 1 365 ? 5.357 2.876 -38.007 1.00 92.81 365 LEU A O 1
ATOM 2955 N N . ASP A 1 366 ? 6.548 2.020 -36.297 1.00 91.38 366 ASP A N 1
ATOM 2956 C CA . ASP A 1 366 ? 7.792 1.837 -37.029 1.00 91.38 366 ASP A CA 1
ATOM 2957 C C . ASP A 1 366 ? 7.981 0.373 -37.441 1.00 91.38 366 ASP A C 1
ATOM 2959 O O . ASP A 1 366 ? 8.503 -0.462 -36.703 1.00 91.38 366 ASP A O 1
ATOM 2963 N N . GLN A 1 367 ? 7.573 0.059 -38.674 1.00 90.00 367 GLN A N 1
ATOM 2964 C CA . GLN A 1 367 ? 7.658 -1.300 -39.222 1.00 90.00 367 GLN A CA 1
ATOM 2965 C C . GLN A 1 367 ? 9.084 -1.865 -39.256 1.00 90.00 367 GLN A C 1
ATOM 2967 O O . GLN A 1 367 ? 9.235 -3.082 -39.357 1.00 90.00 367 GLN A O 1
ATOM 2972 N N . GLN A 1 368 ? 10.114 -1.014 -39.206 1.00 91.00 368 GLN A N 1
ATOM 2973 C CA . GLN A 1 368 ? 11.501 -1.475 -39.178 1.00 91.00 368 GLN A CA 1
ATOM 2974 C C . GLN A 1 368 ? 11.882 -2.083 -37.829 1.00 91.00 368 GLN A C 1
ATOM 2976 O O . GLN A 1 368 ? 12.805 -2.876 -37.791 1.00 91.00 368 GLN A O 1
ATOM 2981 N N . VAL A 1 369 ? 11.173 -1.767 -36.740 1.00 90.81 369 VAL A N 1
ATOM 2982 C CA . VAL A 1 369 ? 11.422 -2.407 -35.435 1.00 90.81 369 VAL A CA 1
ATOM 2983 C C . VAL A 1 369 ? 10.968 -3.872 -35.456 1.00 90.81 369 VAL A C 1
ATOM 2985 O O . VAL A 1 369 ? 11.584 -4.727 -34.835 1.00 90.81 369 VAL A O 1
ATOM 2988 N N . THR A 1 370 ? 9.904 -4.175 -36.207 1.00 86.50 370 THR A N 1
ATOM 2989 C CA . THR A 1 370 ? 9.327 -5.530 -36.310 1.00 86.50 370 THR A CA 1
ATOM 2990 C C . THR A 1 370 ? 9.984 -6.439 -37.353 1.00 86.50 370 THR A C 1
ATOM 2992 O O . THR A 1 370 ? 9.603 -7.607 -37.455 1.00 86.50 370 THR A O 1
ATOM 2995 N N . ARG A 1 371 ? 10.879 -5.911 -38.194 1.00 78.25 371 ARG A N 1
ATOM 2996 C CA . ARG A 1 371 ? 11.480 -6.615 -39.337 1.00 78.25 371 ARG A CA 1
ATOM 2997 C C . ARG A 1 371 ? 12.964 -6.801 -39.122 1.00 78.25 371 ARG A C 1
ATOM 2999 O O . ARG A 1 371 ? 13.443 -7.898 -39.485 1.00 78.25 371 ARG A O 1
#

pLDDT: mean 78.07, std 16.33, range [31.36, 98.12]

Foldseek 3Di:
DVPLLQVLQCQLFPPFGFDDPPLPCQQVPVACPVVVWDPPPVRSVVSLCCLQQAPQRHRDCVSVQAAEDDPPVQFKDWPDPPDPPDDTDIDGPDDADVLRGHYDHPQCHPPRPNSVQAPWQRNCCSRHVAGHDPQGWGAGDVSWTWTWHAPVDDPHFIDIHTGDPDQDDPVLLVVLVSNLNSLVPPVVVSLVVLCPPPVDDNSSSVRSVVVSLVSNVRSVRSNCVSVVVDDGPPPSCVVVVPPPPPPPPPPDDDPDPPPPPPDPCPVPQPPVCVVFWDWDDWDDDPVWIKTWIAGPPVRKIWIDTNSHTPDIPVCLCPVQVCVQVVVCSVPPAAAEEEEEAPLVCSNVVNSVPGPNYNYYHYHHPDNVSND

Organism: NCBI:txid216773

Mean predicted aligned error: 15.79 Å

Radius of gyration: 25.52 Å; Cα contacts (8 Å, |Δi|>4): 463; chains: 1; bounding box: 56×46×75 Å

Nearest PDB structures (foldseek):
  4yv2-assembly1_B  TM=9.470E-01  e=3.907E-05  Trypanosoma cruzi strain CL Brener
  5y4p-assembly1_A  TM=9.474E-01  e=4.897E-05  Trypanosoma cruzi strain CL Brener
  5y4q-assembly1_B  TM=9.463E-01  e=4.897E-05  Trypanosoma cruzi strain CL Brener
  3bwb-assembly1_B  TM=9.242E-01  e=4.134E-05  Trypanosoma cruzi strain CL Brener
  3bwc-assembly1_A  TM=9.453E-01  e=7.270E-05  Trypanosoma cruzi strain CL Brener

InterPro domains:
  IPR029063 S-adenosyl-L-methionine-dependent methyltransferase superfamily [G3DSA:3.40.50.150] (314-371)
  IPR029063 S-adenosyl-L-methionine-dependent methyltransferase superfamily [SSF53335] (283-370)
  IPR030374 Polyamine biosynthesis domain [PS51006] (244-371)
  IPR046341 SET domain superfamily [SSF82199] (58-132)

Sequence (371 aa):
GRKVLPALLDETVEGERLPPDAAFSWIEEDWLQDCEGGTDPLDTFAATLVIQRAWDDLLIPVYDMMSHRNPPYLNTKDLGVHIENKPVTVVATQRIPEGGEIYTSYNMCEDCGKRQENYGTPHILRDYGFVEQIPRRFIFADDTGFEIAERDGPGSDLIVNWIGEGEPHDDMVDFLHGMVEGLQSKGKTIMEEGHQDESIPSTEREMMGYYYNAMLDGARLAYQDATGTNRDVRNALNKLQNTDQLLELDQEPKDFNYNIRLCERHKFYSVDLEKNYIDTDNVKTSYQMINVMYNPTNKDTCFDLDNTVQQCTSYRPHYHEYIVHHTARYLPKIRRVLFVGGGDSMLLHEILKYPDLEKVVGLELDQQVTR

Solvent-accessible surface area (backbone atoms only — not comparable to full-atom values): 22004 Å² total; per-residue (Å²): 89,87,68,50,56,53,51,42,21,56,68,24,28,93,95,45,72,47,60,44,77,69,75,56,37,65,53,63,44,44,32,46,57,72,64,64,40,62,86,48,71,66,46,48,50,50,54,48,48,40,76,54,51,22,59,74,90,43,81,46,69,74,63,76,75,36,46,78,33,42,67,90,64,40,29,49,45,70,75,53,82,83,48,81,99,53,79,75,46,75,43,70,74,52,94,72,58,92,94,52,84,56,20,34,48,93,34,67,37,83,83,62,83,47,22,62,65,67,44,23,38,42,45,40,32,60,60,68,68,44,71,71,63,85,37,36,35,48,48,46,99,83,52,34,35,38,30,43,34,52,71,82,41,95,91,42,62,76,42,75,47,71,40,66,93,72,76,84,50,71,69,55,46,54,47,27,48,39,44,38,54,15,40,66,65,47,26,48,53,48,49,55,53,47,63,66,38,79,90,37,55,70,70,54,41,50,51,50,53,51,46,52,51,54,52,45,53,47,32,44,51,48,34,28,57,73,69,69,64,74,66,88,80,69,78,69,50,72,68,62,71,70,65,72,70,68,77,79,78,81,67,75,89,69,90,73,69,84,81,67,77,89,64,79,55,76,76,74,57,56,58,74,49,78,80,59,36,42,84,75,46,76,46,79,57,99,86,44,41,39,39,32,32,35,19,84,86,83,67,38,45,33,35,25,49,72,80,41,71,73,51,36,66,84,58,49,59,66,61,34,48,45,64,50,52,59,60,45,72,82,45,99,68,60,37,73,47,75,48,75,49,58,39,84,45,49,53,55,60,55,59,68,70,45,89,65,54,76,45,78,45,75,48,56,90,58,65,74,62,63,104

Secondary structure (DSSP, 8-state):
-TTHHHHHHHSSBTTBPPSPTTTTHIIIIIIIIIS----SHHHHHHHHHHHHHSBTTB--HHHHTSEE--TTS--EEES-S--TTS---EEESSPPPTTPPPEE-SS--SSSTTHHHH--HHHHHHHHSS-PPSSEEEE-TTS-EEEEEESSSTTSPEEEEEESSSSPPHHHHHHHHHHHHHIIIIIHHHHHHHHH-TTS-HHHHHHHHHHHHHHHHHHHHHHHHHTT------TTGGGTTT---------------TT---S-GGGTS--GGGGT-EEEEEEE-SS-EEEEEE-TTT--EEEEETTEEEEETTTHHHHHHIIIIIHHTT-S---EEEEE--TTSHHHHHHTT-TT--EEEEE-S-TTT--